Protein AF-A0A9E6BNF0-F1 (afdb_monomer_lite)

Secondary structure (DSSP, 8-state):
-----SSB------HHHHHHH-GGGGHHHHHHHHHHHHHTTT-HHHHHHHHHHHHHHHHHHHHHHHHHHHHSEEEEEEEEETTTTEEEEEEE-B-SSSS---EEEEEEE--HHHHHSSPPPTT-EEEEEEEEES-TTSSB-SEEEEEEGGGT---HHHHHHHHHTS-HHHHHHHHHHHHHS-SS--SEEEEHHHHHHHHHHHHTHHHHTTSPPP-PPPPPPPHHHHHHHHHHHHHHHHHHHHHHHHHHHHHHHHHHTSPP-PPP--PPPPPPPP---PPPP---PPPPPPPPPPP-------------------------------------------------------------------------PPPPPPP-------------------------PPPP-----------------------TT-EEEEEETTEEEEEEEEEEETTTEEEEEETTS-GGG-EEEEGGGEEPPPP-TTGGG---

Structure (mmCIF, N/CA/C/O backbone):
data_AF-A0A9E6BNF0-F1
#
_entry.id   AF-A0A9E6BNF0-F1
#
loop_
_atom_site.group_PDB
_atom_site.id
_atom_site.type_symbol
_atom_site.label_atom_id
_atom_site.label_alt_id
_atom_site.label_comp_id
_atom_site.label_asym_id
_atom_site.label_entity_id
_atom_site.label_seq_id
_atom_site.pdbx_PDB_ins_code
_atom_site.Cartn_x
_atom_site.Cartn_y
_atom_site.Cartn_z
_atom_site.occupancy
_atom_site.B_iso_or_equiv
_atom_site.auth_seq_id
_atom_site.auth_comp_id
_atom_site.auth_asym_id
_atom_site.auth_atom_id
_atom_site.pdbx_PDB_model_num
ATOM 1 N N . MET A 1 1 ? 16.606 9.404 10.943 1.00 58.38 1 MET A N 1
ATOM 2 C CA . MET A 1 1 ? 15.637 8.346 11.293 1.00 58.38 1 MET A CA 1
ATOM 3 C C . MET A 1 1 ? 15.188 7.701 10.001 1.00 58.38 1 MET A C 1
ATOM 5 O O . MET A 1 1 ? 14.552 8.373 9.196 1.00 58.38 1 MET A O 1
ATOM 9 N N . GLU A 1 2 ? 15.602 6.460 9.762 1.00 71.69 2 GLU A N 1
ATOM 10 C CA . GLU A 1 2 ? 15.064 5.664 8.657 1.00 71.69 2 GLU A CA 1
ATOM 11 C C . GLU A 1 2 ? 13.619 5.300 8.994 1.00 71.69 2 GLU A C 1
ATOM 13 O O . GLU A 1 2 ? 13.344 4.805 10.086 1.00 71.69 2 GLU A O 1
ATOM 18 N N . THR A 1 3 ? 12.692 5.576 8.080 1.00 80.44 3 THR A N 1
ATOM 19 C CA . THR A 1 3 ? 11.324 5.064 8.204 1.00 80.44 3 THR A CA 1
ATOM 20 C C . THR A 1 3 ? 11.327 3.636 7.676 1.00 80.44 3 THR A C 1
ATOM 22 O O . THR A 1 3 ? 11.809 3.388 6.573 1.00 80.44 3 THR A O 1
ATOM 25 N N . ARG A 1 4 ? 10.865 2.683 8.488 1.00 87.12 4 ARG A N 1
ATOM 26 C CA . ARG A 1 4 ? 10.780 1.264 8.124 1.00 87.12 4 ARG A CA 1
ATOM 27 C C . ARG A 1 4 ? 9.332 0.808 8.227 1.00 87.12 4 ARG A C 1
ATOM 29 O O . ARG A 1 4 ? 8.603 1.290 9.092 1.00 87.12 4 ARG A O 1
ATOM 36 N N . ALA A 1 5 ? 8.930 -0.100 7.342 1.00 90.56 5 ALA A N 1
ATOM 37 C CA . ALA A 1 5 ? 7.623 -0.737 7.421 1.00 90.56 5 ALA A CA 1
ATOM 38 C C . ALA A 1 5 ? 7.476 -1.475 8.759 1.00 90.56 5 ALA A C 1
ATOM 40 O O . ALA A 1 5 ? 8.407 -2.152 9.200 1.00 90.56 5 ALA A O 1
ATOM 41 N N . SER A 1 6 ? 6.311 -1.348 9.393 1.00 88.88 6 SER A N 1
ATOM 42 C CA . SER A 1 6 ? 6.005 -2.045 10.644 1.00 88.88 6 SER A CA 1
ATOM 43 C C . SER A 1 6 ? 5.744 -3.534 10.402 1.00 88.88 6 SER A C 1
ATOM 45 O O . SER A 1 6 ? 6.078 -4.359 11.251 1.00 88.88 6 SER A O 1
ATOM 47 N N . ASN A 1 7 ? 5.217 -3.894 9.227 1.00 94.81 7 ASN A N 1
ATOM 48 C CA . ASN A 1 7 ? 5.017 -5.271 8.797 1.00 94.81 7 ASN A CA 1
ATOM 49 C C . ASN A 1 7 ? 5.476 -5.456 7.338 1.00 94.81 7 ASN A C 1
ATOM 51 O O . ASN A 1 7 ? 4.646 -5.462 6.426 1.00 94.81 7 ASN A O 1
ATOM 55 N N . PRO A 1 8 ? 6.790 -5.606 7.080 1.00 96.50 8 PRO A N 1
ATOM 56 C CA . PRO A 1 8 ? 7.300 -5.731 5.718 1.00 96.50 8 PRO A CA 1
ATOM 57 C C . PRO A 1 8 ? 6.756 -6.993 5.033 1.00 96.50 8 PRO A C 1
ATOM 59 O O . PRO A 1 8 ? 6.741 -8.073 5.630 1.00 96.50 8 PRO A O 1
ATOM 62 N N . CYS A 1 9 ? 6.339 -6.870 3.770 1.00 96.75 9 CYS A N 1
ATOM 63 C CA . CYS A 1 9 ? 5.693 -7.946 3.014 1.00 96.75 9 CYS A CA 1
ATOM 64 C C . CYS A 1 9 ? 6.596 -9.180 2.823 1.00 96.75 9 CYS A C 1
ATOM 66 O O . CYS A 1 9 ? 6.090 -10.299 2.904 1.00 96.75 9 CYS A O 1
ATOM 68 N N . GLN A 1 10 ? 7.907 -8.991 2.605 1.00 96.81 10 GLN A N 1
ATOM 69 C CA . GLN A 1 10 ? 8.911 -10.065 2.480 1.00 96.81 10 GLN A CA 1
ATOM 70 C C . GLN A 1 10 ? 8.491 -11.193 1.522 1.00 96.81 10 GLN A C 1
ATOM 72 O O . GLN A 1 10 ? 8.569 -12.377 1.851 1.00 96.81 10 GLN A O 1
ATOM 77 N N . MET A 1 11 ? 7.993 -10.824 0.340 1.00 96.62 11 MET A N 1
ATOM 78 C CA . MET A 1 11 ? 7.480 -11.781 -0.637 1.00 96.62 11 MET A CA 1
ATOM 79 C C . MET A 1 11 ? 8.237 -11.684 -1.959 1.00 96.62 11 MET A C 1
ATOM 81 O O . MET A 1 11 ? 8.451 -10.594 -2.489 1.00 96.62 11 MET A O 1
ATOM 85 N N . ASP A 1 12 ? 8.570 -12.839 -2.534 1.00 97.25 12 ASP A N 1
ATOM 86 C CA . ASP A 1 12 ? 9.172 -12.903 -3.861 1.00 97.25 12 ASP A CA 1
ATOM 87 C C . ASP A 1 12 ? 8.185 -12.516 -4.965 1.00 97.25 12 ASP A C 1
ATOM 89 O O . ASP A 1 12 ? 7.042 -12.983 -5.039 1.00 97.25 12 ASP A O 1
ATOM 93 N N . VAL A 1 13 ? 8.665 -11.674 -5.880 1.00 97.62 13 VAL A N 1
ATOM 94 C CA . VAL A 1 13 ? 7.880 -11.159 -7.002 1.00 97.62 13 VAL A CA 1
ATOM 95 C C . VAL A 1 13 ? 8.116 -11.974 -8.257 1.00 97.62 13 VAL A C 1
ATOM 97 O O . VAL A 1 13 ? 9.242 -12.148 -8.726 1.00 97.62 13 VAL A O 1
ATOM 100 N N . GLN A 1 14 ? 7.019 -12.369 -8.891 1.00 98.25 14 GLN A N 1
ATOM 101 C CA . GLN A 1 14 ? 7.015 -12.944 -10.224 1.00 98.25 14 GLN A CA 1
ATOM 102 C C . GLN A 1 14 ? 6.844 -11.818 -11.250 1.00 98.25 14 GLN A C 1
ATOM 104 O O . GLN A 1 14 ? 5.728 -11.408 -11.559 1.00 98.25 14 GLN A O 1
ATOM 109 N N . ILE A 1 15 ? 7.942 -11.333 -11.839 1.00 97.50 15 ILE A N 1
ATOM 110 C CA . ILE A 1 15 ? 7.921 -10.195 -12.786 1.00 97.50 15 ILE A CA 1
ATOM 111 C C . ILE A 1 15 ? 6.943 -10.408 -13.952 1.00 97.50 15 ILE A C 1
ATOM 113 O O . ILE A 1 15 ? 6.263 -9.477 -14.371 1.00 97.50 15 ILE A O 1
ATOM 117 N N . ARG A 1 16 ? 6.779 -11.647 -14.436 1.00 97.19 16 ARG A N 1
ATOM 118 C CA . ARG A 1 16 ? 5.766 -11.971 -15.459 1.00 97.19 16 ARG A CA 1
ATOM 119 C C . ARG A 1 16 ? 4.339 -11.639 -15.002 1.00 97.19 16 ARG A C 1
ATOM 121 O O . ARG A 1 16 ? 3.524 -11.200 -15.809 1.00 97.19 16 ARG A O 1
ATOM 128 N N . GLN A 1 17 ? 4.030 -11.850 -13.723 1.00 97.81 17 GLN A N 1
ATOM 129 C CA . GLN A 1 17 ? 2.734 -11.514 -13.138 1.00 97.81 17 GLN A CA 1
ATOM 130 C C . GLN A 1 17 ? 2.559 -9.998 -12.995 1.00 97.81 17 GLN A C 1
ATOM 132 O O . GLN A 1 17 ? 1.496 -9.481 -13.346 1.00 97.81 17 GLN A O 1
ATOM 137 N N . VAL A 1 18 ? 3.616 -9.290 -12.589 1.00 97.56 18 VAL A N 1
ATOM 138 C CA . VAL A 1 18 ? 3.634 -7.820 -12.548 1.00 97.56 18 VAL A CA 1
ATOM 139 C C . VAL A 1 18 ? 3.351 -7.239 -13.928 1.00 97.56 18 VAL A C 1
ATOM 141 O O . VAL A 1 18 ? 2.426 -6.445 -14.065 1.00 97.56 18 VAL A O 1
ATOM 144 N N . LEU A 1 19 ? 4.064 -7.683 -14.967 1.00 96.50 19 LEU A N 1
ATOM 145 C CA . LEU A 1 19 ? 3.880 -7.194 -16.339 1.00 96.50 19 LEU A CA 1
ATOM 146 C C . LEU A 1 19 ? 2.487 -7.501 -16.906 1.00 96.50 19 LEU A C 1
ATOM 148 O O . LEU A 1 19 ? 1.954 -6.719 -17.690 1.00 96.50 19 LEU A O 1
ATOM 152 N N . ARG A 1 20 ? 1.851 -8.601 -16.481 1.00 96.62 20 ARG A N 1
ATOM 153 C CA . ARG A 1 20 ? 0.454 -8.903 -16.838 1.00 96.62 20 ARG A CA 1
ATOM 154 C C . ARG A 1 20 ? -0.525 -7.884 -16.243 1.00 96.62 20 ARG A C 1
ATOM 156 O O . ARG A 1 20 ? -1.538 -7.560 -16.864 1.00 96.62 20 ARG A O 1
ATOM 163 N N . CYS A 1 21 ? -0.242 -7.395 -15.039 1.00 96.94 21 CYS A N 1
ATOM 164 C CA . CYS A 1 21 ? -1.084 -6.428 -14.338 1.00 96.94 21 CYS A CA 1
ATOM 165 C C . CYS A 1 21 ? -0.791 -4.987 -14.775 1.00 96.94 21 CYS A C 1
ATOM 167 O O . CYS A 1 21 ? -1.721 -4.205 -14.972 1.00 96.94 21 CYS A O 1
ATOM 169 N N . TYR A 1 22 ? 0.487 -4.673 -14.987 1.00 96.62 22 TYR A N 1
ATOM 170 C CA . TYR A 1 22 ? 1.020 -3.347 -15.286 1.00 96.62 22 TYR A CA 1
ATOM 171 C C . TYR A 1 22 ? 1.909 -3.390 -16.542 1.00 96.62 22 TYR A C 1
ATOM 173 O O . TYR A 1 22 ? 3.122 -3.205 -16.456 1.00 96.62 22 TYR A O 1
ATOM 181 N N . PRO A 1 23 ? 1.334 -3.619 -17.739 1.00 96.31 23 PRO A N 1
ATOM 182 C CA . PRO A 1 23 ? 2.115 -3.724 -18.975 1.00 96.31 23 PRO A CA 1
ATOM 183 C C . PRO A 1 23 ? 2.821 -2.414 -19.345 1.00 96.31 23 PRO A C 1
ATOM 185 O O . PRO A 1 23 ? 3.830 -2.436 -20.045 1.00 96.31 23 PRO A O 1
ATOM 188 N N . ALA A 1 24 ? 2.327 -1.278 -18.839 1.00 94.94 24 ALA A N 1
ATOM 189 C CA . ALA A 1 24 ? 2.946 0.029 -19.030 1.00 94.94 24 ALA A CA 1
ATOM 190 C C . ALA A 1 24 ? 4.401 0.077 -18.526 1.00 94.94 24 ALA A C 1
ATOM 192 O O . ALA A 1 24 ? 5.230 0.748 -19.133 1.00 94.94 24 ALA A O 1
ATOM 193 N N . GLU A 1 25 ? 4.735 -0.700 -17.491 1.00 94.00 25 GLU A N 1
ATOM 194 C CA . GLU A 1 25 ? 6.093 -0.782 -16.934 1.00 94.00 25 GLU A CA 1
ATOM 195 C C . GLU A 1 25 ? 7.108 -1.371 -17.932 1.00 94.00 25 GLU A C 1
ATOM 197 O O . GLU A 1 25 ? 8.304 -1.107 -17.835 1.00 94.00 25 GLU A O 1
ATOM 202 N N . ALA A 1 26 ? 6.645 -2.141 -18.925 1.00 94.75 26 ALA A N 1
ATOM 203 C CA . ALA A 1 26 ? 7.493 -2.667 -19.993 1.00 94.75 26 ALA A CA 1
ATOM 204 C C . ALA A 1 26 ? 7.636 -1.716 -21.191 1.00 94.75 26 ALA A C 1
ATOM 206 O O . ALA A 1 26 ? 8.510 -1.951 -22.026 1.00 94.75 26 ALA A O 1
ATOM 207 N N . LEU A 1 27 ? 6.818 -0.662 -21.309 1.00 93.88 27 LEU A N 1
ATOM 208 C CA . LEU A 1 27 ? 6.801 0.186 -22.507 1.00 93.88 27 LEU A CA 1
ATOM 209 C C . LEU A 1 27 ? 8.121 0.928 -22.709 1.00 93.88 27 LEU A C 1
ATOM 211 O O . LEU A 1 27 ? 8.653 0.919 -23.813 1.00 93.88 27 LEU A O 1
ATOM 215 N N . ILE A 1 28 ? 8.671 1.527 -21.651 1.00 91.50 28 ILE A N 1
ATOM 216 C CA . ILE A 1 28 ? 9.941 2.264 -21.723 1.00 91.50 28 ILE A CA 1
ATOM 217 C C . ILE A 1 28 ? 11.109 1.336 -22.100 1.00 91.50 28 ILE A C 1
ATOM 219 O O . ILE A 1 28 ? 11.752 1.606 -23.115 1.00 91.50 28 ILE A O 1
ATOM 223 N N . PRO A 1 29 ? 11.397 0.240 -21.362 1.00 94.94 29 PRO A N 1
ATOM 224 C CA . PRO A 1 29 ? 12.522 -0.624 -21.714 1.00 94.94 29 PRO A CA 1
ATOM 225 C C . PRO A 1 29 ? 12.345 -1.272 -23.093 1.00 94.94 29 PRO A C 1
ATOM 227 O O . PRO A 1 29 ? 13.305 -1.319 -23.860 1.00 94.94 29 PRO A O 1
ATOM 230 N N . SER A 1 30 ? 11.126 -1.697 -23.451 1.00 95.62 30 SER A N 1
ATOM 231 C CA . SER A 1 30 ? 10.854 -2.285 -24.771 1.00 95.62 30 SER A CA 1
ATOM 232 C C . SER A 1 30 ? 10.985 -1.252 -25.891 1.00 95.62 30 SER A C 1
ATOM 234 O O . SER A 1 30 ? 11.543 -1.560 -26.937 1.00 95.62 30 SER A O 1
ATOM 236 N N . GLY A 1 31 ? 10.528 -0.016 -25.674 1.00 94.56 31 GLY A N 1
ATOM 237 C CA . GLY A 1 31 ? 10.657 1.082 -26.630 1.00 94.56 31 GLY A CA 1
ATOM 238 C C . GLY A 1 31 ? 12.116 1.443 -26.899 1.00 94.56 31 GLY A C 1
ATOM 239 O O . GLY A 1 31 ? 12.524 1.488 -28.057 1.00 94.56 31 GLY A O 1
ATOM 240 N N . CYS A 1 32 ? 12.929 1.612 -25.850 1.00 94.12 32 CYS A N 1
ATOM 241 C CA . CYS A 1 32 ? 14.373 1.826 -25.998 1.00 94.12 32 CYS A CA 1
ATOM 242 C C . CYS A 1 32 ? 15.039 0.676 -26.761 1.00 94.12 32 CYS A C 1
ATOM 244 O O . CYS A 1 32 ? 15.854 0.919 -27.646 1.00 94.12 32 CYS A O 1
ATOM 246 N N . PHE A 1 33 ? 14.658 -0.568 -26.460 1.00 95.75 33 PHE A N 1
ATOM 247 C CA . PHE A 1 33 ? 15.225 -1.739 -27.117 1.00 95.75 33 PHE A CA 1
ATOM 248 C C . PHE A 1 33 ? 14.867 -1.796 -28.610 1.00 95.75 33 PHE A C 1
ATOM 250 O O . PHE A 1 33 ? 15.748 -1.943 -29.452 1.00 95.75 33 PHE A O 1
ATOM 257 N N . LEU A 1 34 ? 13.590 -1.609 -28.955 1.00 97.38 34 LEU A N 1
ATOM 258 C CA . LEU A 1 34 ? 13.113 -1.631 -30.341 1.00 97.38 34 LEU A CA 1
ATOM 259 C C . LEU A 1 34 ? 13.720 -0.501 -31.180 1.00 97.38 34 LEU A C 1
ATOM 261 O O . LEU A 1 34 ? 14.217 -0.757 -32.275 1.00 97.38 34 LEU A O 1
ATOM 265 N N . VAL A 1 35 ? 13.731 0.732 -30.663 1.00 97.06 35 VAL A N 1
ATOM 266 C CA . VAL A 1 35 ? 14.359 1.871 -31.356 1.00 97.06 35 VAL A CA 1
ATOM 267 C C . VAL A 1 35 ? 15.868 1.655 -31.482 1.00 97.06 35 VAL A C 1
ATOM 269 O O . VAL A 1 35 ? 16.437 1.940 -32.532 1.00 97.06 35 VAL A O 1
ATOM 272 N N . GLY A 1 36 ? 16.507 1.087 -30.455 1.00 97.00 36 GLY A N 1
ATOM 273 C CA . GLY A 1 36 ? 17.915 0.705 -30.496 1.00 97.00 36 GLY A CA 1
ATOM 274 C C . GLY A 1 36 ? 18.227 -0.253 -31.644 1.00 97.00 36 GLY A C 1
ATOM 275 O O . GLY A 1 36 ? 19.120 0.040 -32.435 1.00 97.00 36 GLY A O 1
ATOM 276 N N . ILE A 1 37 ? 17.450 -1.337 -31.795 1.00 98.25 37 ILE A N 1
ATOM 277 C CA . ILE A 1 37 ? 17.591 -2.300 -32.905 1.00 98.25 37 ILE A CA 1
ATOM 278 C C . ILE A 1 37 ? 17.439 -1.603 -34.260 1.00 98.25 37 ILE A C 1
ATOM 280 O O . ILE A 1 37 ? 18.271 -1.799 -35.143 1.00 98.25 37 ILE A O 1
ATOM 284 N N . LEU A 1 38 ? 16.397 -0.784 -34.421 1.00 97.88 38 LEU A N 1
ATOM 285 C CA . LEU A 1 38 ? 16.115 -0.092 -35.682 1.00 97.88 38 LEU A CA 1
ATOM 286 C C . LEU A 1 38 ? 17.218 0.904 -36.072 1.00 97.88 38 LEU A C 1
ATOM 288 O O . LEU A 1 38 ? 17.442 1.126 -37.259 1.00 97.88 38 LEU A O 1
ATOM 292 N N . LEU A 1 39 ? 17.919 1.486 -35.093 1.00 96.75 39 LEU A N 1
ATOM 293 C CA . LEU A 1 39 ? 19.009 2.433 -35.330 1.00 96.75 39 LEU A CA 1
ATOM 294 C C . LEU A 1 39 ? 20.382 1.781 -35.517 1.00 96.75 39 LEU A C 1
ATOM 296 O O . LEU A 1 39 ? 21.272 2.457 -36.026 1.00 96.75 39 LEU A O 1
ATOM 300 N N . LEU A 1 40 ? 20.575 0.499 -35.182 1.00 97.50 40 LEU A N 1
ATOM 301 C CA . LEU A 1 40 ? 21.852 -0.198 -35.403 1.00 97.50 40 LEU A CA 1
ATOM 302 C C . LEU A 1 40 ? 22.416 -0.053 -36.834 1.00 97.50 40 LEU A C 1
ATOM 304 O O . LEU A 1 40 ? 23.607 0.246 -36.939 1.00 97.50 40 LEU A O 1
ATOM 308 N N . PRO A 1 41 ? 21.631 -0.213 -37.925 1.00 97.81 41 PRO A N 1
ATOM 309 C CA . PRO A 1 41 ? 22.170 -0.100 -39.283 1.00 97.81 41 PRO A CA 1
ATOM 310 C C . PRO A 1 41 ? 22.463 1.342 -39.724 1.00 97.81 41 PRO A C 1
ATOM 312 O O . PRO A 1 41 ? 23.246 1.537 -40.648 1.00 97.81 41 PRO A O 1
ATOM 315 N N . VAL A 1 42 ? 21.850 2.352 -39.095 1.00 97.50 42 VAL A N 1
ATOM 316 C CA . VAL A 1 42 ? 21.981 3.767 -39.507 1.00 97.50 42 VAL A CA 1
ATOM 317 C C . VAL A 1 42 ? 22.986 4.516 -38.632 1.00 97.50 42 VAL A C 1
ATOM 319 O O . VAL A 1 42 ? 23.773 5.324 -39.116 1.00 97.50 42 VAL A O 1
ATOM 322 N N . GLN A 1 43 ? 22.952 4.265 -37.324 1.00 96.19 43 GLN A N 1
ATOM 323 C CA . GLN A 1 43 ? 23.752 4.941 -36.307 1.00 96.19 43 GLN A CA 1
ATOM 324 C C . GLN A 1 43 ? 24.146 3.949 -35.206 1.00 96.19 43 GLN A C 1
ATOM 326 O O . GLN A 1 43 ? 23.585 3.960 -34.109 1.00 96.19 43 GLN A O 1
ATOM 331 N N . LEU A 1 44 ? 25.149 3.113 -35.491 1.00 95.50 44 LEU A N 1
ATOM 332 C CA . LEU A 1 44 ? 25.590 2.008 -34.630 1.00 95.50 44 LEU A CA 1
ATOM 333 C C . LEU A 1 44 ? 25.713 2.388 -33.143 1.00 95.50 44 LEU A C 1
ATOM 335 O O . LEU A 1 44 ? 25.132 1.726 -32.287 1.00 95.50 44 LEU A O 1
ATOM 339 N N . TYR A 1 45 ? 26.425 3.473 -32.824 1.00 93.69 45 TYR A N 1
ATOM 340 C CA . TYR A 1 45 ? 26.651 3.890 -31.433 1.00 93.69 45 TYR A CA 1
ATOM 341 C C . TYR A 1 45 ? 25.373 4.349 -30.719 1.00 93.69 45 TYR A C 1
ATOM 343 O O . TYR A 1 45 ? 25.201 4.065 -29.534 1.00 93.69 45 TYR A O 1
ATOM 351 N N . VAL A 1 46 ? 24.461 5.021 -31.430 1.00 93.12 46 VAL A N 1
ATOM 352 C CA . VAL A 1 46 ? 23.163 5.437 -30.873 1.00 93.12 46 VAL A CA 1
ATOM 353 C C . VAL A 1 46 ? 22.283 4.212 -30.641 1.00 93.12 46 VAL A C 1
ATOM 355 O O . VAL A 1 46 ? 21.694 4.078 -29.568 1.00 93.12 46 VAL A O 1
ATOM 358 N N . GLY A 1 47 ? 22.262 3.282 -31.602 1.00 94.19 47 GLY A N 1
ATOM 359 C CA . GLY A 1 47 ? 21.571 2.003 -31.472 1.00 94.19 47 GLY A CA 1
ATOM 360 C C . GLY A 1 47 ? 22.046 1.218 -30.247 1.00 94.19 47 GLY A C 1
ATOM 361 O O . GLY A 1 47 ? 21.239 0.887 -29.381 1.00 94.19 47 GLY A O 1
ATOM 362 N N . ILE A 1 48 ? 23.361 1.005 -30.108 1.00 96.50 48 ILE A N 1
ATOM 363 C CA . ILE A 1 48 ? 23.961 0.324 -28.946 1.00 96.50 48 ILE A CA 1
ATOM 364 C C . ILE A 1 48 ? 23.617 1.049 -27.636 1.00 96.50 48 ILE A C 1
ATOM 366 O O . ILE A 1 48 ? 23.207 0.404 -26.670 1.00 96.50 48 ILE A O 1
ATOM 370 N N . GLY A 1 49 ? 23.738 2.380 -27.597 1.00 92.12 49 GLY A N 1
ATOM 371 C CA . GLY A 1 49 ? 23.414 3.174 -26.409 1.00 92.12 49 GLY A CA 1
ATOM 372 C C . GLY A 1 49 ? 21.967 2.983 -25.944 1.00 92.12 49 GLY A C 1
ATOM 373 O O . GLY A 1 49 ? 21.720 2.795 -24.752 1.00 92.12 49 GLY A O 1
ATOM 374 N N . LEU A 1 50 ? 21.010 2.950 -26.876 1.00 95.12 50 LEU A N 1
ATOM 375 C CA . LEU A 1 50 ? 19.598 2.711 -26.569 1.00 95.12 50 LEU A CA 1
ATOM 376 C C . LEU A 1 50 ? 19.314 1.278 -26.108 1.00 95.12 50 LEU A C 1
ATOM 378 O O . LEU A 1 50 ? 18.487 1.088 -25.215 1.00 95.12 50 LEU A O 1
ATOM 382 N N . LEU A 1 51 ? 20.015 0.278 -26.650 1.00 97.44 51 LEU A N 1
ATOM 383 C CA . LEU A 1 51 ? 19.912 -1.102 -26.165 1.00 97.44 51 LEU A CA 1
ATOM 384 C C . LEU A 1 51 ? 20.381 -1.214 -24.711 1.00 97.44 51 LEU A C 1
ATOM 386 O O . LEU A 1 51 ? 19.668 -1.778 -23.879 1.00 97.44 51 LEU A O 1
ATOM 390 N N . ILE A 1 52 ? 21.538 -0.626 -24.386 1.00 96.25 52 ILE A N 1
ATOM 391 C CA . ILE A 1 52 ? 22.068 -0.591 -23.015 1.00 96.25 52 ILE A CA 1
ATOM 392 C C . ILE A 1 52 ? 21.088 0.136 -22.089 1.00 96.25 52 ILE A C 1
ATOM 394 O O . ILE A 1 52 ? 20.768 -0.375 -21.015 1.00 96.25 52 ILE A O 1
ATOM 398 N N . ALA A 1 53 ? 20.556 1.287 -22.513 1.00 91.94 53 ALA A N 1
ATOM 399 C CA . ALA A 1 53 ? 19.561 2.033 -21.746 1.00 91.94 53 ALA A CA 1
ATOM 400 C C . ALA A 1 53 ? 18.273 1.221 -21.513 1.00 91.94 53 ALA A C 1
ATOM 402 O O . ALA A 1 53 ? 17.739 1.221 -20.402 1.00 91.94 53 ALA A O 1
ATOM 403 N N . GLY A 1 54 ? 17.798 0.484 -22.523 1.00 94.56 54 GLY A N 1
ATOM 404 C CA . GLY A 1 54 ? 16.645 -0.410 -22.412 1.00 94.56 54 GLY A CA 1
ATOM 405 C C . GLY A 1 54 ? 16.869 -1.529 -21.393 1.00 94.56 54 GLY A C 1
ATOM 406 O O . GLY A 1 54 ? 16.025 -1.742 -20.520 1.00 94.56 54 GLY A O 1
ATOM 407 N N . VAL A 1 55 ? 18.031 -2.190 -21.439 1.00 97.19 55 VAL A N 1
ATOM 408 C CA . VAL A 1 55 ? 18.411 -3.235 -20.472 1.00 97.19 55 VAL A CA 1
ATOM 409 C C . VAL A 1 55 ? 18.535 -2.661 -19.060 1.00 97.19 55 VAL A C 1
ATOM 411 O O . VAL A 1 55 ? 17.939 -3.202 -18.130 1.00 97.19 55 VAL A O 1
ATOM 414 N N . ALA A 1 56 ? 19.248 -1.544 -18.888 1.00 93.62 56 ALA A N 1
ATOM 415 C CA . ALA A 1 56 ? 19.424 -0.894 -17.590 1.00 93.62 56 ALA A CA 1
ATOM 416 C C . ALA A 1 56 ? 18.081 -0.454 -16.981 1.00 93.62 56 ALA A C 1
ATOM 418 O O . ALA A 1 56 ? 17.825 -0.687 -15.797 1.00 93.62 56 ALA A O 1
ATOM 419 N N . SER A 1 57 ? 17.191 0.116 -17.799 1.00 93.81 57 SER A N 1
ATOM 420 C CA . SER A 1 57 ? 15.825 0.468 -17.403 1.00 93.81 57 SER A CA 1
ATOM 421 C C . SER A 1 57 ? 15.029 -0.769 -16.972 1.00 93.81 57 SER A C 1
ATOM 423 O O . SER A 1 57 ? 14.417 -0.769 -15.905 1.00 93.81 57 SER A O 1
ATOM 425 N N . GLY A 1 58 ? 15.115 -1.867 -17.730 1.00 96.12 58 GLY A N 1
ATOM 426 C CA . GLY A 1 58 ? 14.484 -3.141 -17.381 1.00 96.12 58 GLY A CA 1
ATOM 427 C C . GLY A 1 58 ? 14.975 -3.708 -16.044 1.00 96.12 58 GLY A C 1
ATOM 428 O O . GLY A 1 58 ? 14.163 -4.064 -15.190 1.00 96.12 58 GLY A O 1
ATOM 429 N N . VAL A 1 59 ? 16.294 -3.732 -15.818 1.00 97.12 59 VAL A N 1
ATOM 430 C CA . VAL A 1 59 ? 16.896 -4.177 -14.547 1.00 97.12 59 VAL A CA 1
ATOM 431 C C . VAL A 1 59 ? 16.432 -3.298 -13.386 1.00 97.12 59 VAL A C 1
ATOM 433 O O . VAL A 1 59 ? 16.048 -3.822 -12.340 1.00 97.12 59 VAL A O 1
ATOM 436 N N . ARG A 1 60 ? 16.396 -1.972 -13.574 1.00 95.88 60 ARG A N 1
ATOM 437 C CA . ARG A 1 60 ? 15.896 -1.027 -12.568 1.00 95.88 60 ARG A CA 1
ATOM 438 C C . ARG A 1 60 ? 14.429 -1.286 -12.225 1.00 95.88 60 ARG A C 1
ATOM 440 O O . ARG A 1 60 ? 14.100 -1.325 -11.043 1.00 95.88 60 ARG A O 1
ATOM 447 N N . VAL A 1 61 ? 13.558 -1.475 -13.219 1.00 94.81 61 VAL A N 1
ATOM 448 C CA . VAL A 1 61 ? 12.132 -1.783 -12.998 1.00 94.81 61 VAL A CA 1
ATOM 449 C C . VAL A 1 61 ? 11.988 -3.087 -12.210 1.00 94.81 61 VAL A C 1
ATOM 451 O O . VAL A 1 61 ? 11.255 -3.133 -11.226 1.00 94.81 61 VAL A O 1
ATOM 454 N N . ILE A 1 62 ? 12.738 -4.132 -12.571 1.00 96.88 62 ILE A N 1
ATOM 455 C CA . ILE A 1 62 ? 12.735 -5.412 -11.845 1.00 96.88 62 ILE A CA 1
ATOM 456 C C . ILE A 1 62 ? 13.189 -5.231 -10.390 1.00 96.88 62 ILE A C 1
ATOM 458 O O . ILE A 1 62 ? 12.536 -5.740 -9.477 1.00 96.88 62 ILE A O 1
ATOM 462 N N . GLY A 1 63 ? 14.290 -4.510 -10.165 1.00 97.06 63 GLY A N 1
ATOM 463 C CA . GLY A 1 63 ? 14.809 -4.222 -8.827 1.00 97.06 63 GLY A CA 1
ATOM 464 C C . GLY A 1 63 ? 13.823 -3.419 -7.979 1.00 97.06 63 GLY A C 1
ATOM 465 O O . GLY A 1 63 ? 13.583 -3.769 -6.827 1.00 97.06 63 GLY A O 1
ATOM 466 N N . MET A 1 64 ? 13.181 -2.409 -8.573 1.00 96.06 64 MET A N 1
ATOM 467 C CA . MET A 1 64 ? 12.142 -1.606 -7.926 1.00 96.06 64 MET A CA 1
ATOM 468 C C . MET A 1 64 ? 10.972 -2.475 -7.459 1.00 96.06 64 MET A C 1
ATOM 470 O O . MET A 1 64 ? 10.571 -2.373 -6.306 1.00 96.06 64 MET A O 1
ATOM 474 N N . TRP A 1 65 ? 10.440 -3.350 -8.318 1.00 97.50 65 TRP A N 1
ATOM 475 C CA . TRP A 1 65 ? 9.334 -4.233 -7.942 1.00 97.50 65 TRP A CA 1
ATOM 476 C C . TRP A 1 65 ? 9.731 -5.233 -6.853 1.00 97.50 65 TRP A C 1
ATOM 478 O O . TRP A 1 65 ? 8.942 -5.484 -5.947 1.00 97.50 65 TRP A O 1
ATOM 488 N N . ARG A 1 66 ? 10.953 -5.773 -6.896 1.00 97.50 66 ARG A N 1
ATOM 489 C CA . ARG A 1 66 ? 11.462 -6.652 -5.832 1.00 97.50 66 ARG A CA 1
ATOM 490 C C . ARG A 1 66 ? 11.572 -5.926 -4.494 1.00 97.50 66 ARG A C 1
ATOM 492 O O . ARG A 1 66 ? 11.031 -6.417 -3.513 1.00 97.50 66 ARG A O 1
ATOM 499 N N . SER A 1 67 ? 12.202 -4.753 -4.474 1.00 95.75 67 SER A N 1
ATOM 500 C CA . SER A 1 67 ? 12.304 -3.920 -3.268 1.00 95.75 67 SER A CA 1
ATOM 501 C C . SER A 1 67 ? 10.916 -3.538 -2.745 1.00 95.75 67 SER A C 1
ATOM 503 O O . SER A 1 67 ? 10.655 -3.690 -1.554 1.00 95.75 67 SER A O 1
ATOM 505 N N . LEU A 1 68 ? 9.977 -3.188 -3.639 1.00 95.75 68 LEU A N 1
ATOM 506 C CA . LEU A 1 68 ? 8.595 -2.881 -3.270 1.00 95.75 68 LEU A CA 1
ATOM 507 C C . LEU A 1 68 ? 7.961 -4.009 -2.440 1.00 95.75 68 LEU A C 1
ATOM 509 O O . LEU A 1 68 ? 7.460 -3.781 -1.351 1.00 95.75 68 LEU A O 1
ATOM 513 N N . PHE A 1 69 ? 7.990 -5.241 -2.932 1.00 97.44 69 PHE A N 1
ATOM 514 C CA . PHE A 1 69 ? 7.359 -6.375 -2.248 1.00 97.44 69 PHE A CA 1
ATOM 515 C C . PHE A 1 69 ? 8.189 -6.967 -1.103 1.00 97.44 69 PHE A C 1
ATOM 517 O O . PHE A 1 69 ? 7.683 -7.797 -0.343 1.00 97.44 69 PHE A O 1
ATOM 524 N N . TRP A 1 70 ? 9.446 -6.555 -0.966 1.00 96.81 70 TRP A N 1
ATOM 525 C CA . TRP A 1 70 ? 10.310 -7.001 0.116 1.00 96.81 70 TRP A CA 1
ATOM 526 C C . TRP A 1 70 ? 10.238 -6.073 1.330 1.00 96.81 70 TRP A C 1
ATOM 528 O O . TRP A 1 70 ? 10.036 -6.536 2.451 1.00 96.81 70 TRP A O 1
ATOM 538 N N . GLU A 1 71 ? 10.372 -4.768 1.101 1.00 95.75 71 GLU A N 1
ATOM 539 C CA . GLU A 1 71 ? 10.618 -3.770 2.147 1.00 95.75 71 GLU A CA 1
ATOM 540 C C . GLU A 1 71 ? 9.354 -3.053 2.621 1.00 95.75 71 GLU A C 1
ATOM 542 O O . GLU A 1 71 ? 9.323 -2.551 3.744 1.00 95.75 71 GLU A O 1
ATOM 547 N N . PHE A 1 72 ? 8.318 -2.978 1.784 1.00 96.31 72 PHE A N 1
ATOM 548 C CA . PHE A 1 72 ? 7.152 -2.155 2.083 1.00 96.31 72 PHE A CA 1
ATOM 549 C C . PHE A 1 72 ? 6.090 -2.880 2.898 1.00 96.31 72 PHE A C 1
ATOM 551 O O . PHE A 1 72 ? 6.061 -4.107 3.012 1.00 96.31 72 PHE A O 1
ATOM 558 N N . ASP A 1 73 ? 5.212 -2.063 3.466 1.00 97.12 73 ASP A N 1
ATOM 559 C CA . ASP A 1 73 ? 4.274 -2.461 4.494 1.00 97.12 73 ASP A CA 1
ATOM 560 C C . ASP A 1 73 ? 3.099 -3.259 3.939 1.00 97.12 73 ASP A C 1
ATOM 562 O O . ASP A 1 73 ? 2.586 -2.991 2.846 1.00 97.12 73 ASP A O 1
ATOM 566 N N . LEU A 1 74 ? 2.685 -4.252 4.713 1.00 98.06 74 LEU A N 1
ATOM 567 C CA . LEU A 1 74 ? 1.604 -5.148 4.372 1.00 98.06 74 LEU A CA 1
ATOM 568 C C . LEU A 1 74 ? 0.285 -4.649 4.972 1.00 98.06 74 LEU A C 1
ATOM 570 O O . LEU A 1 74 ? 0.103 -4.637 6.187 1.00 98.06 74 LEU A O 1
ATOM 574 N N . CYS A 1 75 ? -0.668 -4.303 4.108 1.00 98.31 75 CYS A N 1
ATOM 575 C CA . CYS A 1 75 ? -1.929 -3.675 4.498 1.00 98.31 75 CYS A CA 1
ATOM 576 C C . CYS A 1 75 ? -3.156 -4.545 4.152 1.00 98.31 75 CYS A C 1
ATOM 578 O O . CYS A 1 75 ? -3.178 -5.188 3.087 1.00 98.31 75 CYS A O 1
ATOM 580 N N . PRO A 1 76 ? -4.212 -4.538 4.993 1.00 98.62 76 PRO A N 1
ATOM 581 C CA . PRO A 1 76 ? -5.477 -5.207 4.700 1.00 98.62 76 PRO A CA 1
ATOM 582 C C . PRO A 1 76 ? -6.251 -4.468 3.606 1.00 98.62 76 PRO A C 1
ATOM 584 O O . PRO A 1 76 ? -6.398 -3.245 3.628 1.00 98.62 76 PRO A O 1
ATOM 587 N N . GLY A 1 77 ? -6.822 -5.227 2.675 1.00 98.56 77 GLY A N 1
ATOM 588 C CA . GLY A 1 77 ? -7.716 -4.724 1.639 1.00 98.56 77 GLY A CA 1
ATOM 589 C C . GLY A 1 77 ? -8.968 -5.580 1.455 1.00 98.56 77 GLY A C 1
ATOM 590 O O . GLY A 1 77 ? -9.011 -6.756 1.811 1.00 98.56 77 GLY A O 1
ATOM 591 N N . VAL A 1 78 ? -10.012 -4.999 0.873 1.00 98.56 78 VAL A N 1
ATOM 592 C CA . VAL A 1 78 ? -11.274 -5.684 0.574 1.00 98.56 78 VAL A CA 1
ATOM 593 C C . VAL A 1 78 ? -11.807 -5.270 -0.790 1.00 98.56 78 VAL A C 1
ATOM 595 O O . VAL A 1 78 ? -11.720 -4.108 -1.187 1.00 98.56 78 VAL A O 1
ATOM 598 N N . VAL A 1 79 ? -12.379 -6.227 -1.519 1.00 98.56 79 VAL A N 1
ATOM 599 C CA . VAL A 1 79 ? -13.055 -5.961 -2.793 1.00 98.56 79 VAL A CA 1
ATOM 600 C C . VAL A 1 79 ? -14.375 -5.238 -2.533 1.00 98.56 79 VAL A C 1
ATOM 602 O O . VAL A 1 79 ? -15.277 -5.793 -1.902 1.00 98.56 79 VAL A O 1
ATOM 605 N N . LEU A 1 80 ? -14.506 -4.016 -3.048 1.00 98.06 80 LEU A N 1
ATOM 606 C CA . LEU A 1 80 ? -15.763 -3.266 -3.039 1.00 98.06 80 LEU A CA 1
ATOM 607 C C . LEU A 1 80 ? -16.630 -3.628 -4.247 1.00 98.06 80 LEU A C 1
ATOM 609 O O . LEU A 1 80 ? -17.836 -3.812 -4.094 1.00 98.06 80 LEU A O 1
ATOM 613 N N . ASP A 1 81 ? -16.004 -3.766 -5.416 1.00 98.06 81 ASP A N 1
ATOM 614 C CA . ASP A 1 81 ? -16.635 -4.167 -6.672 1.00 98.06 81 ASP A CA 1
ATOM 615 C C . ASP A 1 81 ? -15.628 -4.965 -7.513 1.00 98.06 81 ASP A C 1
ATOM 617 O O . ASP A 1 81 ? -14.578 -4.455 -7.913 1.00 98.06 81 ASP A O 1
ATOM 621 N N . GLY A 1 82 ? -15.932 -6.242 -7.740 1.00 97.12 82 GLY A N 1
ATOM 622 C CA . GLY A 1 82 ? -15.058 -7.155 -8.466 1.00 97.12 82 GLY A CA 1
ATOM 623 C C . GLY A 1 82 ? -14.978 -6.885 -9.962 1.00 97.12 82 GLY A C 1
ATOM 624 O O . GLY A 1 82 ? -13.915 -7.101 -10.544 1.00 97.12 82 GLY A O 1
ATOM 625 N N . GLU A 1 83 ? -16.070 -6.419 -10.570 1.00 96.19 83 GLU A N 1
ATOM 626 C CA . GLU A 1 83 ? -16.197 -6.262 -12.024 1.00 96.19 83 GLU A CA 1
ATOM 627 C C . GLU A 1 83 ? -15.287 -5.138 -12.513 1.00 96.19 83 GLU A C 1
ATOM 629 O O . GLU A 1 83 ? -14.493 -5.295 -13.441 1.00 96.19 83 GLU A O 1
ATOM 634 N N . VAL A 1 84 ? -15.319 -4.005 -11.809 1.00 97.12 84 VAL A N 1
ATOM 635 C CA . VAL A 1 84 ? -14.467 -2.850 -12.129 1.00 97.12 84 VAL A CA 1
ATOM 636 C C . VAL A 1 84 ? -13.110 -2.889 -11.413 1.00 97.12 84 VAL A C 1
ATOM 638 O O . VAL A 1 84 ? -12.286 -1.990 -11.602 1.00 97.12 84 VAL A O 1
ATOM 641 N N . GLY A 1 85 ? -12.871 -3.903 -10.572 1.00 97.31 85 GLY A N 1
ATOM 642 C CA . GLY A 1 85 ? -11.650 -4.047 -9.775 1.00 97.31 85 GLY A CA 1
ATOM 643 C C . GLY A 1 85 ? -11.482 -2.968 -8.700 1.00 97.31 85 GLY A C 1
ATOM 644 O O . GLY A 1 85 ? -10.352 -2.559 -8.418 1.00 97.31 85 GLY A O 1
ATOM 645 N N . LEU A 1 86 ? -12.584 -2.472 -8.129 1.00 98.31 86 LEU A N 1
ATOM 646 C CA . LEU A 1 86 ? -12.568 -1.483 -7.053 1.00 98.31 86 LEU A CA 1
ATOM 647 C C . LEU A 1 86 ? -12.289 -2.166 -5.715 1.00 98.31 86 LEU A C 1
ATOM 649 O O . LEU A 1 86 ? -13.026 -3.060 -5.290 1.00 98.31 86 LEU A O 1
ATOM 653 N N . ILE A 1 87 ? -11.255 -1.704 -5.023 1.00 98.56 87 ILE A N 1
ATOM 654 C CA . ILE A 1 87 ? -10.889 -2.188 -3.692 1.00 98.56 87 ILE A CA 1
ATOM 655 C C . ILE A 1 87 ? -10.788 -1.018 -2.711 1.00 98.56 87 ILE A C 1
ATOM 657 O O . ILE A 1 87 ? -10.532 0.115 -3.120 1.00 98.56 87 ILE A O 1
ATOM 661 N N . ALA A 1 88 ? -10.966 -1.310 -1.426 1.00 98.62 88 ALA A N 1
ATOM 662 C CA . ALA A 1 88 ? -10.600 -0.437 -0.316 1.00 98.62 88 ALA A CA 1
ATOM 663 C C . ALA A 1 88 ? -9.426 -1.058 0.437 1.00 98.62 88 ALA A C 1
ATOM 665 O O . ALA A 1 88 ? -9.426 -2.265 0.668 1.00 98.62 88 ALA A O 1
ATOM 666 N N . VAL A 1 89 ? -8.449 -0.247 0.821 1.00 98.62 89 VAL A N 1
ATOM 667 C CA . VAL A 1 89 ? -7.274 -0.672 1.590 1.00 98.62 89 VAL A CA 1
ATOM 668 C C . VAL A 1 89 ? -7.114 0.264 2.768 1.00 98.62 89 VAL A C 1
ATOM 670 O O . VAL A 1 89 ? -7.255 1.470 2.587 1.00 98.62 89 VAL A O 1
ATOM 673 N N . TRP A 1 90 ? -6.848 -0.273 3.952 1.00 98.50 90 TRP A N 1
ATOM 674 C CA . TRP A 1 90 ? -6.665 0.516 5.167 1.00 98.50 90 TRP A CA 1
ATOM 675 C C . TRP A 1 90 ? -5.188 0.577 5.551 1.00 98.50 90 TRP A C 1
ATOM 677 O O . TRP A 1 90 ? -4.462 -0.396 5.355 1.00 98.50 90 TRP A O 1
ATOM 687 N N . THR A 1 91 ? -4.757 1.712 6.090 1.00 97.81 91 THR A N 1
ATOM 688 C CA . THR A 1 91 ? -3.460 1.871 6.752 1.00 97.81 91 THR A CA 1
ATOM 689 C C . THR A 1 91 ? -3.540 2.968 7.815 1.00 97.81 91 THR A C 1
ATOM 691 O O . THR A 1 91 ? -4.498 3.745 7.841 1.00 97.81 91 THR A O 1
ATOM 694 N N . ASP A 1 92 ? -2.509 3.068 8.645 1.00 96.19 92 ASP A N 1
ATOM 695 C CA . ASP A 1 92 ? -2.249 4.239 9.467 1.00 96.19 92 ASP A CA 1
ATOM 696 C C . ASP A 1 92 ? -1.160 5.112 8.815 1.00 96.19 92 ASP A C 1
ATOM 698 O O . ASP A 1 92 ? -0.061 4.650 8.511 1.00 96.19 92 ASP A O 1
ATOM 702 N N . LEU A 1 93 ? -1.466 6.387 8.566 1.00 96.38 93 LEU A N 1
ATOM 703 C CA . LEU A 1 93 ? -0.544 7.332 7.931 1.00 96.38 93 LEU A CA 1
ATOM 704 C C . LEU A 1 93 ? 0.438 7.982 8.916 1.00 96.38 93 LEU A C 1
ATOM 706 O O . LEU A 1 93 ? 1.189 8.870 8.511 1.00 96.38 93 LEU A O 1
ATOM 710 N N . THR A 1 94 ? 0.463 7.569 10.178 1.00 93.62 94 THR A N 1
ATOM 711 C CA . THR A 1 94 ? 1.380 8.089 11.200 1.00 93.62 94 THR A CA 1
ATOM 712 C C . THR A 1 94 ? 2.851 7.920 10.806 1.00 93.62 94 THR A C 1
ATOM 714 O O . THR A 1 94 ? 3.294 6.859 10.369 1.00 93.62 94 THR A O 1
ATOM 717 N N . THR A 1 95 ? 3.649 8.981 10.969 1.00 91.81 95 THR A N 1
ATOM 718 C CA . THR A 1 95 ? 5.115 8.946 10.758 1.00 91.81 95 THR A CA 1
ATOM 719 C C . THR A 1 95 ? 5.895 8.678 12.049 1.00 91.81 95 THR A C 1
ATOM 721 O O . THR A 1 95 ? 7.122 8.602 12.020 1.00 91.81 95 THR A O 1
ATOM 724 N N . GLY A 1 96 ? 5.199 8.573 13.187 1.00 86.94 96 GLY A N 1
ATOM 725 C CA . GLY A 1 96 ? 5.778 8.436 14.529 1.00 86.94 96 GLY A CA 1
ATOM 726 C C . GLY A 1 96 ? 6.295 9.752 15.122 1.00 86.94 96 GLY A C 1
ATOM 727 O O . GLY A 1 96 ? 7.004 9.743 16.125 1.00 86.94 96 GLY A O 1
ATOM 728 N N . ARG A 1 97 ? 5.991 10.892 14.485 1.00 85.94 97 ARG A N 1
ATOM 729 C CA . ARG A 1 97 ? 6.444 12.232 14.901 1.00 85.94 97 ARG A CA 1
ATOM 730 C C . ARG A 1 97 ? 5.567 12.880 15.964 1.00 85.94 97 ARG A C 1
ATOM 732 O O . ARG A 1 97 ? 6.052 13.738 16.699 1.00 85.94 97 ARG A O 1
ATOM 739 N N . ASP A 1 98 ? 4.289 12.541 16.000 1.00 86.19 98 ASP A N 1
ATOM 740 C CA . ASP A 1 98 ? 3.346 13.035 16.992 1.00 86.19 98 ASP A CA 1
ATOM 741 C C . ASP A 1 98 ? 2.647 11.865 17.699 1.00 86.19 98 ASP A C 1
ATOM 743 O O . ASP A 1 98 ? 2.974 10.701 17.477 1.00 86.19 98 ASP A O 1
ATOM 747 N N . ARG A 1 99 ? 1.760 12.194 18.641 1.00 84.12 99 ARG A N 1
ATOM 748 C CA . ARG A 1 99 ? 1.029 11.215 19.459 1.00 84.12 99 ARG A CA 1
ATOM 749 C C . ARG A 1 99 ? -0.311 10.812 18.832 1.00 84.12 99 ARG A C 1
ATOM 751 O O . ARG A 1 99 ? -1.131 10.220 19.526 1.00 84.12 99 ARG A O 1
ATOM 758 N N . TYR A 1 100 ? -0.573 11.231 17.595 1.00 88.00 100 TYR A N 1
ATOM 759 C CA . TYR A 1 100 ? -1.866 11.050 16.949 1.00 88.00 100 TYR A CA 1
ATOM 760 C C . TYR A 1 100 ? -1.769 9.958 15.895 1.00 88.00 100 TYR A C 1
ATOM 762 O O . TYR A 1 100 ? -0.840 9.947 15.091 1.00 88.00 100 TYR A O 1
ATOM 770 N N . ASP A 1 101 ? -2.772 9.089 15.880 1.00 91.06 101 ASP A N 1
ATOM 771 C CA . ASP A 1 101 ? -2.952 8.137 14.795 1.00 91.06 101 ASP A CA 1
ATOM 772 C C . ASP A 1 101 ? -3.631 8.846 13.615 1.00 91.06 101 ASP A C 1
ATOM 774 O O . ASP A 1 101 ? -4.481 9.725 13.797 1.00 91.06 101 ASP A O 1
ATOM 778 N N . TYR A 1 102 ? -3.294 8.452 12.391 1.00 94.88 102 TYR A N 1
ATOM 779 C CA . TYR A 1 102 ? -3.907 8.970 11.171 1.00 94.88 102 TYR A CA 1
ATOM 780 C C . TYR A 1 102 ? -4.497 7.831 10.332 1.00 94.88 102 TYR A C 1
ATOM 782 O O . TYR A 1 102 ? -4.063 7.614 9.190 1.00 94.88 102 TYR A O 1
ATOM 790 N N . PRO A 1 103 ? -5.511 7.118 10.862 1.00 96.44 103 PRO A N 1
ATOM 791 C CA . PRO A 1 103 ? -6.145 6.016 10.160 1.00 96.44 103 PRO A CA 1
ATOM 792 C C . PRO A 1 103 ? -6.770 6.505 8.854 1.00 96.44 103 PRO A C 1
ATOM 794 O O . PRO A 1 103 ? -7.515 7.490 8.808 1.00 96.44 103 PRO A O 1
ATOM 797 N N . ALA A 1 104 ? -6.481 5.792 7.771 1.00 97.62 104 ALA A N 1
ATOM 798 C CA . ALA A 1 104 ? -6.946 6.139 6.443 1.00 97.62 104 ALA A CA 1
ATOM 799 C C . ALA A 1 104 ? -7.370 4.902 5.658 1.00 97.62 104 ALA A C 1
ATOM 801 O O . ALA A 1 104 ? -6.760 3.837 5.733 1.00 97.62 104 ALA A O 1
ATOM 802 N N . VAL A 1 105 ? -8.395 5.070 4.828 1.00 98.38 105 VAL A N 1
ATOM 803 C CA . VAL A 1 105 ? -8.795 4.089 3.824 1.00 98.38 105 VAL A CA 1
ATOM 804 C C . VAL A 1 105 ? -8.623 4.691 2.435 1.00 98.38 105 VAL A C 1
ATOM 806 O O . VAL A 1 105 ? -9.077 5.797 2.144 1.00 98.38 105 VAL A O 1
ATOM 809 N N . ARG A 1 106 ? -7.954 3.962 1.543 1.00 98.38 106 ARG A N 1
ATOM 810 C CA . ARG A 1 106 ? -7.835 4.330 0.133 1.00 98.38 106 ARG A CA 1
ATOM 811 C C . ARG A 1 106 ? -8.712 3.429 -0.711 1.00 98.38 106 ARG A C 1
ATOM 813 O O . ARG A 1 106 ? -8.558 2.211 -0.704 1.00 98.38 106 ARG A O 1
ATOM 820 N N . VAL A 1 107 ? -9.598 4.051 -1.476 1.00 98.62 107 VAL A N 1
ATOM 821 C CA . VAL A 1 107 ? -10.402 3.393 -2.502 1.00 98.62 107 VAL A CA 1
ATOM 822 C C . VAL A 1 107 ? -9.719 3.595 -3.847 1.00 98.62 107 VAL A C 1
ATOM 824 O O . VAL A 1 107 ? -9.383 4.720 -4.223 1.00 98.62 107 VAL A O 1
ATOM 827 N N . LEU A 1 108 ? -9.488 2.515 -4.587 1.00 98.25 108 LEU A N 1
ATOM 828 C CA . LEU A 1 108 ? -8.792 2.571 -5.870 1.00 98.25 108 LEU A CA 1
ATOM 829 C C . LEU A 1 108 ? -9.219 1.443 -6.809 1.00 98.25 108 LEU A C 1
ATOM 831 O O . LEU A 1 108 ? -9.659 0.379 -6.375 1.00 98.25 108 LEU A O 1
ATOM 835 N N . LYS A 1 109 ? -9.067 1.687 -8.113 1.00 98.00 109 LYS A N 1
ATOM 836 C CA . LYS A 1 109 ? -9.218 0.662 -9.150 1.00 98.00 109 LYS A CA 1
ATOM 837 C C . LYS A 1 109 ? -7.903 -0.087 -9.318 1.00 98.00 109 LYS A C 1
ATOM 839 O O . LYS A 1 109 ? -6.841 0.529 -9.375 1.00 98.00 109 LYS A O 1
ATOM 844 N N . THR A 1 110 ? -7.982 -1.405 -9.434 1.00 97.50 110 THR A N 1
ATOM 845 C CA . THR A 1 110 ? -6.824 -2.285 -9.609 1.00 97.50 110 THR A CA 1
ATOM 846 C C . THR A 1 110 ? -7.079 -3.307 -10.716 1.00 97.50 110 THR A C 1
ATOM 848 O O . THR A 1 110 ? -8.228 -3.693 -10.944 1.00 97.50 110 THR A O 1
ATOM 851 N N . PRO A 1 111 ? -6.033 -3.791 -11.413 1.00 97.12 111 PRO A N 1
ATOM 852 C CA . PRO A 1 111 ? -6.165 -4.777 -12.489 1.00 97.12 111 PRO A CA 1
ATOM 853 C C . PRO A 1 111 ? -6.403 -6.205 -11.954 1.00 97.12 111 PRO A C 1
ATOM 855 O O . PRO A 1 111 ? -5.845 -7.178 -12.460 1.00 97.12 111 PRO A O 1
ATOM 858 N N . LEU A 1 112 ? -7.231 -6.354 -10.917 1.00 94.44 112 LEU A N 1
ATOM 859 C CA . LEU A 1 112 ? -7.383 -7.596 -10.161 1.00 94.44 112 LEU A CA 1
ATOM 860 C C . LEU A 1 112 ? -7.940 -8.748 -11.010 1.00 94.44 112 LEU A C 1
ATOM 862 O O . LEU A 1 112 ? -7.494 -9.885 -10.870 1.00 94.44 112 LEU A O 1
ATOM 866 N N . HIS A 1 113 ? -8.836 -8.451 -11.955 1.00 94.62 113 HIS A N 1
ATOM 867 C CA . HIS A 1 113 ? -9.339 -9.437 -12.915 1.00 94.62 113 HIS A CA 1
ATOM 868 C C . HIS A 1 113 ? -8.214 -10.013 -13.794 1.00 94.62 113 HIS A C 1
ATOM 870 O O . HIS A 1 113 ? -8.216 -11.207 -14.085 1.00 94.62 113 HIS A O 1
ATOM 876 N N . ARG A 1 114 ? -7.204 -9.207 -14.167 1.00 94.75 114 ARG A N 1
ATOM 877 C CA . ARG A 1 114 ? -6.030 -9.682 -14.930 1.00 94.75 114 ARG A CA 1
ATOM 878 C C . ARG A 1 114 ? -5.098 -10.515 -14.067 1.00 94.75 114 ARG A C 1
ATOM 880 O O . ARG A 1 114 ? -4.510 -11.472 -14.567 1.00 94.75 114 ARG A O 1
ATOM 887 N N . ALA A 1 115 ? -4.972 -10.132 -12.799 1.00 94.19 115 ALA A N 1
ATOM 888 C CA . ALA A 1 115 ? -4.117 -10.790 -11.828 1.00 94.19 115 ALA A CA 1
ATOM 889 C C . ALA A 1 115 ? -4.618 -12.205 -11.504 1.00 94.19 115 ALA A C 1
ATOM 891 O O . ALA A 1 115 ? -3.866 -13.172 -11.618 1.00 94.19 115 ALA A O 1
ATOM 892 N N . VAL A 1 116 ? -5.898 -12.325 -11.141 1.00 95.88 116 VAL A N 1
ATOM 893 C CA . VAL A 1 116 ? -6.501 -13.589 -10.691 1.00 95.88 116 VAL A CA 1
ATOM 894 C C . VAL A 1 116 ? -7.063 -14.408 -11.861 1.00 95.88 116 VAL A C 1
ATOM 896 O O . VAL A 1 116 ? -7.194 -15.622 -11.754 1.00 95.88 116 VAL A O 1
ATOM 899 N N . GLY A 1 117 ? -7.393 -13.770 -12.988 1.00 96.06 117 GLY A N 1
ATOM 900 C CA . GLY A 1 117 ? -8.037 -14.428 -14.131 1.00 96.06 117 GLY A CA 1
ATOM 901 C C . GLY A 1 117 ? -9.532 -14.702 -13.934 1.00 96.06 117 GLY A C 1
ATOM 902 O O . GLY A 1 117 ? -10.132 -15.408 -14.735 1.00 96.06 117 GLY A O 1
ATOM 903 N N . ARG A 1 118 ? -10.136 -14.160 -12.870 1.00 96.56 118 ARG A N 1
ATOM 904 C CA . ARG A 1 118 ? -11.573 -14.231 -12.570 1.00 96.56 118 ARG A CA 1
ATOM 905 C C . ARG A 1 118 ? -12.013 -13.003 -11.780 1.00 96.56 118 ARG A C 1
ATOM 907 O O . ARG A 1 118 ? -11.189 -12.361 -11.124 1.00 96.56 118 ARG A O 1
ATOM 914 N N . VAL A 1 119 ? -13.310 -12.717 -11.802 1.00 97.00 119 VAL A N 1
ATOM 915 C CA . VAL A 1 119 ? -13.915 -11.674 -10.969 1.00 97.00 119 VAL A CA 1
ATOM 916 C C . VAL A 1 119 ? -13.962 -12.145 -9.515 1.00 97.00 119 VAL A C 1
ATOM 918 O O . VAL A 1 119 ? -14.406 -13.257 -9.219 1.00 97.00 119 VAL A O 1
ATOM 921 N N . LEU A 1 120 ? -13.477 -11.313 -8.593 1.00 96.75 120 LEU A N 1
ATOM 922 C CA . LEU A 1 120 ? -13.569 -11.592 -7.160 1.00 96.75 120 LEU A CA 1
ATOM 923 C C . LEU A 1 120 ? -14.882 -11.062 -6.589 1.00 96.75 120 LEU A C 1
ATOM 925 O O . LEU A 1 120 ? -15.312 -9.961 -6.914 1.00 96.75 120 LEU A O 1
ATOM 929 N N . LYS A 1 121 ? -15.499 -11.819 -5.680 1.00 97.81 121 LYS A N 1
ATOM 930 C CA . LYS A 1 121 ? -16.748 -11.404 -5.033 1.00 97.81 121 LYS A CA 1
ATOM 931 C C . LYS A 1 121 ? -16.516 -10.185 -4.134 1.00 97.81 121 LYS A C 1
ATOM 933 O O . LYS A 1 121 ? -15.484 -10.094 -3.461 1.00 97.81 121 LYS A O 1
ATOM 938 N N . ARG A 1 122 ? -17.497 -9.282 -4.062 1.00 97.88 122 ARG A N 1
ATOM 939 C CA . ARG A 1 122 ? -17.520 -8.197 -3.067 1.00 97.88 122 ARG A CA 1
ATOM 940 C C . ARG A 1 122 ? -17.335 -8.769 -1.657 1.00 97.88 122 ARG A C 1
ATOM 942 O O . ARG A 1 122 ? -17.887 -9.816 -1.335 1.00 97.88 122 ARG A O 1
ATOM 949 N N . GLY A 1 123 ? -16.545 -8.089 -0.831 1.00 97.88 123 GLY A N 1
ATOM 950 C CA . GLY A 1 123 ? -16.198 -8.537 0.519 1.00 97.88 123 GLY A CA 1
ATOM 951 C C . GLY A 1 123 ? -15.010 -9.503 0.584 1.00 97.88 123 GLY A C 1
ATOM 952 O O . GLY A 1 123 ? -14.547 -9.808 1.681 1.00 97.88 123 GLY A O 1
ATOM 953 N N . THR A 1 124 ? -14.468 -9.960 -0.553 1.00 98.25 124 THR A N 1
ATOM 954 C CA . THR A 1 124 ? -13.257 -10.798 -0.558 1.00 98.25 124 THR A CA 1
ATOM 955 C C . THR A 1 124 ? -12.086 -10.039 0.070 1.00 98.25 124 THR A C 1
ATOM 957 O O . THR A 1 124 ? -11.737 -8.951 -0.393 1.00 98.25 124 THR A O 1
ATOM 960 N N . ARG A 1 125 ? -11.469 -10.628 1.103 1.00 98.25 125 ARG A N 1
ATOM 961 C CA . ARG A 1 125 ? -10.268 -10.102 1.772 1.00 98.25 125 ARG A CA 1
ATOM 962 C C . ARG A 1 125 ? -9.027 -10.266 0.892 1.00 98.25 125 ARG A C 1
ATOM 964 O O . ARG A 1 125 ? -8.780 -11.347 0.354 1.00 98.25 125 ARG A O 1
ATOM 971 N N . LEU A 1 126 ? -8.222 -9.214 0.806 1.00 97.94 126 LEU A N 1
ATOM 972 C CA . LEU A 1 126 ? -6.997 -9.118 0.019 1.00 97.94 126 LEU A CA 1
ATOM 973 C C . LEU A 1 126 ? -5.847 -8.636 0.896 1.00 97.94 126 LEU A C 1
ATOM 975 O O . LEU A 1 126 ? -6.002 -7.677 1.640 1.00 97.94 126 LEU A O 1
ATOM 979 N N . ALA A 1 127 ? -4.681 -9.254 0.760 1.00 98.38 127 ALA A N 1
ATOM 980 C CA . ALA A 1 127 ? -3.443 -8.646 1.224 1.00 98.38 127 ALA A CA 1
ATOM 981 C C . ALA A 1 127 ? -2.911 -7.696 0.140 1.00 98.38 127 ALA A C 1
ATOM 983 O O . ALA A 1 127 ? -3.008 -7.988 -1.063 1.00 98.38 127 ALA A O 1
ATOM 984 N N . THR A 1 128 ? -2.354 -6.566 0.562 1.00 98.62 128 THR A N 1
ATOM 985 C CA . THR A 1 128 ? -1.746 -5.568 -0.322 1.00 98.62 128 THR A CA 1
ATOM 986 C C . THR A 1 128 ? -0.402 -5.128 0.237 1.00 98.62 128 THR A C 1
ATOM 988 O O . THR A 1 128 ? -0.222 -5.140 1.449 1.00 98.62 128 THR A O 1
ATOM 991 N N . VAL A 1 129 ? 0.526 -4.742 -0.633 1.00 98.12 129 VAL A N 1
ATOM 992 C CA . VAL A 1 129 ? 1.761 -4.054 -0.241 1.00 98.12 129 VAL A CA 1
ATOM 993 C C . VAL A 1 129 ? 1.623 -2.569 -0.557 1.00 98.12 129 VAL A C 1
ATOM 995 O O . VAL A 1 129 ? 1.101 -2.229 -1.620 1.00 98.12 129 VAL A O 1
ATOM 998 N N . ALA A 1 130 ? 2.043 -1.683 0.341 1.00 98.00 130 ALA A N 1
ATOM 999 C CA . ALA A 1 130 ? 1.826 -0.247 0.199 1.00 98.00 130 ALA A CA 1
ATOM 1000 C C . ALA A 1 130 ? 3.110 0.573 0.312 1.00 98.00 130 ALA A C 1
ATOM 1002 O O . ALA A 1 130 ? 3.837 0.488 1.298 1.00 98.00 130 ALA A O 1
ATOM 1003 N N . SER A 1 131 ? 3.332 1.450 -0.670 1.00 96.69 131 SER A N 1
ATOM 1004 C CA . SER A 1 131 ? 4.316 2.528 -0.558 1.00 96.69 131 SER A CA 1
ATOM 1005 C C . SER A 1 131 ? 3.691 3.817 -0.048 1.00 96.69 131 SER A C 1
ATOM 1007 O O . SER A 1 131 ? 2.520 4.083 -0.299 1.00 96.69 131 SER A O 1
ATOM 1009 N N . TYR A 1 132 ? 4.468 4.635 0.655 1.00 96.44 132 TYR A N 1
ATOM 1010 C CA . TYR A 1 132 ? 3.999 5.881 1.259 1.00 96.44 132 TYR A CA 1
ATOM 1011 C C . TYR A 1 132 ? 4.657 7.078 0.579 1.00 96.44 132 TYR A C 1
ATOM 1013 O O . TYR A 1 132 ? 5.788 7.009 0.102 1.00 96.44 132 TYR A O 1
ATOM 1021 N N . THR A 1 133 ? 3.930 8.189 0.508 1.00 95.50 133 THR A N 1
ATOM 1022 C CA . THR A 1 133 ? 4.413 9.439 -0.085 1.00 95.50 133 THR A CA 1
ATOM 1023 C C . THR A 1 133 ? 4.231 10.585 0.893 1.00 95.50 133 THR A C 1
ATOM 1025 O O . THR A 1 133 ? 3.204 10.709 1.562 1.00 95.50 133 THR A O 1
ATOM 1028 N N . GLY A 1 134 ? 5.236 11.446 0.965 1.00 93.75 134 GLY A N 1
ATOM 1029 C CA . GLY A 1 134 ? 5.309 12.531 1.934 1.00 93.75 134 GLY A CA 1
ATOM 1030 C C . GLY A 1 134 ? 6.727 12.665 2.463 1.00 93.75 134 GLY A C 1
ATOM 1031 O O . GLY A 1 134 ? 7.623 11.926 2.057 1.00 93.75 134 GLY A O 1
ATOM 1032 N N . SER A 1 135 ? 6.926 13.631 3.349 1.00 92.12 135 SER A N 1
ATOM 1033 C CA . SER A 1 135 ? 8.174 13.746 4.090 1.00 92.12 135 SER A CA 1
ATOM 1034 C C . SER A 1 135 ? 8.054 12.981 5.410 1.00 92.12 135 SER A C 1
ATOM 1036 O O . SER A 1 135 ? 7.057 13.168 6.105 1.00 92.12 135 SER A O 1
ATOM 1038 N N . PRO A 1 136 ? 9.071 12.212 5.833 1.00 88.94 136 PRO A N 1
ATOM 1039 C CA . PRO A 1 136 ? 9.104 11.627 7.178 1.00 88.94 136 PRO A CA 1
ATOM 1040 C C . PRO A 1 136 ? 9.211 12.693 8.289 1.00 88.94 136 PRO A C 1
ATOM 1042 O O . PRO A 1 136 ? 9.150 12.376 9.476 1.00 88.94 136 PRO A O 1
ATOM 1045 N N . LEU A 1 137 ? 9.421 13.964 7.921 1.00 89.75 137 LEU A N 1
ATOM 1046 C CA . LEU A 1 137 ? 9.389 15.106 8.838 1.00 89.75 137 LEU A CA 1
ATOM 1047 C C . LEU A 1 137 ? 7.973 15.663 9.042 1.00 89.75 137 LEU A C 1
ATOM 1049 O O . LEU A 1 137 ? 7.766 16.466 9.948 1.00 89.75 137 LEU A O 1
ATOM 1053 N N . GLU A 1 138 ? 7.016 15.286 8.194 1.00 90.31 138 GLU A N 1
ATOM 1054 C CA . GLU A 1 138 ? 5.619 15.671 8.368 1.00 90.31 138 GLU A CA 1
ATOM 1055 C C . GLU A 1 138 ? 4.965 14.835 9.468 1.00 90.31 138 GLU A C 1
ATOM 1057 O O . GLU A 1 138 ? 5.416 13.740 9.797 1.00 90.31 138 GLU A O 1
ATOM 1062 N N . ARG A 1 139 ? 3.870 15.358 10.026 1.00 90.94 139 ARG A N 1
ATOM 1063 C CA . ARG A 1 139 ? 3.061 14.678 11.048 1.00 90.94 139 ARG A CA 1
ATOM 1064 C C . ARG A 1 139 ? 2.514 13.327 10.593 1.00 90.94 139 ARG A C 1
ATOM 1066 O O . ARG A 1 139 ? 2.378 12.408 11.386 1.00 90.94 139 ARG A O 1
ATOM 1073 N N . ARG A 1 140 ? 2.219 13.224 9.299 1.00 94.19 140 ARG A N 1
ATOM 1074 C CA . ARG A 1 140 ? 1.709 12.020 8.658 1.00 94.19 140 ARG A CA 1
ATOM 1075 C C . ARG A 1 140 ? 2.170 11.939 7.216 1.00 94.19 140 ARG A C 1
ATOM 1077 O O . ARG A 1 140 ? 2.459 12.962 6.590 1.00 94.19 140 ARG A O 1
ATOM 1084 N N . TRP A 1 141 ? 2.140 10.739 6.663 1.00 95.81 141 TRP A N 1
ATOM 1085 C CA . TRP A 1 141 ? 2.231 10.523 5.230 1.00 95.81 141 TRP A CA 1
ATOM 1086 C C . TRP A 1 141 ? 1.061 11.206 4.521 1.00 95.81 141 TRP A C 1
ATOM 1088 O O . TRP A 1 141 ? -0.083 11.180 4.976 1.00 95.81 141 TRP A O 1
ATOM 1098 N N . ARG A 1 142 ? 1.334 11.829 3.374 1.00 95.62 142 ARG A N 1
ATOM 1099 C CA . ARG A 1 142 ? 0.301 12.525 2.594 1.00 95.62 142 ARG A CA 1
ATOM 1100 C C . ARG A 1 142 ? -0.604 11.548 1.860 1.00 95.62 142 ARG A C 1
ATOM 1102 O O . ARG A 1 142 ? -1.756 11.873 1.584 1.00 95.62 142 ARG A O 1
ATOM 1109 N N . ASN A 1 143 ? -0.056 10.404 1.458 1.00 97.25 143 ASN A N 1
ATOM 1110 C CA . ASN A 1 143 ? -0.772 9.370 0.726 1.00 97.25 143 ASN A CA 1
ATOM 1111 C C . ASN A 1 143 ? -0.021 8.035 0.788 1.00 97.25 143 ASN A C 1
ATOM 1113 O O . ASN A 1 143 ? 1.180 8.017 1.060 1.00 97.25 143 ASN A O 1
ATOM 1117 N N . PHE A 1 144 ? -0.698 6.944 0.438 1.00 98.00 144 PHE A N 1
ATOM 1118 C CA . PHE A 1 144 ? -0.104 5.617 0.286 1.00 98.00 144 PHE A CA 1
ATOM 1119 C C . PHE A 1 144 ? -0.661 4.893 -0.943 1.00 98.00 144 PHE A C 1
ATOM 1121 O O . PHE A 1 144 ? -1.822 5.086 -1.291 1.00 98.00 144 PHE A O 1
ATOM 1128 N N . HIS A 1 145 ? 0.140 4.079 -1.621 1.00 97.81 145 HIS A N 1
ATOM 1129 C CA . HIS A 1 145 ? -0.164 3.446 -2.903 1.00 97.81 145 HIS A CA 1
ATOM 1130 C C . HIS A 1 145 ? -0.167 1.921 -2.753 1.00 97.81 145 HIS A C 1
ATOM 1132 O O . HIS A 1 145 ? 0.875 1.287 -2.925 1.00 97.81 145 HIS A O 1
ATOM 1138 N N . PRO A 1 146 ? -1.322 1.324 -2.419 1.00 98.25 146 PRO A N 1
ATOM 1139 C CA . PRO A 1 146 ? -1.414 -0.109 -2.209 1.00 98.25 146 PRO A CA 1
ATOM 1140 C C . PRO A 1 146 ? -1.510 -0.876 -3.531 1.00 98.25 146 PRO A C 1
ATOM 1142 O O . PRO A 1 146 ? -2.215 -0.476 -4.462 1.00 98.25 146 PRO A O 1
ATOM 1145 N N . ILE A 1 147 ? -0.834 -2.019 -3.591 1.00 98.25 147 ILE A N 1
ATOM 1146 C CA . ILE A 1 147 ? -0.821 -2.950 -4.718 1.00 98.25 147 ILE A CA 1
ATOM 1147 C C . ILE A 1 147 ? -1.236 -4.336 -4.205 1.00 98.25 147 ILE A C 1
ATOM 1149 O O . ILE A 1 147 ? -0.591 -4.874 -3.302 1.00 98.25 147 ILE A O 1
ATOM 1153 N N . PRO A 1 148 ? -2.305 -4.951 -4.749 1.00 98.44 148 PRO A N 1
ATOM 1154 C CA . PRO A 1 148 ? -2.706 -6.301 -4.361 1.00 98.44 148 PRO A CA 1
ATOM 1155 C C . PRO A 1 148 ? -1.593 -7.323 -4.582 1.00 98.44 148 PRO A C 1
ATOM 1157 O O . PRO A 1 148 ? -0.984 -7.344 -5.652 1.00 98.44 148 PRO A O 1
ATOM 1160 N N . LEU A 1 149 ? -1.388 -8.238 -3.628 1.00 98.31 149 LEU A N 1
ATOM 1161 C CA . LEU A 1 149 ? -0.332 -9.255 -3.756 1.00 98.31 149 LEU A CA 1
ATOM 1162 C C . LEU A 1 149 ? -0.512 -10.168 -4.975 1.00 98.31 149 LEU A C 1
ATOM 1164 O O . LEU A 1 149 ? 0.467 -10.594 -5.582 1.00 98.31 149 LEU A O 1
ATOM 1168 N N . HIS A 1 150 ? -1.760 -10.382 -5.399 1.00 98.25 150 HIS A N 1
ATOM 1169 C CA . HIS A 1 150 ? -2.095 -11.110 -6.625 1.00 98.25 150 HIS A CA 1
ATOM 1170 C C . HIS A 1 150 ? -1.469 -10.483 -7.883 1.00 98.25 150 HIS A C 1
ATOM 1172 O O . HIS A 1 150 ? -1.266 -11.176 -8.880 1.00 98.25 150 HIS A O 1
ATOM 1178 N N . CYS A 1 151 ? -1.164 -9.180 -7.864 1.00 98.12 151 CYS A N 1
ATOM 1179 C CA . CYS A 1 151 ? -0.465 -8.519 -8.960 1.00 98.12 151 CYS A CA 1
ATOM 1180 C C . CYS A 1 151 ? 1.048 -8.792 -8.954 1.00 98.12 151 CYS A C 1
ATOM 1182 O O . CYS A 1 151 ? 1.686 -8.632 -9.990 1.00 98.12 151 CYS A O 1
ATOM 1184 N N . GLY A 1 152 ? 1.621 -9.199 -7.817 1.00 97.88 152 GLY A N 1
ATOM 1185 C CA . GLY A 1 152 ? 3.050 -9.489 -7.660 1.00 97.88 152 GLY A CA 1
ATOM 1186 C C . GLY A 1 152 ? 3.410 -10.966 -7.798 1.00 97.88 152 GLY A C 1
ATOM 1187 O O . GLY A 1 152 ? 4.482 -11.286 -8.302 1.00 97.88 152 GLY A O 1
ATOM 1188 N N . THR A 1 153 ? 2.526 -11.880 -7.392 1.00 98.12 153 THR A N 1
ATOM 1189 C CA . THR A 1 153 ? 2.778 -13.328 -7.443 1.00 98.12 153 THR A CA 1
ATOM 1190 C C . THR A 1 153 ? 1.502 -14.128 -7.705 1.00 98.12 153 THR A C 1
ATOM 1192 O O . THR A 1 153 ? 0.395 -13.665 -7.430 1.00 98.12 153 THR A O 1
ATOM 1195 N N . ARG A 1 154 ? 1.654 -15.345 -8.241 1.00 97.56 154 ARG A N 1
ATOM 1196 C CA . ARG A 1 154 ? 0.593 -16.366 -8.306 1.00 97.56 154 ARG A CA 1
ATOM 1197 C C . ARG A 1 154 ? 0.687 -17.406 -7.197 1.00 97.56 154 ARG A C 1
ATOM 1199 O O . ARG A 1 154 ? -0.179 -18.273 -7.124 1.00 97.56 154 ARG A O 1
ATOM 1206 N N . ASP A 1 155 ? 1.727 -17.350 -6.370 1.00 98.00 155 ASP A N 1
ATOM 1207 C CA . ASP A 1 155 ? 1.881 -18.279 -5.260 1.00 98.00 155 ASP A CA 1
ATOM 1208 C C . ASP A 1 155 ? 0.800 -18.018 -4.199 1.00 98.00 155 ASP A C 1
ATOM 1210 O O . ASP A 1 155 ? 0.873 -17.085 -3.397 1.00 98.00 155 ASP A O 1
ATOM 1214 N N . THR A 1 156 ? -0.233 -18.860 -4.205 1.00 97.19 156 THR A N 1
ATOM 1215 C CA . THR A 1 156 ? -1.355 -18.760 -3.272 1.00 97.19 156 THR A CA 1
ATOM 1216 C C . THR A 1 156 ? -0.943 -19.034 -1.830 1.00 97.19 156 THR A C 1
ATOM 1218 O O . THR A 1 156 ? -1.591 -18.511 -0.926 1.00 97.19 156 THR A O 1
ATOM 1221 N N . ARG A 1 157 ? 0.118 -19.824 -1.595 1.00 97.94 157 ARG A N 1
ATOM 1222 C CA . ARG A 1 157 ? 0.638 -20.087 -0.245 1.00 97.94 157 ARG A CA 1
ATOM 1223 C C . ARG A 1 157 ? 1.343 -18.848 0.292 1.00 97.94 157 ARG A C 1
ATOM 1225 O O . ARG A 1 157 ? 1.039 -18.435 1.407 1.00 97.94 157 ARG A O 1
ATOM 1232 N N . ALA A 1 158 ? 2.188 -18.206 -0.517 1.00 97.81 158 ALA A N 1
ATOM 1233 C CA . ALA A 1 158 ? 2.830 -16.943 -0.148 1.00 97.81 158 ALA A CA 1
ATOM 1234 C C . ALA A 1 158 ? 1.795 -15.844 0.151 1.00 97.81 158 ALA A C 1
ATOM 1236 O O . ALA A 1 158 ? 1.876 -15.179 1.183 1.00 97.81 158 ALA A O 1
ATOM 1237 N N . ILE A 1 159 ? 0.761 -15.713 -0.692 1.00 98.31 159 ILE A N 1
ATOM 1238 C CA . ILE A 1 159 ? -0.337 -14.758 -0.469 1.00 98.31 159 ILE A CA 1
ATOM 1239 C C . ILE A 1 159 ? -1.102 -15.080 0.822 1.00 98.31 159 ILE A C 1
ATOM 1241 O O . ILE A 1 159 ? -1.433 -14.165 1.577 1.00 98.31 159 ILE A O 1
ATOM 1245 N N . ALA A 1 160 ? -1.403 -16.356 1.087 1.00 97.81 160 ALA A N 1
ATOM 1246 C CA . ALA A 1 160 ? -2.107 -16.765 2.300 1.00 97.81 160 ALA A CA 1
ATOM 1247 C C . ALA A 1 160 ? -1.280 -16.493 3.565 1.00 97.81 160 ALA A C 1
ATOM 1249 O O . ALA A 1 160 ? -1.833 -15.955 4.522 1.00 97.81 160 ALA A O 1
ATOM 1250 N N . ASN A 1 161 ? 0.024 -16.790 3.535 1.00 97.44 161 ASN A N 1
ATOM 1251 C CA . ASN A 1 161 ? 0.958 -16.523 4.630 1.00 97.44 161 ASN A CA 1
ATOM 1252 C C . ASN A 1 161 ? 1.073 -15.017 4.914 1.00 97.44 161 ASN A C 1
ATOM 1254 O O . ASN A 1 161 ? 0.878 -14.573 6.045 1.00 97.44 161 ASN A O 1
ATOM 1258 N N . ALA A 1 162 ? 1.289 -14.204 3.876 1.00 97.81 162 ALA A N 1
ATOM 1259 C CA . ALA A 1 162 ? 1.284 -12.753 4.026 1.00 97.81 162 ALA A CA 1
ATOM 1260 C C . ALA A 1 162 ? -0.046 -12.288 4.641 1.00 97.81 162 ALA A C 1
ATOM 1262 O O . ALA A 1 162 ? -0.066 -11.595 5.653 1.00 97.81 162 ALA A O 1
ATOM 1263 N N . ARG A 1 163 ? -1.183 -12.758 4.117 1.00 98.25 163 ARG A N 1
ATOM 1264 C CA . ARG A 1 163 ? -2.503 -12.403 4.654 1.00 98.25 163 ARG A CA 1
ATOM 1265 C C . ARG A 1 163 ? -2.671 -12.755 6.139 1.00 98.25 163 ARG A C 1
ATOM 1267 O O . ARG A 1 163 ? -3.285 -11.962 6.843 1.00 98.25 163 ARG A O 1
ATOM 1274 N N . SER A 1 164 ? -2.144 -13.886 6.617 1.00 96.94 164 SER A N 1
ATOM 1275 C CA . SER A 1 164 ? -2.196 -14.260 8.044 1.00 96.94 164 SER A CA 1
ATOM 1276 C C . SER A 1 164 ? -1.268 -13.439 8.939 1.00 96.94 164 SER A C 1
ATOM 1278 O O . SER A 1 164 ? -1.479 -13.388 10.144 1.00 96.94 164 SER A O 1
ATOM 1280 N N . ARG A 1 165 ? -0.256 -12.776 8.369 1.00 97.06 165 ARG A N 1
ATOM 1281 C CA . ARG A 1 165 ? 0.612 -11.845 9.104 1.00 97.06 165 ARG A CA 1
ATOM 1282 C C . ARG A 1 165 ? -0.025 -10.473 9.317 1.00 97.06 165 ARG A C 1
ATOM 1284 O O . ARG A 1 165 ? 0.543 -9.659 10.040 1.00 97.06 165 ARG A O 1
ATOM 1291 N N . ILE A 1 166 ? -1.154 -10.181 8.670 1.00 97.69 166 ILE A N 1
ATOM 1292 C CA . ILE A 1 166 ? -1.896 -8.940 8.901 1.00 97.69 166 ILE A CA 1
ATOM 1293 C C . ILE A 1 166 ? -2.710 -9.112 10.192 1.00 97.69 166 ILE A C 1
ATOM 1295 O O . ILE A 1 166 ? -3.543 -10.021 10.228 1.00 97.69 166 ILE A O 1
ATOM 1299 N N . PRO A 1 167 ? -2.506 -8.267 11.222 1.00 95.44 167 PRO A N 1
ATOM 1300 C CA . PRO A 1 167 ? -3.223 -8.383 12.490 1.00 95.44 167 PRO A CA 1
ATOM 1301 C C . PRO A 1 167 ? -4.745 -8.296 12.311 1.00 95.44 167 PRO A C 1
ATOM 1303 O O . PRO A 1 167 ? -5.229 -7.515 11.486 1.00 95.44 167 PRO A O 1
ATOM 1306 N N . ASP A 1 168 ? -5.500 -9.066 13.098 1.00 94.75 168 ASP A N 1
ATOM 1307 C CA . ASP A 1 168 ? -6.972 -9.055 13.088 1.00 94.75 168 ASP A CA 1
ATOM 1308 C C . ASP A 1 168 ? -7.538 -7.658 13.355 1.00 94.75 168 ASP A C 1
ATOM 1310 O O . ASP A 1 168 ? -8.506 -7.245 12.718 1.00 94.75 168 ASP A O 1
ATOM 1314 N N . GLU A 1 169 ? -6.855 -6.883 14.195 1.00 91.81 169 GLU A N 1
ATOM 1315 C CA . GLU A 1 169 ? -7.193 -5.498 14.501 1.00 91.81 169 GLU A CA 1
ATOM 1316 C C . GLU A 1 169 ? -7.246 -4.643 13.222 1.00 91.81 169 GLU A C 1
ATOM 1318 O O . GLU A 1 169 ? -8.211 -3.919 12.989 1.00 91.81 169 GLU A O 1
ATOM 1323 N N . ALA A 1 170 ? -6.270 -4.791 12.322 1.00 95.88 170 ALA A N 1
ATOM 1324 C CA . ALA A 1 170 ? -6.230 -4.041 11.067 1.00 95.88 170 ALA A CA 1
ATOM 1325 C C . ALA A 1 170 ? -7.377 -4.442 10.114 1.00 95.88 170 ALA A C 1
ATOM 1327 O O . ALA A 1 170 ? -7.894 -3.614 9.357 1.00 95.88 170 ALA A O 1
ATOM 1328 N N . TRP A 1 171 ? -7.819 -5.704 10.155 1.00 97.62 171 TRP A N 1
ATOM 1329 C CA . TRP A 1 171 ? -8.999 -6.155 9.409 1.00 97.62 171 TRP A CA 1
ATOM 1330 C C . TRP A 1 171 ? -10.295 -5.548 9.947 1.00 97.62 171 TRP A C 1
ATOM 1332 O O . TRP A 1 171 ? -11.185 -5.212 9.159 1.00 97.62 171 TRP A O 1
ATOM 1342 N N . GLU A 1 172 ? -10.410 -5.407 11.265 1.00 95.81 172 GLU A N 1
ATOM 1343 C CA . GLU A 1 172 ? -11.548 -4.758 11.918 1.00 95.81 172 GLU A CA 1
ATOM 1344 C C . GLU A 1 172 ? -11.593 -3.259 11.605 1.00 95.81 172 GLU A C 1
ATOM 1346 O O . GLU A 1 172 ? -12.661 -2.747 11.261 1.00 95.81 172 GLU A O 1
ATOM 1351 N N . GLU A 1 173 ? -10.442 -2.577 11.626 1.00 95.25 173 GLU A N 1
ATOM 1352 C CA . GLU A 1 173 ? -10.325 -1.172 11.217 1.00 95.25 173 GLU A CA 1
ATOM 1353 C C . GLU A 1 173 ? -10.755 -0.957 9.763 1.00 95.25 173 GLU A C 1
ATOM 1355 O O . GLU A 1 173 ? -11.551 -0.061 9.467 1.00 95.25 173 GLU A O 1
ATOM 1360 N N . LEU A 1 174 ? -10.305 -1.820 8.846 1.00 97.69 174 LEU A N 1
ATOM 1361 C CA . LEU A 1 174 ? -10.753 -1.775 7.456 1.00 97.69 174 LEU A CA 1
ATOM 1362 C C . LEU A 1 174 ? -12.272 -1.959 7.352 1.00 97.69 174 LEU A C 1
ATOM 1364 O O . LEU A 1 174 ? -12.938 -1.223 6.621 1.00 97.69 174 LEU A O 1
ATOM 1368 N N . ALA A 1 175 ? -12.831 -2.948 8.054 1.00 97.06 175 ALA A N 1
ATOM 1369 C CA . ALA A 1 175 ? -14.264 -3.221 8.020 1.00 97.06 175 ALA A CA 1
ATOM 1370 C C . ALA A 1 175 ? -15.082 -2.037 8.557 1.00 97.06 175 ALA A C 1
ATOM 1372 O O . ALA A 1 175 ? -16.129 -1.715 7.990 1.00 97.06 175 ALA A O 1
ATOM 1373 N N . TYR A 1 176 ? -14.597 -1.377 9.611 1.00 95.38 176 TYR A N 1
ATOM 1374 C CA . TYR A 1 176 ? -15.183 -0.160 10.161 1.00 95.38 176 TYR A CA 1
ATOM 1375 C C . TYR A 1 176 ? -15.130 0.995 9.152 1.00 95.38 176 TYR A C 1
ATOM 1377 O O . TYR A 1 176 ? -16.178 1.522 8.775 1.00 95.38 176 TYR A O 1
ATOM 1385 N N . ALA A 1 177 ? -13.950 1.311 8.613 1.00 96.62 177 ALA A N 1
ATOM 1386 C CA . ALA A 1 177 ? -13.776 2.392 7.642 1.00 96.62 177 ALA A CA 1
ATOM 1387 C C . ALA A 1 177 ? -14.648 2.200 6.387 1.00 96.62 177 ALA A C 1
ATOM 1389 O O . ALA A 1 177 ? -15.264 3.143 5.892 1.00 96.62 177 ALA A O 1
ATOM 1390 N N . VAL A 1 178 ? -14.779 0.963 5.895 1.00 97.31 178 VAL A N 1
ATOM 1391 C CA . VAL A 1 178 ? -15.613 0.642 4.724 1.00 97.31 178 VAL A CA 1
ATOM 1392 C C . VAL A 1 178 ? -17.108 0.868 4.976 1.00 97.31 178 VAL A C 1
ATOM 1394 O O . VAL A 1 178 ? -17.839 1.166 4.029 1.00 97.31 178 VAL A O 1
ATOM 1397 N N . ARG A 1 179 ? -17.585 0.757 6.223 1.00 95.62 179 ARG A N 1
ATOM 1398 C CA . ARG A 1 179 ? -18.980 1.085 6.573 1.00 95.62 179 ARG A CA 1
ATOM 1399 C C . ARG A 1 179 ? -19.253 2.585 6.501 1.00 95.62 179 ARG A C 1
ATOM 1401 O O . ARG A 1 179 ? -20.371 2.953 6.151 1.00 95.62 179 ARG A O 1
ATOM 1408 N N . LEU A 1 180 ? -18.248 3.408 6.800 1.00 95.25 180 LEU A N 1
ATOM 1409 C CA . LEU A 1 180 ? -18.349 4.868 6.783 1.00 95.25 180 LEU A CA 1
ATOM 1410 C C . LEU A 1 180 ? -18.207 5.468 5.376 1.00 95.25 180 LEU A C 1
ATOM 1412 O O . LEU A 1 180 ? -18.616 6.601 5.150 1.00 95.25 180 LEU A O 1
ATOM 1416 N N . LEU A 1 181 ? -17.637 4.723 4.421 1.00 96.88 181 LEU A N 1
ATOM 1417 C CA . LEU A 1 181 ? -17.404 5.225 3.067 1.00 96.88 181 LEU A CA 1
ATOM 1418 C C . LEU A 1 181 ? -18.704 5.702 2.382 1.00 96.88 181 LEU A C 1
ATOM 1420 O O . LEU A 1 181 ? -19.691 4.952 2.340 1.00 96.88 181 LEU A O 1
ATOM 1424 N N . PRO A 1 182 ? -18.690 6.891 1.744 1.00 95.81 182 PRO A N 1
ATOM 1425 C CA . PRO A 1 182 ? -19.849 7.415 1.036 1.00 95.81 182 PRO A CA 1
ATOM 1426 C C . PRO A 1 182 ? -20.216 6.530 -0.161 1.00 95.81 182 PRO A C 1
ATOM 1428 O O . PRO A 1 182 ? -19.356 5.949 -0.833 1.00 95.81 182 PRO A O 1
ATOM 1431 N N . ARG A 1 183 ? -21.522 6.438 -0.443 1.00 95.50 183 ARG A N 1
ATOM 1432 C CA . ARG A 1 183 ? -22.070 5.683 -1.578 1.00 95.50 183 ARG A CA 1
ATOM 1433 C C . ARG A 1 183 ? -22.610 6.637 -2.653 1.00 95.50 183 ARG A C 1
ATOM 1435 O O . ARG A 1 183 ? -23.283 7.600 -2.297 1.00 95.50 183 ARG A O 1
ATOM 1442 N N . PRO A 1 184 ? -22.377 6.363 -3.953 1.00 97.12 184 PRO A N 1
ATOM 1443 C CA . PRO A 1 184 ? -21.586 5.251 -4.496 1.00 97.12 184 PRO A CA 1
ATOM 1444 C C . PRO A 1 184 ? -20.089 5.390 -4.171 1.00 97.12 184 PRO A C 1
ATOM 1446 O O . PRO A 1 184 ? -19.589 6.506 -4.053 1.00 97.12 184 PRO A O 1
ATOM 1449 N N . PHE A 1 185 ? -19.379 4.262 -4.037 1.00 97.75 185 PHE A N 1
ATOM 1450 C CA . PHE A 1 185 ? -17.950 4.271 -3.711 1.00 97.75 185 PHE A CA 1
ATOM 1451 C C . PHE A 1 185 ? -17.148 4.986 -4.804 1.00 97.75 185 PHE A C 1
ATOM 1453 O O . PHE A 1 185 ? -17.257 4.649 -5.985 1.00 97.75 185 PHE A O 1
ATOM 1460 N N . ARG A 1 186 ? -16.315 5.952 -4.409 1.00 97.69 186 ARG A N 1
ATOM 1461 C CA . ARG A 1 186 ? -15.460 6.717 -5.324 1.00 97.69 186 ARG A CA 1
ATOM 1462 C C . ARG A 1 186 ? -13.985 6.473 -5.004 1.00 97.69 186 ARG A C 1
ATOM 1464 O O . ARG A 1 186 ? -13.642 6.358 -3.832 1.00 97.69 186 ARG A O 1
ATOM 1471 N N . PRO A 1 187 ? -13.104 6.381 -6.016 1.00 98.25 187 PRO A N 1
ATOM 1472 C CA . PRO A 1 187 ? -11.669 6.358 -5.775 1.00 98.25 187 PRO A CA 1
ATOM 1473 C C . PRO A 1 187 ? -11.205 7.619 -5.040 1.00 98.25 187 PRO A C 1
ATOM 1475 O O . PRO A 1 187 ? -11.586 8.727 -5.412 1.00 98.25 187 PRO A O 1
ATOM 1478 N N . GLY A 1 188 ? -10.359 7.450 -4.031 1.00 97.69 188 GLY A N 1
ATOM 1479 C CA . GLY A 1 188 ? -9.905 8.544 -3.179 1.00 97.69 188 GLY A CA 1
ATOM 1480 C C . GLY A 1 188 ? -9.154 8.051 -1.949 1.00 97.69 188 GLY A C 1
ATOM 1481 O O . GLY A 1 188 ? -9.184 6.862 -1.628 1.00 97.69 188 GLY A O 1
ATOM 1482 N N . LEU A 1 189 ? -8.457 8.971 -1.285 1.00 97.94 189 LEU A N 1
ATOM 1483 C CA . LEU A 1 189 ? -7.914 8.771 0.056 1.00 97.94 189 LEU A CA 1
ATOM 1484 C C . LEU A 1 189 ? -8.886 9.410 1.045 1.00 97.94 189 LEU A C 1
ATOM 1486 O O . LEU A 1 189 ? -9.182 10.596 0.915 1.00 97.94 189 LEU A O 1
ATOM 1490 N N . TYR A 1 190 ? -9.348 8.632 2.013 1.00 97.81 190 TYR A N 1
ATOM 1491 C CA . TYR A 1 190 ? -10.297 9.063 3.027 1.00 97.81 190 TYR A CA 1
ATOM 1492 C C . TYR A 1 190 ? -9.670 8.871 4.399 1.00 97.81 190 TYR A C 1
ATOM 1494 O O . TYR A 1 190 ? -9.231 7.769 4.730 1.00 97.81 190 TYR A O 1
ATOM 1502 N N . LEU A 1 191 ? -9.620 9.935 5.192 1.00 96.56 191 LEU A N 1
ATOM 1503 C CA . LEU A 1 191 ? -9.244 9.831 6.596 1.00 96.56 191 LEU A CA 1
ATOM 1504 C C . LEU A 1 191 ? -10.451 9.333 7.375 1.00 96.56 191 LEU A C 1
ATOM 1506 O O . LEU A 1 191 ? -11.564 9.802 7.145 1.00 96.56 191 LEU A O 1
ATOM 1510 N N . VAL A 1 192 ? -10.240 8.379 8.277 1.00 95.69 192 VAL A N 1
ATOM 1511 C CA . VAL A 1 192 ? -11.347 7.789 9.037 1.00 95.69 192 VAL A CA 1
ATOM 1512 C C . VAL A 1 192 ? -12.020 8.849 9.912 1.00 95.69 192 VAL A C 1
ATOM 1514 O O . VAL A 1 192 ? -13.243 8.904 9.927 1.00 95.69 192 VAL A O 1
ATOM 1517 N N . ASP A 1 193 ? -11.257 9.768 10.508 1.00 92.44 193 ASP A N 1
ATOM 1518 C CA . ASP A 1 193 ? -11.803 10.892 11.285 1.00 92.44 193 ASP A CA 1
ATOM 1519 C C . ASP A 1 193 ? -12.754 11.787 10.471 1.00 92.44 193 ASP A C 1
ATOM 1521 O O . ASP A 1 193 ? -13.797 12.210 10.973 1.00 92.44 193 ASP A O 1
ATOM 1525 N N . ASP A 1 194 ? -12.407 12.066 9.210 1.00 94.62 194 ASP A N 1
ATOM 1526 C CA . ASP A 1 194 ? -13.242 12.877 8.318 1.00 94.62 194 ASP A CA 1
ATOM 1527 C C . ASP A 1 194 ? -14.517 12.108 7.934 1.00 94.62 194 ASP A C 1
ATOM 1529 O O . ASP A 1 194 ? -15.607 12.677 7.910 1.00 94.62 194 ASP A O 1
ATOM 1533 N N . LEU A 1 195 ? -14.402 10.796 7.691 1.00 95.06 195 LEU A N 1
ATOM 1534 C CA . LEU A 1 195 ? -15.553 9.929 7.420 1.00 95.06 195 LEU A CA 1
ATOM 1535 C C . LEU A 1 195 ? -16.503 9.834 8.622 1.00 95.06 195 LEU A C 1
ATOM 1537 O O . LEU A 1 195 ? -17.717 9.790 8.443 1.00 95.06 195 LEU A O 1
ATOM 1541 N N . GLU A 1 196 ? -15.972 9.799 9.843 1.00 92.69 196 GLU A N 1
ATOM 1542 C CA . GLU A 1 196 ? -16.775 9.829 11.067 1.00 92.69 196 GLU A CA 1
ATOM 1543 C C . GLU A 1 196 ? -17.501 11.165 11.242 1.00 92.69 196 GLU A C 1
ATOM 1545 O O . GLU A 1 196 ? -18.681 11.166 11.594 1.00 92.69 196 GLU A O 1
ATOM 1550 N N . ASP A 1 197 ? -16.822 12.290 10.985 1.00 91.88 197 ASP A N 1
ATOM 1551 C CA . ASP A 1 197 ? -17.429 13.629 10.991 1.00 91.88 197 ASP A CA 1
ATOM 1552 C C . ASP A 1 197 ? -18.590 13.710 9.989 1.00 91.88 197 ASP A C 1
ATOM 1554 O O . ASP A 1 197 ? -19.679 14.180 10.327 1.00 91.88 197 ASP A O 1
ATOM 1558 N N . GLU A 1 198 ? -18.382 13.227 8.762 1.00 92.94 198 GLU A N 1
ATOM 1559 C CA . GLU A 1 198 ? -19.416 13.192 7.725 1.00 92.94 198 GLU A CA 1
ATOM 1560 C C . GLU A 1 198 ? -20.570 12.248 8.088 1.00 92.94 198 GLU A C 1
ATOM 1562 O O . GLU A 1 198 ? -21.737 12.575 7.858 1.00 92.94 198 GLU A O 1
ATOM 1567 N N . ALA A 1 199 ? -20.281 11.078 8.660 1.00 90.75 199 ALA A N 1
ATOM 1568 C CA . ALA A 1 199 ? -21.306 10.129 9.082 1.00 90.75 199 ALA A CA 1
ATOM 1569 C C . ALA A 1 199 ? -22.171 10.699 10.215 1.00 90.75 199 ALA A C 1
ATOM 1571 O O . ALA A 1 199 ? -23.394 10.579 10.160 1.00 90.75 199 ALA A O 1
ATOM 1572 N N . GLU A 1 200 ? -21.563 11.356 11.205 1.00 90.19 200 GLU A N 1
ATOM 1573 C CA . GLU A 1 200 ? -22.274 12.020 12.301 1.00 90.19 200 GLU A CA 1
ATOM 1574 C C . GLU A 1 200 ? -23.182 13.144 11.781 1.00 90.19 200 GLU A C 1
ATOM 1576 O O . GLU A 1 200 ? -24.355 13.215 12.154 1.00 90.19 200 GLU A O 1
ATOM 1581 N N . GLN A 1 201 ? -22.680 13.964 10.850 1.00 91.00 201 GLN A N 1
ATOM 1582 C CA . GLN A 1 201 ? -23.454 15.044 10.229 1.00 91.00 201 GLN A CA 1
ATOM 1583 C C . GLN A 1 201 ? -24.637 14.526 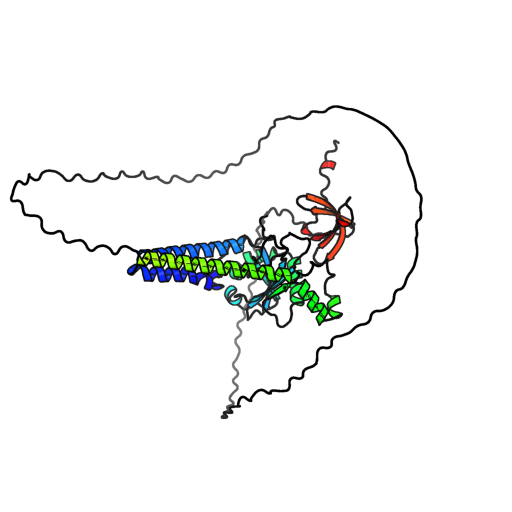9.398 1.00 91.00 201 GLN A C 1
ATOM 1585 O O . GLN A 1 201 ? -25.722 15.101 9.455 1.00 91.00 201 GLN A O 1
ATOM 1590 N N . ASN A 1 202 ? -24.451 13.444 8.635 1.00 90.62 202 ASN A N 1
ATOM 1591 C CA . ASN A 1 202 ? -25.463 12.958 7.691 1.00 90.62 202 ASN A CA 1
ATOM 1592 C C . ASN A 1 202 ? -26.513 12.029 8.321 1.00 90.62 202 ASN A C 1
ATOM 1594 O O . ASN A 1 202 ? -27.665 12.019 7.891 1.00 90.62 202 ASN A O 1
ATOM 1598 N N . LEU A 1 203 ? -26.127 11.205 9.297 1.00 85.69 203 LEU A N 1
ATOM 1599 C CA . LEU A 1 203 ? -26.992 10.163 9.873 1.00 85.69 203 LEU A CA 1
ATOM 1600 C C . LEU A 1 203 ? -27.553 10.548 11.253 1.00 85.69 203 LEU A C 1
ATOM 1602 O O . LEU A 1 203 ? -28.418 9.840 11.784 1.00 85.69 203 LEU A O 1
ATOM 1606 N N . GLY A 1 204 ? -27.086 11.658 11.834 1.00 84.06 204 GLY A N 1
ATOM 1607 C CA . GLY A 1 204 ? -27.565 12.180 13.109 1.00 84.06 204 GLY A CA 1
ATOM 1608 C C . GLY A 1 204 ? -27.399 11.179 14.267 1.00 84.06 204 GLY A C 1
ATOM 1609 O O . GLY A 1 204 ? -26.445 10.397 14.280 1.00 84.06 204 GLY A O 1
ATOM 1610 N N . PRO A 1 205 ? -28.339 11.132 15.233 1.00 78.94 205 PRO A N 1
ATOM 1611 C CA . PRO A 1 205 ? -28.223 10.299 16.438 1.00 78.94 205 PRO A CA 1
ATOM 1612 C C . PRO A 1 205 ? -28.056 8.798 16.169 1.00 78.94 205 PRO A C 1
ATOM 1614 O O . PRO A 1 205 ? -27.507 8.079 16.999 1.00 78.94 205 PRO A O 1
ATOM 1617 N N . ARG A 1 206 ? -28.500 8.302 15.003 1.00 77.19 206 ARG A N 1
ATOM 1618 C CA . ARG A 1 206 ? -28.325 6.890 14.628 1.00 77.19 206 ARG A CA 1
ATOM 1619 C C . ARG A 1 206 ? -26.851 6.527 14.435 1.00 77.19 206 ARG A C 1
ATOM 1621 O O . ARG A 1 206 ? -26.466 5.418 14.799 1.00 77.19 206 ARG A O 1
ATOM 1628 N N . ALA A 1 207 ? -26.028 7.459 13.945 1.00 75.25 207 ALA A N 1
ATOM 1629 C CA . ALA A 1 207 ? -24.588 7.247 13.804 1.00 75.25 207 ALA A CA 1
ATOM 1630 C C . ALA A 1 207 ? -23.883 7.098 15.149 1.00 75.25 207 ALA A C 1
ATOM 1632 O O . ALA A 1 207 ? -22.986 6.270 15.291 1.00 75.25 207 ALA A O 1
ATOM 1633 N N . ALA A 1 208 ? -24.315 7.880 16.141 1.00 75.12 208 ALA A N 1
ATOM 1634 C CA . ALA A 1 208 ? -23.656 7.964 17.439 1.00 75.12 208 ALA A CA 1
ATOM 1635 C C . ALA A 1 208 ? -23.589 6.610 18.169 1.00 75.12 208 ALA A C 1
ATOM 1637 O O . ALA A 1 208 ? -22.705 6.402 18.989 1.00 75.12 208 ALA A O 1
ATOM 1638 N N . SER A 1 209 ? -24.486 5.672 17.843 1.00 80.31 209 SER A N 1
ATOM 1639 C CA . SER A 1 209 ? -24.507 4.337 18.454 1.00 80.31 209 SER A CA 1
ATOM 1640 C C . SER A 1 209 ? -23.369 3.408 18.008 1.00 80.31 209 SER A C 1
ATOM 1642 O O . SER A 1 209 ? -23.040 2.470 18.730 1.00 80.31 209 SER A O 1
ATOM 1644 N N . TRP A 1 210 ? -22.763 3.645 16.840 1.00 80.44 210 TRP A N 1
ATOM 1645 C CA . TRP A 1 210 ? -21.697 2.791 16.295 1.00 80.44 210 TRP A CA 1
ATOM 1646 C C . TRP A 1 210 ? -20.403 3.536 15.959 1.00 80.44 210 TRP A C 1
ATOM 1648 O O . TRP A 1 210 ? -19.410 2.885 15.631 1.00 80.44 210 TRP A O 1
ATOM 1658 N N . VAL A 1 211 ? -20.394 4.873 16.014 1.00 82.75 211 VAL A N 1
ATOM 1659 C CA . VAL A 1 211 ? -19.161 5.667 15.920 1.00 82.75 211 VAL A CA 1
ATOM 1660 C C . VAL A 1 211 ? -18.378 5.490 17.218 1.00 82.75 211 VAL A C 1
ATOM 1662 O O . VAL A 1 211 ? -18.936 5.565 18.313 1.00 82.75 211 VAL A O 1
ATOM 1665 N N . ARG A 1 212 ? -17.079 5.208 17.106 1.00 81.62 212 ARG A N 1
ATOM 1666 C CA . ARG A 1 212 ? -16.236 4.964 18.279 1.00 81.62 212 ARG A CA 1
ATOM 1667 C C . ARG A 1 212 ? -16.094 6.236 19.129 1.00 81.62 212 ARG A C 1
ATOM 1669 O O . ARG A 1 212 ? -16.057 7.336 18.577 1.00 81.62 212 ARG A O 1
ATOM 1676 N N . PRO A 1 213 ? -15.947 6.111 20.463 1.00 76.00 213 PRO A N 1
ATOM 1677 C CA . PRO A 1 213 ? -15.548 7.234 21.302 1.00 76.00 213 PRO A CA 1
ATOM 1678 C C . PRO A 1 213 ? -14.239 7.830 20.776 1.00 76.00 213 PRO A C 1
ATOM 1680 O O . PRO A 1 213 ? -13.245 7.117 20.618 1.00 76.00 213 PRO A O 1
ATOM 1683 N N . ARG A 1 214 ? -14.254 9.129 20.471 1.00 69.00 214 ARG A N 1
ATOM 1684 C CA . ARG A 1 214 ? -13.118 9.813 19.850 1.00 69.00 214 ARG A CA 1
ATOM 1685 C C . ARG A 1 214 ? -11.969 9.955 20.841 1.00 69.00 214 ARG A C 1
ATOM 1687 O O . ARG A 1 214 ? -12.150 10.472 21.942 1.00 69.00 214 ARG A O 1
ATOM 1694 N N . GLY A 1 215 ? -10.780 9.538 20.414 1.00 75.62 215 GLY A N 1
ATOM 1695 C CA . GLY A 1 215 ? -9.535 9.967 21.043 1.00 75.62 215 GLY A CA 1
ATOM 1696 C C . GLY A 1 215 ? -9.271 11.464 20.810 1.00 75.62 215 GLY A C 1
ATOM 1697 O O . GLY A 1 215 ? -10.023 12.131 20.090 1.00 75.62 215 GLY A O 1
ATOM 1698 N N . PRO A 1 216 ? -8.204 12.018 21.409 1.00 76.00 216 PRO A N 1
ATOM 1699 C CA . PRO A 1 216 ? -7.803 13.396 21.157 1.00 76.00 216 PRO A CA 1
ATOM 1700 C C . PRO A 1 216 ? -7.501 13.585 19.663 1.00 76.00 216 PRO A C 1
ATOM 1702 O O . PRO A 1 216 ? -6.766 12.804 19.063 1.00 76.00 216 PRO A O 1
ATOM 1705 N N . ARG A 1 217 ? -8.093 14.618 19.054 1.00 76.38 217 ARG A N 1
ATOM 1706 C CA . ARG A 1 217 ? -7.938 14.895 17.621 1.00 76.38 217 ARG A CA 1
ATOM 1707 C C . ARG A 1 217 ? -6.657 15.671 17.339 1.00 76.38 217 ARG A C 1
ATOM 1709 O O . ARG A 1 217 ? -6.370 16.631 18.063 1.00 76.38 217 ARG A O 1
ATOM 1716 N N . PRO A 1 218 ? -5.947 15.370 16.240 1.00 78.88 218 PRO A N 1
ATOM 1717 C CA . PRO A 1 218 ? -4.941 16.288 15.744 1.00 78.88 218 PRO A CA 1
ATOM 1718 C C . PRO A 1 218 ? -5.626 17.612 15.352 1.00 78.88 218 PRO A C 1
ATOM 1720 O O . PRO A 1 218 ? -6.719 17.603 14.772 1.00 78.88 218 PRO A O 1
ATOM 1723 N N . PRO A 1 219 ? -5.021 18.777 15.643 1.00 79.38 219 PRO A N 1
ATOM 1724 C CA . PRO A 1 219 ? -5.584 20.047 15.208 1.00 79.38 219 PRO A CA 1
ATOM 1725 C C . PRO A 1 219 ? -5.643 20.078 13.675 1.00 79.38 219 PRO A C 1
ATOM 1727 O O . PRO A 1 219 ? -4.676 19.699 13.006 1.00 79.38 219 PRO A O 1
ATOM 1730 N N . LYS A 1 220 ? -6.782 20.514 13.117 1.00 79.44 220 LYS A N 1
ATOM 1731 C CA . LYS A 1 220 ? -6.976 20.608 11.661 1.00 79.44 220 LYS A CA 1
ATOM 1732 C C . LYS A 1 220 ? -5.887 21.513 11.067 1.00 79.44 220 LYS A C 1
ATOM 1734 O O . LYS A 1 220 ? -5.691 22.628 11.548 1.00 79.44 220 LYS A O 1
ATOM 1739 N N . LEU A 1 221 ? -5.187 21.032 10.031 1.00 69.75 221 LEU A N 1
ATOM 1740 C CA . LEU A 1 221 ? -4.165 21.817 9.323 1.00 69.75 221 LEU A CA 1
ATOM 1741 C C . LEU A 1 221 ? -4.799 23.123 8.824 1.00 69.75 221 LEU A C 1
ATOM 1743 O O . LEU A 1 221 ? -5.819 23.104 8.126 1.00 69.75 221 LEU A O 1
ATOM 1747 N N . THR A 1 222 ? -4.210 24.255 9.195 1.00 74.44 222 THR A N 1
ATOM 1748 C CA . THR A 1 222 ? -4.727 25.575 8.822 1.00 74.44 222 THR A CA 1
ATOM 1749 C C . THR A 1 222 ? -4.426 25.866 7.346 1.00 74.44 222 THR A C 1
ATOM 1751 O O . THR A 1 222 ? -3.530 25.280 6.734 1.00 74.44 222 THR A O 1
ATOM 1754 N N . GLY A 1 223 ? -5.200 26.760 6.717 1.00 75.81 223 GLY A N 1
ATOM 1755 C CA . GLY A 1 223 ? -5.098 27.034 5.274 1.00 75.81 223 GLY A CA 1
ATOM 1756 C C . GLY A 1 223 ? -3.711 27.496 4.795 1.00 75.81 223 GLY A C 1
ATOM 1757 O O . GLY A 1 223 ? -3.375 27.307 3.626 1.00 75.81 223 GLY A O 1
ATOM 1758 N N . THR A 1 224 ? -2.880 28.039 5.685 1.00 73.31 224 THR A N 1
ATOM 1759 C CA . THR A 1 224 ? -1.535 28.554 5.382 1.00 73.31 224 THR A CA 1
ATOM 1760 C C . THR A 1 224 ? -0.540 27.453 4.999 1.00 73.31 224 THR A C 1
ATOM 1762 O O . THR A 1 224 ? 0.302 27.663 4.123 1.00 73.31 224 THR A O 1
ATOM 1765 N N . GLU A 1 225 ? -0.663 26.244 5.555 1.00 68.94 225 GLU A N 1
ATOM 1766 C CA . GLU A 1 225 ? 0.217 25.118 5.205 1.00 68.94 225 GLU A CA 1
ATOM 1767 C C . GLU A 1 225 ? -0.040 24.589 3.788 1.00 68.94 225 GLU A C 1
ATOM 1769 O O . GLU A 1 225 ? 0.898 24.169 3.101 1.00 68.94 225 GLU A O 1
ATOM 1774 N N . LYS A 1 226 ? -1.285 24.680 3.295 1.00 69.69 226 LYS A N 1
ATOM 1775 C CA . LYS A 1 226 ? -1.633 24.284 1.918 1.00 69.69 226 LYS A CA 1
ATOM 1776 C C . LYS A 1 226 ? -0.937 25.170 0.880 1.00 69.69 226 LYS A C 1
ATOM 1778 O O . LYS A 1 226 ? -0.462 24.662 -0.136 1.00 69.69 226 LYS A O 1
ATOM 1783 N N . VAL A 1 227 ? -0.817 26.472 1.152 1.00 74.62 227 VAL A N 1
ATOM 1784 C CA . VAL A 1 227 ? -0.160 27.438 0.252 1.00 74.62 227 VAL A CA 1
ATOM 1785 C C . VAL A 1 227 ? 1.340 27.157 0.147 1.00 74.62 227 VAL A C 1
ATOM 1787 O O . VAL A 1 227 ? 1.895 27.131 -0.952 1.00 74.62 227 VAL A O 1
ATOM 1790 N N . ARG A 1 228 ? 1.999 26.850 1.270 1.00 71.56 228 ARG A N 1
ATOM 1791 C CA . ARG A 1 228 ? 3.446 26.585 1.304 1.00 71.56 228 ARG A CA 1
ATOM 1792 C C . ARG A 1 228 ? 3.835 25.337 0.500 1.00 71.56 228 ARG A C 1
ATOM 1794 O O . ARG A 1 228 ? 4.861 25.336 -0.178 1.00 71.56 228 ARG A O 1
ATOM 1801 N N . GLN A 1 229 ? 2.999 24.295 0.515 1.00 64.56 229 GLN A N 1
ATOM 1802 C CA . GLN A 1 229 ? 3.225 23.087 -0.291 1.00 64.56 229 GLN A CA 1
ATOM 1803 C C . GLN A 1 229 ? 3.033 23.314 -1.795 1.00 64.56 229 GLN A C 1
ATOM 1805 O O . GLN A 1 229 ? 3.718 22.674 -2.597 1.00 64.56 229 GLN A O 1
ATOM 1810 N N . PHE A 1 230 ? 2.114 24.203 -2.179 1.00 72.50 230 PHE A N 1
ATOM 1811 C CA . PHE A 1 230 ? 1.876 24.534 -3.582 1.00 72.50 230 PHE A CA 1
ATOM 1812 C C . PHE A 1 230 ? 3.088 25.247 -4.198 1.00 72.50 230 PHE A C 1
ATOM 1814 O O . PHE A 1 230 ? 3.584 24.805 -5.233 1.00 72.50 230 PHE A O 1
ATOM 1821 N N . VAL A 1 231 ? 3.628 26.263 -3.512 1.00 75.44 231 VAL A N 1
ATOM 1822 C CA . VAL A 1 231 ? 4.781 27.059 -3.981 1.00 75.44 231 VAL A CA 1
ATOM 1823 C C . VAL A 1 231 ? 6.041 26.205 -4.178 1.00 75.44 231 VAL A C 1
ATOM 1825 O O . VAL A 1 231 ? 6.766 26.379 -5.155 1.00 75.44 231 VAL A O 1
ATOM 1828 N N . PHE A 1 232 ? 6.293 25.234 -3.294 1.00 76.19 232 PHE A N 1
ATOM 1829 C CA . PHE A 1 232 ? 7.481 24.381 -3.405 1.00 76.19 232 PHE A CA 1
ATOM 1830 C C . PHE A 1 232 ? 7.434 23.449 -4.630 1.00 76.19 232 PHE A C 1
ATOM 1832 O O . PHE A 1 232 ? 8.448 23.231 -5.290 1.00 76.19 232 PHE A O 1
ATOM 1839 N N . ARG A 1 233 ? 6.257 22.904 -4.972 1.00 68.88 233 ARG A N 1
ATOM 1840 C CA . ARG A 1 233 ? 6.108 21.968 -6.102 1.00 68.88 233 ARG A CA 1
ATOM 1841 C C . ARG A 1 233 ? 6.223 22.651 -7.460 1.00 68.88 233 ARG A C 1
ATOM 1843 O O . ARG A 1 233 ? 6.855 22.098 -8.357 1.00 68.88 233 ARG A O 1
ATOM 1850 N N . THR A 1 234 ? 5.629 23.830 -7.616 1.00 78.81 234 THR A N 1
ATOM 1851 C CA . THR A 1 234 ? 5.709 24.585 -8.872 1.00 78.81 234 THR A CA 1
ATOM 1852 C C . THR A 1 234 ? 7.120 25.120 -9.120 1.00 78.81 234 THR A C 1
ATOM 1854 O O . THR A 1 234 ? 7.585 25.074 -10.258 1.00 78.81 234 THR A O 1
ATOM 1857 N N . GLY A 1 235 ? 7.848 25.512 -8.068 1.00 81.38 235 GLY A N 1
ATOM 1858 C CA . GLY A 1 235 ? 9.233 25.981 -8.186 1.00 81.38 235 GLY A CA 1
ATOM 1859 C C . GLY A 1 235 ? 10.217 24.928 -8.719 1.00 81.38 235 GLY A C 1
ATOM 1860 O O . GLY A 1 235 ? 11.029 25.230 -9.591 1.00 81.38 235 GLY A O 1
ATOM 1861 N N . VAL A 1 236 ? 10.134 23.674 -8.253 1.00 80.25 236 VAL A N 1
ATOM 1862 C CA . VAL A 1 236 ? 11.079 22.610 -8.66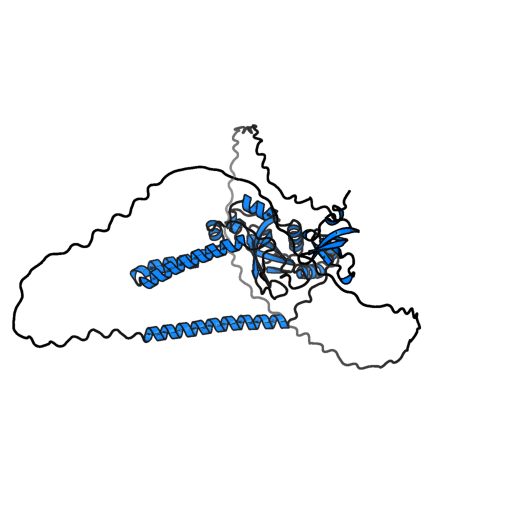2 1.00 80.25 236 VAL A CA 1
ATOM 1863 C C . VAL A 1 236 ? 10.864 22.163 -10.113 1.00 80.25 236 VAL A C 1
ATOM 1865 O O . VAL A 1 236 ? 11.833 21.957 -10.843 1.00 80.25 236 VAL A O 1
ATOM 1868 N N . VAL A 1 237 ? 9.609 22.040 -10.560 1.00 77.19 237 VAL A N 1
ATOM 1869 C CA . VAL A 1 237 ? 9.302 21.679 -11.959 1.00 77.19 237 VAL A CA 1
ATOM 1870 C C . VAL A 1 237 ? 9.783 22.770 -12.915 1.00 77.19 237 VAL A C 1
ATOM 1872 O O . VAL A 1 237 ? 10.368 22.459 -13.951 1.00 77.19 237 VAL A O 1
ATOM 1875 N N . PHE A 1 238 ? 9.602 24.040 -12.545 1.00 85.25 238 PHE A N 1
ATOM 1876 C CA . PHE A 1 238 ? 10.108 25.168 -13.321 1.00 85.25 238 PHE A CA 1
ATOM 1877 C C . PHE A 1 238 ? 11.638 25.114 -13.476 1.00 85.25 238 PHE A C 1
ATOM 1879 O O . PHE A 1 238 ? 12.141 25.217 -14.591 1.00 85.25 238 PHE A O 1
ATOM 1886 N N . LEU A 1 239 ? 12.377 24.841 -12.394 1.00 85.44 239 LEU A N 1
ATOM 1887 C CA . LEU A 1 239 ? 13.840 24.702 -12.436 1.00 85.44 239 LEU A CA 1
ATOM 1888 C C . LEU A 1 239 ? 14.321 23.548 -13.335 1.00 85.44 239 LEU A C 1
ATOM 1890 O O . LEU A 1 239 ? 15.286 23.721 -14.077 1.00 85.44 239 LEU A O 1
ATOM 1894 N N . LEU A 1 240 ? 13.649 22.391 -13.319 1.00 80.50 240 LEU A N 1
ATOM 1895 C CA . LEU A 1 240 ? 14.004 21.254 -14.184 1.00 80.50 240 LEU A CA 1
ATOM 1896 C C . LEU A 1 240 ? 13.763 21.542 -15.671 1.00 80.50 240 LEU A C 1
ATOM 1898 O O . LEU A 1 240 ? 14.583 21.163 -16.508 1.00 80.50 240 LEU A O 1
ATOM 1902 N N . LEU A 1 241 ? 12.668 22.229 -16.007 1.00 84.38 241 LEU A N 1
ATOM 1903 C CA . LEU A 1 241 ? 12.388 22.640 -17.386 1.00 84.38 241 LEU A CA 1
ATOM 1904 C C . LEU A 1 241 ? 13.419 23.655 -17.889 1.00 84.38 241 LEU A C 1
ATOM 1906 O O . LEU A 1 241 ? 13.891 23.531 -19.018 1.00 84.38 241 LEU A O 1
ATOM 1910 N N . VAL A 1 242 ? 13.824 24.604 -17.040 1.00 87.50 242 VAL A N 1
ATOM 1911 C CA . VAL A 1 242 ? 14.900 25.555 -17.353 1.00 87.50 242 VAL A CA 1
ATOM 1912 C C . VAL A 1 242 ? 16.225 24.821 -17.579 1.00 87.50 242 VAL A C 1
ATOM 1914 O O . VAL A 1 242 ? 16.898 25.078 -18.575 1.00 87.50 242 VAL A O 1
ATOM 1917 N N . ALA A 1 243 ? 16.579 23.854 -16.728 1.00 82.06 243 ALA A N 1
ATOM 1918 C CA . ALA A 1 243 ? 17.803 23.068 -16.892 1.00 82.06 243 ALA A CA 1
ATOM 1919 C C . ALA A 1 243 ? 17.813 22.243 -18.193 1.00 82.06 243 ALA A C 1
ATOM 1921 O O . ALA A 1 243 ? 18.831 22.199 -18.882 1.00 82.06 243 ALA A O 1
ATOM 1922 N N . LEU A 1 244 ? 16.683 21.632 -18.567 1.00 83.75 244 LEU A N 1
ATOM 1923 C CA . LEU A 1 244 ? 16.545 20.903 -19.833 1.00 83.75 244 LEU A CA 1
ATOM 1924 C C . LEU A 1 244 ? 16.622 21.829 -21.051 1.00 83.75 244 LEU A C 1
ATOM 1926 O O . LEU A 1 244 ? 17.268 21.476 -22.035 1.00 83.75 244 LEU A O 1
ATOM 1930 N N . ALA A 1 245 ? 16.009 23.012 -20.984 1.00 84.69 245 ALA A N 1
ATOM 1931 C CA . ALA A 1 245 ? 16.085 24.001 -22.056 1.00 84.69 245 ALA A CA 1
ATOM 1932 C C . ALA A 1 245 ? 17.525 24.501 -22.260 1.00 84.69 245 ALA A C 1
ATOM 1934 O O . ALA A 1 245 ? 18.007 24.548 -23.391 1.00 84.69 245 ALA A O 1
ATOM 1935 N N . ILE A 1 246 ? 18.238 24.798 -21.168 1.00 87.69 246 ILE A N 1
ATOM 1936 C CA . ILE A 1 246 ? 19.644 25.222 -21.212 1.00 87.69 246 ILE A CA 1
ATOM 1937 C C . ILE A 1 246 ? 20.536 24.083 -21.722 1.00 87.69 246 ILE A C 1
ATOM 1939 O O . ILE A 1 246 ? 21.327 24.289 -22.640 1.00 87.69 246 ILE A O 1
ATOM 1943 N N . GLY A 1 247 ? 20.389 22.868 -21.183 1.00 84.75 247 GLY A N 1
ATOM 1944 C CA . GLY A 1 247 ? 21.167 21.702 -21.611 1.00 84.75 247 GLY A CA 1
ATOM 1945 C C . GLY A 1 247 ? 20.939 21.341 -23.082 1.00 84.75 247 GLY A C 1
ATOM 1946 O O . GLY A 1 247 ? 21.897 21.073 -23.807 1.00 84.75 247 GLY A O 1
ATOM 1947 N N . GLY A 1 248 ? 19.688 21.405 -23.549 1.00 85.44 248 GLY A N 1
ATOM 1948 C CA . GLY A 1 248 ? 19.334 21.203 -24.954 1.00 85.44 248 GLY A CA 1
ATOM 1949 C C . GLY A 1 248 ? 19.921 22.279 -25.870 1.00 85.44 248 GLY A C 1
ATOM 1950 O O . GLY A 1 248 ? 20.477 21.949 -26.917 1.00 85.44 248 GLY A O 1
ATOM 1951 N N . GLY A 1 249 ? 19.871 23.549 -25.455 1.00 84.31 249 GLY A N 1
ATOM 1952 C CA . GLY A 1 249 ? 20.468 24.663 -26.195 1.00 84.31 249 GLY A CA 1
ATOM 1953 C C . GLY A 1 249 ? 21.987 24.537 -26.331 1.00 84.31 249 GLY A C 1
ATOM 1954 O O . GLY A 1 249 ? 22.521 24.668 -27.431 1.00 84.31 249 GLY A O 1
ATOM 1955 N N . LEU A 1 250 ? 22.682 24.202 -25.240 1.00 86.31 250 LEU A N 1
ATOM 1956 C CA . LEU A 1 250 ? 24.133 23.991 -25.248 1.00 86.31 250 LEU A CA 1
ATOM 1957 C C . LEU A 1 250 ? 24.539 22.792 -26.115 1.00 86.31 250 LEU A C 1
ATOM 1959 O O . LEU A 1 250 ? 25.507 22.877 -26.869 1.00 86.31 250 LEU A O 1
ATOM 1963 N N . PHE A 1 251 ? 23.784 21.693 -26.062 1.00 78.44 251 PHE A N 1
ATOM 1964 C CA . PHE A 1 251 ? 24.030 20.524 -26.907 1.00 78.44 251 PHE A CA 1
ATOM 1965 C C . PHE A 1 251 ? 23.832 20.834 -28.397 1.00 78.44 251 PHE A C 1
ATOM 1967 O O . PHE A 1 251 ? 24.638 20.424 -29.235 1.00 78.44 251 PHE A O 1
ATOM 1974 N N . PHE A 1 252 ? 22.788 21.595 -28.732 1.00 80.44 252 PHE A N 1
ATOM 1975 C CA . PHE A 1 252 ? 22.519 22.013 -30.104 1.00 80.44 252 PHE A CA 1
ATOM 1976 C C . PHE A 1 252 ? 23.600 22.965 -30.635 1.00 80.44 252 PHE A C 1
ATOM 1978 O O . PHE A 1 252 ? 24.113 22.756 -31.734 1.00 80.44 252 PHE A O 1
ATOM 1985 N N . ALA A 1 253 ? 24.019 23.944 -29.828 1.00 79.50 253 ALA A N 1
ATOM 1986 C CA . ALA A 1 253 ? 25.122 24.844 -30.160 1.00 79.50 253 ALA A CA 1
ATOM 1987 C C . ALA A 1 253 ? 26.440 24.080 -30.376 1.00 79.50 253 ALA A C 1
ATOM 1989 O O . ALA A 1 253 ? 27.155 24.327 -31.347 1.00 79.50 253 ALA A O 1
ATOM 1990 N N . TRP A 1 254 ? 26.738 23.092 -29.528 1.00 85.25 254 TRP A N 1
ATOM 1991 C CA . TRP A 1 254 ? 27.904 22.224 -29.699 1.00 85.25 254 TRP A CA 1
ATOM 1992 C C . TRP A 1 254 ? 27.838 21.383 -30.983 1.00 85.25 254 TRP A C 1
ATOM 1994 O O . TRP A 1 254 ? 28.854 21.209 -31.655 1.00 85.25 254 TRP A O 1
ATOM 2004 N N . MET A 1 255 ? 26.652 20.898 -31.370 1.00 81.56 255 MET A N 1
ATOM 2005 C CA . MET A 1 255 ? 26.467 20.194 -32.644 1.00 81.56 255 MET A CA 1
ATOM 2006 C C . MET A 1 255 ? 26.720 21.094 -33.856 1.00 81.56 255 MET A C 1
ATOM 2008 O O . MET A 1 255 ? 27.335 20.642 -34.820 1.00 81.56 255 MET A O 1
ATOM 2012 N N . GLN A 1 256 ? 26.286 22.356 -33.807 1.00 85.81 256 GLN A N 1
ATOM 2013 C CA . GLN A 1 256 ? 26.507 23.309 -34.899 1.00 85.81 256 GLN A CA 1
ATOM 2014 C C . GLN A 1 256 ? 27.974 23.729 -35.035 1.00 85.81 256 GLN A C 1
ATOM 2016 O O . GLN A 1 256 ? 28.446 23.930 -36.151 1.00 85.81 256 GLN A O 1
ATOM 2021 N N . ASN A 1 257 ? 28.701 23.805 -33.918 1.00 85.25 257 ASN A N 1
ATOM 2022 C CA . ASN A 1 257 ? 30.111 24.195 -33.883 1.00 85.25 257 ASN A CA 1
ATOM 2023 C C . ASN A 1 257 ? 31.095 23.033 -34.049 1.00 85.25 257 ASN A C 1
ATOM 2025 O O . ASN A 1 257 ? 32.297 23.218 -33.847 1.00 85.25 257 ASN A O 1
ATOM 2029 N N . ARG A 1 258 ? 30.636 21.831 -34.426 1.00 77.56 258 ARG A N 1
ATOM 2030 C CA . ARG A 1 258 ? 31.581 20.775 -34.789 1.00 77.56 258 ARG A CA 1
ATOM 2031 C C . ARG A 1 258 ? 32.397 21.248 -35.995 1.00 77.56 258 ARG A C 1
ATOM 2033 O O . ARG A 1 258 ? 31.796 21.556 -37.027 1.00 77.56 258 ARG A O 1
ATOM 2040 N N . PRO A 1 259 ? 33.738 21.310 -35.891 1.00 79.44 259 PRO A N 1
ATOM 2041 C CA . PRO A 1 259 ? 34.571 21.711 -37.010 1.00 79.44 259 PRO A CA 1
ATOM 2042 C C . PRO A 1 259 ? 34.259 20.777 -38.176 1.00 79.44 259 PRO A C 1
ATOM 2044 O O . PRO A 1 259 ? 34.403 19.557 -38.067 1.00 79.44 259 PRO A O 1
ATOM 2047 N N . ARG A 1 260 ? 33.750 21.351 -39.272 1.00 75.88 260 ARG A N 1
ATOM 2048 C CA . ARG A 1 260 ? 33.565 20.612 -40.520 1.00 75.88 260 ARG A CA 1
ATOM 2049 C C . ARG A 1 260 ? 34.933 20.057 -40.881 1.00 75.88 260 ARG A C 1
ATOM 2051 O O . ARG A 1 260 ? 35.892 20.824 -40.937 1.00 75.88 260 ARG A O 1
ATOM 2058 N N . ALA A 1 261 ? 35.020 18.738 -41.050 1.00 69.69 261 ALA A N 1
ATOM 2059 C CA . ALA A 1 261 ? 36.247 18.092 -41.481 1.00 69.69 261 ALA A CA 1
ATOM 2060 C C . ALA A 1 261 ? 36.752 18.841 -42.717 1.00 69.69 261 ALA A C 1
ATOM 2062 O O . ALA A 1 261 ? 36.046 18.923 -43.724 1.00 69.69 261 ALA A O 1
ATOM 2063 N N . VAL A 1 262 ? 37.922 19.469 -42.588 1.00 75.88 262 VAL A N 1
ATOM 2064 C CA . VAL A 1 262 ? 38.569 20.145 -43.707 1.00 75.88 262 VAL A CA 1
ATOM 2065 C C . VAL A 1 262 ? 38.789 19.058 -44.758 1.00 75.88 262 VAL A C 1
ATOM 2067 O O . VAL A 1 262 ? 39.386 18.030 -44.420 1.00 75.88 262 VAL A O 1
ATOM 2070 N N . PRO A 1 263 ? 38.253 19.201 -45.983 1.00 72.38 263 PRO A N 1
ATOM 2071 C CA . PRO A 1 263 ? 38.505 18.218 -47.023 1.00 72.38 263 PRO A CA 1
ATOM 2072 C C . PRO A 1 263 ? 40.023 18.083 -47.195 1.00 72.38 263 PRO A C 1
ATOM 2074 O O . PRO A 1 263 ? 40.731 19.087 -47.072 1.00 72.38 263 PRO A O 1
ATOM 2077 N N . PRO A 1 264 ? 40.543 16.866 -47.426 1.00 68.69 264 PRO A N 1
ATOM 2078 C CA . PRO A 1 264 ? 41.973 16.665 -47.592 1.00 68.69 264 PRO A CA 1
ATOM 2079 C C . PRO A 1 264 ? 42.479 17.601 -48.692 1.00 68.69 264 PRO A C 1
ATOM 2081 O O . PRO A 1 264 ? 42.035 17.531 -49.837 1.00 68.69 264 PRO A O 1
ATOM 2084 N N . VAL A 1 265 ? 43.371 18.519 -48.315 1.00 69.12 265 VAL A N 1
ATOM 2085 C CA . VAL A 1 265 ? 44.057 19.409 -49.249 1.00 69.12 265 VAL A CA 1
ATOM 2086 C C . VAL A 1 265 ? 44.862 18.516 -50.184 1.00 69.12 265 VAL A C 1
ATOM 2088 O O . VAL A 1 265 ? 45.757 17.796 -49.741 1.00 69.12 265 VAL A O 1
ATOM 2091 N N . ALA A 1 266 ? 44.509 18.525 -51.469 1.00 62.81 266 ALA A N 1
ATOM 2092 C CA . ALA A 1 266 ? 45.292 17.869 -52.502 1.00 62.81 266 ALA A CA 1
ATOM 2093 C C . ALA A 1 266 ? 46.711 18.450 -52.463 1.00 62.81 266 ALA A C 1
ATOM 2095 O O . ALA A 1 266 ? 46.900 19.649 -52.673 1.00 62.81 266 ALA A O 1
ATOM 2096 N N . GLN A 1 267 ? 47.697 17.612 -52.137 1.00 59.19 267 GLN A N 1
ATOM 2097 C CA . GLN A 1 267 ? 49.098 18.013 -52.171 1.00 59.19 267 GLN A CA 1
ATOM 2098 C C . GLN A 1 267 ? 49.474 18.385 -53.616 1.00 59.19 267 GLN A C 1
ATOM 2100 O O . GLN A 1 267 ? 49.284 17.559 -54.514 1.00 59.19 267 GLN A O 1
ATOM 2105 N N . PRO A 1 268 ? 49.997 19.596 -53.871 1.00 60.16 268 PRO A N 1
ATOM 2106 C CA . PRO A 1 268 ? 50.569 19.925 -55.167 1.00 60.16 268 PRO A CA 1
ATOM 2107 C C . PRO A 1 268 ? 51.846 19.104 -55.377 1.00 60.16 268 PRO A C 1
ATOM 2109 O O . PRO A 1 268 ? 52.665 18.961 -54.470 1.00 60.16 268 PRO A O 1
ATOM 2112 N N . GLY A 1 269 ? 51.971 18.531 -56.575 1.00 60.88 269 GLY A N 1
ATOM 2113 C CA . GLY A 1 269 ? 53.035 17.606 -56.954 1.00 60.88 269 GLY A CA 1
ATOM 2114 C C . GLY A 1 269 ? 54.434 18.140 -56.655 1.00 60.88 269 GLY A C 1
ATOM 2115 O O . GLY A 1 269 ? 54.831 19.195 -57.149 1.00 60.88 269 GLY A O 1
ATOM 2116 N N . GLY A 1 270 ? 55.183 17.376 -55.861 1.00 55.31 270 GLY A N 1
ATOM 2117 C CA . GLY A 1 270 ? 56.619 17.558 -55.700 1.00 55.31 270 GLY A CA 1
ATOM 2118 C C . GLY A 1 270 ? 57.385 17.076 -56.945 1.00 55.31 270 GLY A C 1
ATOM 2119 O O . GLY A 1 270 ? 56.946 16.129 -57.603 1.00 55.31 270 GLY A O 1
ATOM 2120 N N . PRO A 1 271 ? 58.517 17.716 -57.286 1.00 57.03 271 PRO A N 1
ATOM 2121 C CA . PRO A 1 271 ? 59.318 17.379 -58.459 1.00 57.03 271 PRO A CA 1
ATOM 2122 C C . PRO A 1 271 ? 59.939 15.980 -58.349 1.00 57.03 271 PRO A C 1
ATOM 2124 O O . PRO A 1 271 ? 60.486 15.597 -57.315 1.00 57.03 271 PRO A O 1
ATOM 2127 N N . GLN A 1 272 ? 59.860 15.226 -59.449 1.00 50.97 272 GLN A N 1
ATOM 2128 C CA . GLN A 1 272 ? 60.496 13.920 -59.613 1.00 50.97 272 GLN A CA 1
ATOM 2129 C C . GLN A 1 272 ? 62.024 14.074 -59.625 1.00 50.97 272 GLN A C 1
ATOM 2131 O O . GLN A 1 272 ? 62.584 14.701 -60.523 1.00 50.97 272 GLN A O 1
ATOM 2136 N N . LEU A 1 273 ? 62.694 13.476 -58.640 1.00 54.81 273 LEU A N 1
ATOM 2137 C CA . LEU A 1 273 ? 64.138 13.239 -58.658 1.00 54.81 273 LEU A CA 1
ATOM 2138 C C . LEU A 1 273 ? 64.433 11.928 -59.411 1.00 54.81 273 LEU A C 1
ATOM 2140 O O . LEU A 1 273 ? 63.775 10.919 -59.138 1.00 54.81 273 LEU A O 1
ATOM 2144 N N . PRO A 1 274 ? 65.411 11.905 -60.334 1.00 58.16 274 PRO A N 1
ATOM 2145 C CA . PRO A 1 274 ? 65.785 10.695 -61.045 1.00 58.16 274 PRO A CA 1
ATOM 2146 C C . PRO A 1 274 ? 66.761 9.852 -60.214 1.00 58.16 274 PRO A C 1
ATOM 2148 O O . PRO A 1 274 ? 67.796 10.345 -59.787 1.00 58.16 274 PRO A O 1
ATOM 2151 N N . GLY A 1 275 ? 66.412 8.572 -60.055 1.00 51.50 275 GLY A N 1
ATOM 2152 C CA . GLY A 1 275 ? 67.321 7.428 -59.932 1.00 51.50 275 GLY A CA 1
ATOM 2153 C C . GLY A 1 275 ? 68.322 7.406 -58.772 1.00 51.50 275 GLY A C 1
ATOM 2154 O O . GLY A 1 275 ? 69.292 8.147 -58.780 1.00 51.50 275 GLY A O 1
ATOM 2155 N N . ALA A 1 276 ? 68.185 6.423 -57.874 1.00 41.97 276 ALA A N 1
ATOM 2156 C CA . ALA A 1 276 ? 69.215 5.390 -57.695 1.00 41.97 276 ALA A CA 1
ATOM 2157 C C . ALA A 1 276 ? 68.917 4.425 -56.528 1.00 41.97 276 ALA A C 1
ATOM 2159 O O . ALA A 1 276 ? 68.599 4.829 -55.416 1.00 41.97 276 ALA A O 1
ATOM 2160 N N . HIS A 1 277 ? 69.139 3.145 -56.837 1.00 42.34 277 HIS A N 1
ATOM 2161 C CA . HIS A 1 277 ? 69.478 2.013 -55.968 1.00 42.34 277 HIS A CA 1
ATOM 2162 C C . HIS A 1 277 ? 68.436 1.435 -54.993 1.00 42.34 277 HIS A C 1
ATOM 2164 O O . HIS A 1 277 ? 68.356 1.766 -53.815 1.00 42.34 277 HIS A O 1
ATOM 2170 N N . GLN A 1 278 ? 67.748 0.403 -55.502 1.00 50.44 278 GLN A N 1
ATOM 2171 C CA . GLN A 1 278 ? 67.315 -0.770 -54.736 1.00 50.44 278 GLN A CA 1
ATOM 2172 C C . GLN A 1 278 ? 68.508 -1.466 -54.053 1.00 50.44 278 GLN A C 1
ATOM 2174 O O . GLN A 1 278 ? 69.487 -1.775 -54.739 1.00 50.44 278 GLN A O 1
ATOM 2179 N N . PRO A 1 279 ? 68.401 -1.829 -52.764 1.00 53.62 279 PRO A N 1
ATOM 2180 C CA . PRO A 1 279 ? 69.146 -2.935 -52.184 1.00 53.62 279 PRO A CA 1
ATOM 2181 C C . PRO A 1 279 ? 68.333 -4.249 -52.234 1.00 53.62 279 PRO A C 1
ATOM 2183 O O . PRO A 1 279 ? 67.101 -4.223 -52.327 1.00 53.62 279 PRO A O 1
ATOM 2186 N N . PRO A 1 280 ? 69.014 -5.409 -52.207 1.00 53.72 280 PRO A N 1
ATOM 2187 C CA . PRO A 1 280 ? 68.424 -6.707 -52.504 1.00 53.72 280 PRO A CA 1
ATOM 2188 C C . PRO A 1 280 ? 67.598 -7.277 -51.348 1.00 53.72 280 PRO A C 1
ATOM 2190 O O . PRO A 1 280 ? 67.857 -7.041 -50.169 1.00 53.72 280 PRO A O 1
ATOM 2193 N N . ALA A 1 281 ? 66.618 -8.089 -51.735 1.00 51.16 281 ALA A N 1
ATOM 2194 C CA . ALA A 1 281 ? 65.791 -8.901 -50.864 1.00 51.16 281 ALA A CA 1
ATOM 2195 C C . ALA A 1 281 ? 66.630 -9.873 -50.021 1.00 51.16 281 ALA A C 1
ATOM 2197 O O . ALA A 1 281 ? 67.359 -10.707 -50.558 1.00 51.16 281 ALA A O 1
ATOM 2198 N N . ALA A 1 282 ? 66.458 -9.817 -48.701 1.00 43.72 282 ALA A N 1
ATOM 2199 C CA . ALA A 1 282 ? 66.876 -10.875 -47.797 1.00 43.72 282 ALA A CA 1
ATOM 2200 C C . ALA A 1 282 ? 65.986 -10.899 -46.548 1.00 43.72 282 ALA A C 1
ATOM 2202 O O . ALA A 1 282 ? 65.815 -9.884 -45.879 1.00 43.72 282 ALA A O 1
ATOM 2203 N N . GLY A 1 283 ? 65.503 -12.094 -46.204 1.00 42.09 283 GLY A N 1
ATOM 2204 C CA . GLY A 1 283 ? 65.407 -12.488 -44.798 1.00 42.09 283 GLY A CA 1
ATOM 2205 C C . GLY A 1 283 ? 64.019 -12.577 -44.170 1.00 42.09 283 GLY A C 1
ATOM 2206 O O . GLY A 1 283 ? 63.554 -11.642 -43.539 1.00 42.09 283 GLY A O 1
ATOM 2207 N N . ALA A 1 284 ? 63.459 -13.786 -44.246 1.00 43.59 284 ALA A N 1
ATOM 2208 C CA . ALA A 1 284 ? 62.809 -14.507 -43.147 1.00 43.59 284 ALA A CA 1
ATOM 2209 C C . ALA A 1 284 ? 61.666 -13.821 -42.367 1.00 43.59 284 ALA A C 1
ATOM 2211 O O . ALA A 1 284 ? 61.862 -13.032 -41.447 1.00 43.59 284 ALA A O 1
ATOM 2212 N N . GLN A 1 285 ? 60.449 -14.294 -42.645 1.00 44.34 285 GLN A N 1
ATOM 2213 C CA . GLN A 1 285 ? 59.312 -14.210 -41.732 1.00 44.34 285 GLN A CA 1
ATOM 2214 C C . GLN A 1 285 ? 59.643 -14.916 -40.406 1.00 44.34 285 GLN A C 1
ATOM 2216 O O . GLN A 1 285 ? 59.845 -16.130 -40.367 1.00 44.34 285 GLN A O 1
ATOM 2221 N N . VAL A 1 286 ? 59.657 -14.152 -39.316 1.00 51.06 286 VAL A N 1
ATOM 2222 C CA . VAL A 1 286 ? 59.601 -14.669 -37.945 1.00 51.06 286 VAL A CA 1
ATOM 2223 C C . VAL A 1 286 ? 58.131 -14.973 -37.624 1.00 51.06 286 VAL A C 1
ATOM 2225 O O . VAL A 1 286 ? 57.304 -14.063 -37.711 1.00 51.06 286 VAL A O 1
ATOM 2228 N N . PRO A 1 287 ? 57.757 -16.217 -37.274 1.00 66.44 287 PRO A N 1
ATOM 2229 C CA . PRO A 1 287 ? 56.403 -16.515 -36.827 1.00 66.44 287 PRO A CA 1
ATOM 2230 C C . PRO A 1 287 ? 56.165 -15.968 -35.406 1.00 66.44 287 PRO A C 1
ATOM 2232 O O . PRO A 1 287 ? 57.099 -15.919 -34.600 1.00 66.44 287 PRO A O 1
ATOM 2235 N N . PRO A 1 288 ? 54.925 -15.579 -35.062 1.00 65.69 288 PRO A N 1
ATOM 2236 C CA . PRO A 1 288 ? 54.593 -15.117 -33.719 1.00 65.69 288 PRO A CA 1
ATOM 2237 C C . PRO A 1 288 ? 54.773 -16.237 -32.673 1.00 65.69 288 PRO A C 1
ATOM 2239 O O . PRO A 1 288 ? 54.629 -17.422 -32.997 1.00 65.69 288 PRO A O 1
ATOM 2242 N N . PRO A 1 289 ? 55.079 -15.890 -31.408 1.00 56.41 289 PRO A N 1
ATOM 2243 C CA . PRO A 1 289 ? 55.321 -16.869 -30.357 1.00 56.41 289 PRO A CA 1
ATOM 2244 C C . PRO A 1 289 ? 54.062 -17.693 -30.065 1.00 56.41 289 PRO A C 1
ATOM 2246 O O . PRO A 1 289 ? 52.975 -17.158 -29.856 1.00 56.41 289 PRO A O 1
ATOM 2249 N N . ARG A 1 290 ? 54.244 -19.019 -30.033 1.00 49.09 290 ARG A N 1
ATOM 2250 C CA . ARG A 1 290 ? 53.255 -20.003 -29.581 1.00 49.09 290 ARG A CA 1
ATOM 2251 C C . ARG A 1 290 ? 52.773 -19.651 -28.172 1.00 49.09 290 ARG A C 1
ATOM 2253 O O . ARG A 1 290 ? 53.566 -19.637 -27.232 1.00 49.09 290 ARG A O 1
ATOM 2260 N N . GLU A 1 291 ? 51.468 -19.440 -28.033 1.00 45.19 291 GLU A N 1
ATOM 2261 C CA . GLU A 1 291 ? 50.784 -19.436 -26.743 1.00 45.19 291 GLU A CA 1
ATOM 2262 C C . GLU A 1 291 ? 51.043 -20.761 -26.013 1.00 45.19 291 GLU A C 1
ATOM 2264 O O . GLU A 1 291 ? 50.829 -21.853 -26.547 1.00 45.19 291 GLU A O 1
ATOM 2269 N N . GLN A 1 292 ? 51.536 -20.656 -24.780 1.00 52.00 292 GLN A N 1
ATOM 2270 C CA . GLN A 1 292 ? 51.710 -21.790 -23.884 1.00 52.00 292 GLN A CA 1
ATOM 2271 C C . GLN A 1 292 ? 50.338 -22.330 -23.444 1.00 52.00 292 GLN A C 1
ATOM 2273 O O . GLN A 1 292 ? 49.438 -21.547 -23.123 1.00 52.00 292 GLN A O 1
ATOM 2278 N N . PRO A 1 293 ? 50.158 -23.660 -23.371 1.00 50.47 293 PRO A N 1
ATOM 2279 C CA . PRO A 1 293 ? 48.921 -24.246 -22.883 1.00 50.47 293 PRO A CA 1
ATOM 2280 C C . PRO A 1 293 ? 48.759 -23.966 -21.385 1.00 50.47 293 PRO A C 1
ATOM 2282 O O . PRO A 1 293 ? 49.581 -24.368 -20.562 1.00 50.47 293 PRO A O 1
ATOM 2285 N N . ARG A 1 294 ? 47.659 -23.294 -21.027 1.00 46.56 294 ARG A N 1
ATOM 2286 C CA . ARG A 1 294 ? 47.196 -23.175 -19.639 1.00 46.56 294 ARG A CA 1
ATOM 2287 C C . ARG A 1 294 ? 47.040 -24.578 -19.028 1.00 46.56 294 ARG A C 1
ATOM 2289 O O . ARG A 1 294 ? 46.459 -25.449 -19.685 1.00 46.56 294 ARG A O 1
ATOM 2296 N N . PRO A 1 295 ? 47.490 -24.816 -17.785 1.00 49.22 295 PRO A N 1
ATOM 2297 C CA . PRO A 1 295 ? 47.282 -26.098 -17.131 1.00 49.22 295 PRO A CA 1
ATOM 2298 C C . PRO A 1 295 ? 45.785 -26.355 -16.919 1.00 49.22 295 PRO A C 1
ATOM 2300 O O . PRO A 1 295 ? 45.057 -25.544 -16.344 1.00 49.22 295 PRO A O 1
ATOM 2303 N N . ARG A 1 296 ? 45.339 -27.515 -17.410 1.00 39.81 296 ARG A N 1
ATOM 2304 C CA . ARG A 1 296 ? 44.044 -28.125 -17.102 1.00 39.81 296 ARG A CA 1
ATOM 2305 C C . ARG A 1 296 ? 43.971 -28.384 -15.596 1.00 39.81 296 ARG A C 1
ATOM 2307 O O . ARG A 1 296 ? 44.670 -29.258 -15.092 1.00 39.81 296 ARG A O 1
ATOM 2314 N N . PHE A 1 297 ? 43.094 -27.673 -14.894 1.00 41.56 297 PHE A N 1
ATOM 2315 C CA . PHE A 1 297 ? 42.616 -28.122 -13.590 1.00 41.56 297 PHE A CA 1
ATOM 2316 C C . PHE A 1 297 ? 41.614 -29.259 -13.809 1.00 41.56 297 PHE A C 1
ATOM 2318 O O . PHE A 1 297 ? 40.521 -29.049 -14.334 1.00 41.56 297 PHE A O 1
ATOM 2325 N N . SER A 1 298 ? 42.016 -30.474 -13.441 1.00 40.47 298 SER A N 1
ATOM 2326 C CA . SER A 1 298 ? 41.120 -31.626 -13.324 1.00 40.47 298 SER A CA 1
ATOM 2327 C C . SER A 1 298 ? 40.217 -31.487 -12.089 1.00 40.47 298 SER A C 1
ATOM 2329 O O . SER A 1 298 ? 40.671 -30.985 -11.058 1.00 40.47 298 SER A O 1
ATOM 2331 N N . PRO A 1 299 ? 38.965 -31.977 -12.146 1.00 48.47 299 PRO A N 1
ATOM 2332 C CA . PRO A 1 299 ? 38.057 -31.980 -11.012 1.00 48.47 299 PRO A CA 1
ATOM 2333 C C . PRO A 1 299 ? 38.327 -33.212 -10.134 1.00 48.47 299 PRO A C 1
ATOM 2335 O O . PRO A 1 299 ? 37.890 -34.319 -10.433 1.00 48.47 299 PRO A O 1
ATOM 2338 N N . LEU A 1 300 ? 39.040 -33.019 -9.028 1.00 40.06 300 LEU A N 1
ATOM 2339 C CA . LEU A 1 300 ? 38.930 -33.871 -7.839 1.00 40.06 300 LEU A CA 1
ATOM 2340 C C . LEU A 1 300 ? 37.859 -33.197 -6.971 1.00 40.06 300 LEU A C 1
ATOM 2342 O O . LEU A 1 300 ? 37.954 -32.014 -6.684 1.00 40.06 300 LEU A O 1
ATOM 2346 N N . GLY A 1 301 ? 36.737 -33.809 -6.628 1.00 34.69 301 GLY A N 1
ATOM 2347 C CA . GLY A 1 301 ? 36.611 -35.120 -6.018 1.00 34.69 301 GLY A CA 1
ATOM 2348 C C . GLY A 1 301 ? 35.819 -34.886 -4.732 1.00 34.69 301 GLY A C 1
ATOM 2349 O O . GLY A 1 301 ? 36.282 -34.194 -3.831 1.00 34.69 301 GLY A O 1
ATOM 2350 N N . ARG A 1 302 ? 34.587 -35.405 -4.686 1.00 41.56 302 ARG A N 1
ATOM 2351 C CA . ARG A 1 302 ? 33.726 -35.466 -3.495 1.00 41.56 302 ARG A CA 1
ATOM 2352 C C . ARG A 1 302 ? 34.536 -35.810 -2.241 1.00 41.56 302 ARG A C 1
ATOM 2354 O O . ARG A 1 302 ? 35.190 -36.849 -2.233 1.00 41.56 302 ARG A O 1
ATOM 2361 N N . ARG A 1 303 ? 34.329 -35.071 -1.147 1.00 34.59 303 ARG A N 1
ATOM 2362 C CA . ARG A 1 303 ? 34.315 -35.654 0.203 1.00 34.59 303 ARG A CA 1
ATOM 2363 C C . ARG A 1 303 ? 33.427 -34.857 1.158 1.00 34.59 303 ARG A C 1
ATOM 2365 O O . ARG A 1 303 ? 33.627 -33.681 1.422 1.00 34.59 303 ARG A O 1
ATOM 2372 N N . THR A 1 304 ? 32.420 -35.571 1.633 1.00 43.56 304 THR A N 1
ATOM 2373 C CA . THR A 1 304 ? 31.584 -35.353 2.810 1.00 43.56 304 THR A CA 1
ATOM 2374 C C . THR A 1 304 ? 32.398 -35.379 4.108 1.00 43.56 304 THR A C 1
ATOM 2376 O O . THR A 1 304 ? 33.139 -36.335 4.317 1.00 43.56 304 THR A O 1
ATOM 2379 N N . ALA A 1 305 ? 32.184 -34.398 4.987 1.00 34.88 305 ALA A N 1
ATOM 2380 C CA . ALA A 1 305 ? 32.345 -34.435 6.454 1.00 34.88 305 ALA A CA 1
ATOM 2381 C C . ALA A 1 305 ? 31.819 -33.073 6.960 1.00 34.88 305 ALA A C 1
ATOM 2383 O O . ALA A 1 305 ? 32.321 -32.044 6.532 1.00 34.88 305 ALA A O 1
ATOM 2384 N N . ARG A 1 306 ? 30.675 -32.923 7.643 1.00 40.50 306 ARG A N 1
ATOM 2385 C CA . ARG A 1 306 ? 30.318 -33.359 9.005 1.00 40.50 306 ARG A CA 1
ATOM 2386 C C . ARG A 1 306 ? 31.480 -33.205 9.987 1.00 40.50 306 ARG A C 1
ATOM 2388 O O . ARG A 1 306 ? 32.283 -34.119 10.087 1.00 40.50 306 ARG A O 1
ATOM 2395 N N . GLN A 1 307 ? 31.503 -32.092 10.722 1.00 33.75 307 GLN A N 1
ATOM 2396 C CA . GLN A 1 307 ? 32.065 -32.004 12.074 1.00 33.75 307 GLN A CA 1
ATOM 2397 C C . GLN A 1 307 ? 31.632 -30.696 12.760 1.00 33.75 307 GLN A C 1
ATOM 2399 O O . GLN A 1 307 ? 32.072 -29.607 12.409 1.00 33.75 307 GLN A O 1
ATOM 2404 N N . THR A 1 308 ? 30.739 -30.841 13.737 1.00 40.88 308 THR A N 1
ATOM 2405 C CA . THR A 1 308 ? 30.723 -30.058 14.982 1.00 40.88 308 THR A CA 1
ATOM 2406 C C . THR A 1 308 ? 31.914 -30.520 15.836 1.00 40.88 308 THR A C 1
ATOM 2408 O O . THR A 1 308 ? 32.254 -31.706 15.762 1.00 40.88 308 THR A O 1
ATOM 2411 N N . PRO A 1 309 ? 32.550 -29.639 16.624 1.00 49.88 309 PRO A N 1
ATOM 2412 C CA . PRO A 1 309 ? 32.442 -29.726 18.097 1.00 49.88 309 PRO A CA 1
ATOM 2413 C C . PRO A 1 309 ? 32.258 -28.332 18.754 1.00 49.88 309 PRO A C 1
ATOM 2415 O O . PRO A 1 309 ? 32.579 -27.318 18.146 1.00 49.88 309 PRO A O 1
ATOM 2418 N N . ALA A 1 310 ? 31.480 -28.212 19.841 1.00 31.80 310 ALA A N 1
ATOM 2419 C CA . ALA A 1 310 ? 31.912 -28.194 21.261 1.00 31.80 310 ALA A CA 1
ATOM 2420 C C . ALA A 1 310 ? 32.856 -27.007 21.579 1.00 31.80 310 ALA A C 1
ATOM 2422 O O . ALA A 1 310 ? 33.906 -26.883 20.971 1.00 31.80 310 ALA A O 1
ATOM 2423 N N . ALA A 1 311 ? 32.417 -25.986 22.322 1.00 40.34 311 ALA A N 1
ATOM 2424 C CA . ALA A 1 311 ? 32.330 -25.916 23.790 1.00 40.34 311 ALA A CA 1
ATOM 2425 C C . ALA A 1 311 ? 33.708 -25.859 24.482 1.00 40.34 311 ALA A C 1
ATOM 2427 O O . ALA A 1 311 ? 34.306 -26.895 24.725 1.00 40.34 311 ALA A O 1
ATOM 2428 N N . GLU A 1 312 ? 34.137 -24.642 24.830 1.00 31.34 312 GLU A N 1
ATOM 2429 C CA . GLU A 1 312 ? 35.119 -24.259 25.865 1.00 31.34 312 GLU A CA 1
ATOM 2430 C C . GLU A 1 312 ? 34.991 -22.721 25.999 1.00 31.34 312 GLU A C 1
ATOM 2432 O O . GLU A 1 312 ? 34.885 -22.038 24.985 1.00 31.34 312 GLU A O 1
ATOM 2437 N N . GLY A 1 313 ? 34.846 -22.066 27.153 1.00 33.69 313 GLY A N 1
ATOM 2438 C CA . GLY A 1 313 ? 35.180 -22.437 28.527 1.00 33.69 313 GLY A CA 1
ATOM 2439 C C . GLY A 1 313 ? 36.428 -21.663 28.982 1.00 33.69 313 GLY A C 1
ATOM 2440 O O . GLY A 1 313 ? 37.455 -21.788 28.335 1.00 33.69 313 GLY A O 1
ATOM 2441 N N . ALA A 1 314 ? 36.319 -20.934 30.107 1.00 33.28 314 ALA A N 1
ATOM 2442 C CA . ALA A 1 314 ? 37.354 -20.168 30.843 1.00 33.28 314 ALA A CA 1
ATOM 2443 C C . ALA A 1 314 ? 37.672 -18.744 30.310 1.00 33.28 314 ALA A C 1
ATOM 2445 O O . ALA A 1 314 ? 38.043 -18.567 29.159 1.00 33.28 314 ALA A O 1
ATOM 2446 N N . ASN A 1 315 ? 37.338 -17.659 31.028 1.00 35.94 315 ASN A N 1
ATOM 2447 C CA . ASN A 1 315 ? 37.851 -17.111 32.310 1.00 35.94 315 ASN A CA 1
ATOM 2448 C C . ASN A 1 315 ? 39.119 -16.245 32.164 1.00 35.94 315 ASN A C 1
ATOM 2450 O O . ASN A 1 315 ? 40.201 -16.771 31.945 1.00 35.94 315 ASN A O 1
ATOM 2454 N N . SER A 1 316 ? 38.964 -14.939 32.418 1.00 35.22 316 SER A N 1
ATOM 2455 C CA . SER A 1 316 ? 39.901 -14.059 33.153 1.00 35.22 316 SER A CA 1
ATOM 2456 C C . SER A 1 316 ? 39.157 -12.732 33.415 1.00 35.22 316 SER A C 1
ATOM 2458 O O . SER A 1 316 ? 38.762 -12.058 32.468 1.00 35.22 316 SER A O 1
ATOM 2460 N N . GLU A 1 317 ? 38.622 -12.494 34.611 1.00 32.38 317 GLU A N 1
ATOM 2461 C CA . GLU A 1 317 ? 39.272 -11.866 35.778 1.00 32.38 317 GLU A CA 1
ATOM 2462 C C . GLU A 1 317 ? 39.392 -10.326 35.731 1.00 32.38 317 GLU A C 1
ATOM 2464 O O . GLU A 1 317 ? 40.089 -9.753 34.904 1.00 32.38 317 GLU A O 1
ATOM 2469 N N . ASN A 1 318 ? 38.733 -9.719 36.729 1.00 35.91 318 ASN A N 1
ATOM 2470 C CA . ASN A 1 318 ? 39.189 -8.627 37.599 1.00 35.91 318 ASN A CA 1
ATOM 2471 C C . ASN A 1 318 ? 39.495 -7.238 37.009 1.00 35.91 318 ASN A C 1
ATOM 2473 O O . ASN A 1 318 ? 40.591 -6.998 36.520 1.00 35.91 318 ASN A O 1
ATOM 2477 N N . ALA A 1 319 ? 38.593 -6.272 37.259 1.00 33.19 319 ALA A N 1
ATOM 2478 C CA . ALA A 1 319 ? 38.970 -4.899 37.645 1.00 33.19 319 ALA A CA 1
ATOM 2479 C C . ALA A 1 319 ? 37.777 -4.071 38.186 1.00 33.19 319 ALA A C 1
ATOM 2481 O O . ALA A 1 319 ? 37.111 -3.343 37.456 1.00 33.19 319 ALA A O 1
ATOM 2482 N N . ALA A 1 320 ? 37.545 -4.157 39.494 1.00 38.19 320 ALA A N 1
ATOM 2483 C CA . ALA A 1 320 ? 37.045 -3.095 40.380 1.00 38.19 320 ALA A CA 1
ATOM 2484 C C . ALA A 1 320 ? 37.551 -3.479 41.789 1.00 38.19 320 ALA A C 1
ATOM 2486 O O . ALA A 1 320 ? 37.608 -4.683 42.050 1.00 38.19 320 ALA A O 1
ATOM 2487 N N . PRO A 1 321 ? 37.954 -2.554 42.687 1.00 52.47 321 PRO A N 1
ATOM 2488 C CA . PRO A 1 321 ? 37.200 -1.341 43.014 1.00 52.47 321 PRO A CA 1
ATOM 2489 C C . PRO A 1 321 ? 38.066 -0.087 43.252 1.00 52.47 321 PRO A C 1
ATOM 2491 O O . PRO A 1 321 ? 39.277 -0.162 43.432 1.00 52.47 321 PRO A O 1
ATOM 2494 N N . ASN A 1 322 ? 37.428 1.080 43.337 1.00 41.41 322 ASN A N 1
ATOM 2495 C CA . ASN A 1 322 ? 37.969 2.159 44.158 1.00 41.41 322 ASN A CA 1
ATOM 2496 C C . ASN A 1 322 ? 36.828 2.856 44.896 1.00 41.41 322 ASN A C 1
ATOM 2498 O O . ASN A 1 322 ? 35.908 3.401 44.288 1.00 41.41 322 ASN A O 1
ATOM 2502 N N . ALA A 1 323 ? 36.901 2.761 46.217 1.00 38.66 323 ALA A N 1
ATOM 2503 C CA . ALA A 1 323 ? 36.031 3.402 47.177 1.00 38.66 323 ALA A CA 1
ATOM 2504 C C . ALA A 1 323 ? 36.849 4.419 47.978 1.00 38.66 323 ALA A C 1
ATOM 2506 O O . ALA A 1 323 ? 37.998 4.153 48.328 1.00 38.66 323 ALA A O 1
ATOM 2507 N N . GLY A 1 324 ? 36.192 5.526 48.323 1.00 33.47 324 GLY A N 1
ATOM 2508 C CA . GLY A 1 324 ? 36.506 6.373 49.474 1.00 33.47 324 GLY A CA 1
ATOM 2509 C C . GLY A 1 324 ? 36.845 7.836 49.139 1.00 33.47 324 GLY A C 1
ATOM 2510 O O . GLY A 1 324 ? 37.289 8.106 48.022 1.00 33.47 324 GLY A O 1
ATOM 2511 N N . PRO A 1 325 ? 36.735 8.774 50.105 1.00 55.12 325 PRO A N 1
ATOM 2512 C CA . PRO A 1 325 ? 36.053 8.670 51.405 1.00 55.12 325 PRO A CA 1
ATOM 2513 C C . PRO A 1 325 ? 35.139 9.871 51.766 1.00 55.12 325 PRO A C 1
ATOM 2515 O O . PRO A 1 325 ? 35.221 10.950 51.189 1.00 55.12 325 PRO A O 1
ATOM 2518 N N . ASP A 1 326 ? 34.254 9.603 52.732 1.00 37.25 326 ASP A N 1
ATOM 2519 C CA . ASP A 1 326 ? 33.757 10.415 53.859 1.00 37.25 326 ASP A CA 1
ATOM 2520 C C . ASP A 1 326 ? 33.751 11.957 53.832 1.00 37.25 326 ASP A C 1
ATOM 2522 O O . ASP A 1 326 ? 34.765 12.612 53.603 1.00 37.25 326 ASP A O 1
ATOM 2526 N N . GLY A 1 327 ? 32.647 12.529 54.345 1.00 33.00 327 GLY A N 1
ATOM 2527 C CA . GLY A 1 327 ? 32.747 13.721 55.198 1.00 33.00 327 GLY A CA 1
ATOM 2528 C C . GLY A 1 327 ? 31.502 14.607 55.352 1.00 33.00 327 GLY A C 1
ATOM 2529 O O . GLY A 1 327 ? 31.263 15.471 54.518 1.00 33.00 327 GLY A O 1
ATOM 2530 N N . GLY A 1 328 ? 30.826 14.489 56.507 1.00 32.34 328 GLY A N 1
ATOM 2531 C CA . GLY A 1 328 ? 30.038 15.555 57.164 1.00 32.34 328 GLY A CA 1
ATOM 2532 C C . GLY A 1 328 ? 28.607 15.763 56.646 1.00 32.34 328 GLY A C 1
ATOM 2533 O O . GLY A 1 328 ? 28.350 15.729 55.457 1.00 32.34 328 GLY A O 1
ATOM 2534 N N . GLY A 1 329 ? 27.579 16.014 57.450 1.00 32.09 329 GLY A N 1
ATOM 2535 C CA . GLY A 1 329 ? 27.469 16.334 58.866 1.00 32.09 329 GLY A CA 1
ATOM 2536 C C . GLY A 1 329 ? 26.032 16.828 59.105 1.00 32.09 329 GLY A C 1
ATOM 2537 O O . GLY A 1 329 ? 25.449 17.500 58.259 1.00 32.09 329 GLY A O 1
ATOM 2538 N N . PHE A 1 330 ? 25.451 16.431 60.235 1.00 35.22 330 PHE A N 1
ATOM 2539 C CA . PHE A 1 330 ? 24.145 16.848 60.755 1.00 35.22 330 PHE A CA 1
ATOM 2540 C C . PHE A 1 330 ? 23.939 18.371 60.740 1.00 35.22 330 PHE A C 1
ATOM 2542 O O . PHE A 1 330 ? 24.874 19.060 61.120 1.00 35.22 330 PHE A O 1
ATOM 2549 N N . ILE A 1 331 ? 22.709 18.856 60.485 1.00 34.66 331 ILE A N 1
ATOM 2550 C CA . ILE A 1 331 ? 21.931 19.732 61.397 1.00 34.66 331 ILE A CA 1
ATOM 2551 C C . ILE A 1 331 ? 20.426 19.562 61.106 1.00 34.66 331 ILE A C 1
ATOM 2553 O O . ILE A 1 331 ? 19.963 19.647 59.971 1.00 34.66 331 ILE A O 1
ATOM 2557 N N . ALA A 1 332 ? 19.670 19.335 62.179 1.00 37.56 332 ALA A N 1
ATOM 2558 C CA . ALA A 1 332 ? 18.216 19.319 62.244 1.00 37.56 332 ALA A CA 1
ATOM 2559 C C . ALA A 1 332 ? 17.614 20.733 62.205 1.00 37.56 332 ALA A C 1
ATOM 2561 O O . ALA A 1 332 ? 18.182 21.653 62.784 1.00 37.56 332 ALA A O 1
ATOM 2562 N N . SER A 1 333 ? 16.405 20.887 61.658 1.00 32.88 333 SER A N 1
ATOM 2563 C CA . SER A 1 333 ? 15.384 21.794 62.205 1.00 32.88 333 SER A CA 1
ATOM 2564 C C . SER A 1 333 ? 14.011 21.484 61.613 1.00 32.88 333 SER A C 1
ATOM 2566 O O . SER A 1 333 ? 13.846 21.303 60.411 1.00 32.88 333 SER A O 1
ATOM 2568 N N . SER A 1 334 ? 13.052 21.392 62.526 1.00 33.44 334 SER A N 1
ATOM 2569 C CA . SER A 1 334 ? 11.648 21.023 62.354 1.00 33.44 334 SER A CA 1
ATOM 2570 C C . SER A 1 334 ? 10.787 22.298 62.110 1.00 33.44 334 SER A C 1
ATOM 2572 O O . SER A 1 334 ? 11.335 23.314 61.683 1.00 33.44 334 SER A O 1
ATOM 2574 N N . PRO A 1 335 ? 9.452 22.307 62.276 1.00 56.91 335 PRO A N 1
ATOM 2575 C CA . PRO A 1 335 ? 8.497 22.545 61.197 1.00 56.91 335 PRO A CA 1
ATOM 2576 C C . PRO A 1 335 ? 7.787 23.910 61.297 1.00 56.91 335 PRO A C 1
ATOM 2578 O O . PRO A 1 335 ? 7.727 24.528 62.360 1.00 56.91 335 PRO A O 1
ATOM 2581 N N . ARG A 1 336 ? 7.138 24.361 60.214 1.00 34.09 336 ARG A N 1
ATOM 2582 C CA . ARG A 1 336 ? 6.077 25.381 60.303 1.00 34.09 336 ARG A CA 1
ATOM 2583 C C . ARG A 1 336 ? 4.863 25.012 59.461 1.00 34.09 336 ARG A C 1
ATOM 2585 O O . ARG A 1 336 ? 4.946 24.810 58.255 1.00 34.09 336 ARG A O 1
ATOM 2592 N N . GLN A 1 337 ? 3.743 24.942 60.166 1.00 40.56 337 GLN A N 1
ATOM 2593 C CA . GLN A 1 337 ? 2.375 24.833 59.676 1.00 40.56 337 GLN A CA 1
ATOM 2594 C C . GLN A 1 337 ? 1.732 26.259 59.643 1.00 40.56 337 GLN A C 1
ATOM 2596 O O . GLN A 1 337 ? 2.466 27.232 59.829 1.00 40.56 337 GLN A O 1
ATOM 2601 N N . PRO A 1 338 ? 0.431 26.454 59.334 1.00 61.88 338 PRO A N 1
ATOM 2602 C CA . PRO A 1 338 ? -0.042 27.267 58.210 1.00 61.88 338 PRO A CA 1
ATOM 2603 C C . PRO A 1 338 ? -0.776 28.563 58.622 1.00 61.88 338 PRO A C 1
ATOM 2605 O O . PRO A 1 338 ? -1.075 28.786 59.792 1.00 61.88 338 PRO A O 1
ATOM 2608 N N . GLY A 1 339 ? -1.143 29.406 57.648 1.00 32.34 339 GLY A N 1
ATOM 2609 C CA . GLY A 1 339 ? -2.015 30.563 57.886 1.00 32.34 339 GLY A CA 1
ATOM 2610 C C . GLY A 1 339 ? -2.534 31.249 56.608 1.00 32.34 339 GLY A C 1
ATOM 2611 O O . GLY A 1 339 ? -1.942 31.052 55.551 1.00 32.34 339 GLY A O 1
ATOM 2612 N N . PRO A 1 340 ? -3.662 31.991 56.674 1.00 52.22 340 PRO A N 1
ATOM 2613 C CA . PRO A 1 340 ? -4.725 31.879 55.669 1.00 52.22 340 PRO A CA 1
ATOM 2614 C C . PRO A 1 340 ? -5.218 33.216 55.056 1.00 52.22 340 PRO A C 1
ATOM 2616 O O . PRO A 1 340 ? -4.834 34.292 55.492 1.00 52.22 340 PRO A O 1
ATOM 2619 N N . ARG A 1 341 ? -6.206 33.087 54.148 1.00 39.78 341 ARG A N 1
ATOM 2620 C CA . ARG A 1 341 ? -7.233 34.070 53.711 1.00 39.78 341 ARG A CA 1
ATOM 2621 C C . ARG A 1 341 ? -6.794 35.291 52.886 1.00 39.78 341 ARG A C 1
ATOM 2623 O O . ARG A 1 341 ? -5.975 36.097 53.295 1.00 39.78 341 ARG A O 1
ATOM 2630 N N . GLY A 1 342 ? -7.524 35.503 51.788 1.00 36.69 342 GLY A N 1
ATOM 2631 C CA . GLY A 1 342 ? -7.567 36.771 51.061 1.00 36.69 342 GLY A CA 1
ATOM 2632 C C . GLY A 1 342 ? -8.541 36.734 49.884 1.00 36.69 342 GLY A C 1
ATOM 2633 O O . GLY A 1 342 ? -8.137 36.484 48.757 1.00 36.69 342 GLY A O 1
ATOM 2634 N N . VAL A 1 343 ? -9.826 36.968 50.157 1.00 44.47 343 VAL A N 1
ATOM 2635 C CA . VAL A 1 343 ? -10.818 37.416 49.160 1.00 44.47 343 VAL A CA 1
ATOM 2636 C C . VAL A 1 343 ? -10.515 38.880 48.815 1.00 44.47 343 VAL A C 1
ATOM 2638 O O . VAL A 1 343 ? -10.145 39.632 49.718 1.00 44.47 343 VAL A O 1
ATOM 2641 N N . PRO A 1 344 ? -10.735 39.321 47.564 1.00 54.84 344 PRO A N 1
ATOM 2642 C CA . PRO A 1 344 ? -11.427 40.601 47.406 1.00 54.84 344 PRO A CA 1
ATOM 2643 C C . PRO A 1 344 ? -12.520 40.613 46.312 1.00 54.84 344 PRO A C 1
ATOM 2645 O O . PRO A 1 344 ? -12.629 39.676 45.519 1.00 54.84 344 PRO A O 1
ATOM 2648 N N . PRO A 1 345 ? -13.370 41.662 46.309 1.00 52.56 345 PRO A N 1
ATOM 2649 C CA . PRO A 1 345 ? -14.714 41.654 45.739 1.00 52.56 345 PRO A CA 1
ATOM 2650 C C . PRO A 1 345 ? -14.854 42.428 44.413 1.00 52.56 345 PRO A C 1
ATOM 2652 O O . PRO A 1 345 ? -14.058 43.304 44.110 1.00 52.56 345 PRO A O 1
ATOM 2655 N N . GLY A 1 346 ? -15.939 42.119 43.690 1.00 35.78 346 GLY A N 1
ATOM 2656 C CA . GLY A 1 346 ? -17.004 43.052 43.277 1.00 35.78 346 GLY A CA 1
ATOM 2657 C C . GLY A 1 346 ? -16.728 44.266 42.368 1.00 35.7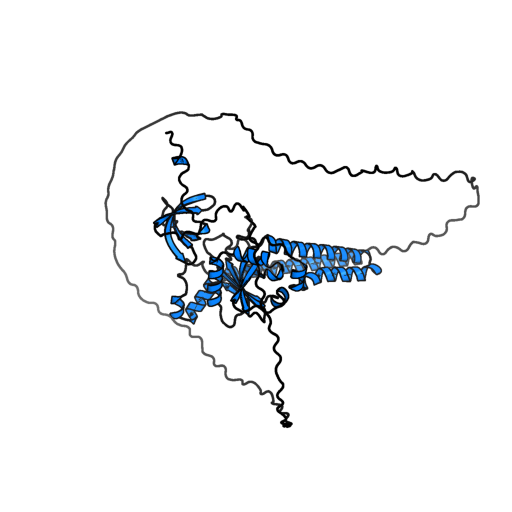8 346 GLY A C 1
ATOM 2658 O O . GLY A 1 346 ? -15.830 45.058 42.610 1.00 35.78 346 GLY A O 1
ATOM 2659 N N . MET A 1 347 ? -17.701 44.487 41.463 1.00 33.66 347 MET A N 1
ATOM 2660 C CA . MET A 1 347 ? -18.039 45.729 40.730 1.00 33.66 347 MET A CA 1
ATOM 2661 C C . MET A 1 347 ? -17.150 46.056 39.506 1.00 33.66 347 MET A C 1
ATOM 2663 O O . MET A 1 347 ? -15.941 45.942 39.555 1.00 33.66 347 MET A O 1
ATOM 2667 N N . THR A 1 348 ? -17.642 46.459 38.329 1.00 37.31 348 THR A N 1
ATOM 2668 C CA . THR A 1 348 ? -18.841 47.224 37.945 1.00 37.31 348 THR A CA 1
ATOM 2669 C C . THR A 1 348 ? -19.256 46.914 36.497 1.00 37.31 348 THR A C 1
ATOM 2671 O O . THR A 1 348 ? -18.453 46.513 35.658 1.00 37.31 348 THR A O 1
ATOM 2674 N N . ALA A 1 349 ? -20.534 47.160 36.209 1.00 38.03 349 ALA A N 1
ATOM 2675 C CA . ALA A 1 349 ? -21.124 47.192 34.880 1.00 38.03 349 ALA A CA 1
ATOM 2676 C C . ALA A 1 349 ? -20.556 48.324 34.001 1.00 38.03 349 ALA A C 1
ATOM 2678 O O . ALA A 1 349 ? -20.344 49.438 34.483 1.00 38.03 349 ALA A O 1
ATOM 2679 N N . ARG A 1 350 ? -20.451 48.089 32.685 1.00 35.72 350 ARG A N 1
ATOM 2680 C CA . ARG A 1 350 ? -20.576 49.165 31.695 1.00 35.72 350 ARG A CA 1
ATOM 2681 C C . ARG A 1 350 ? -21.243 48.709 30.401 1.00 35.72 350 ARG A C 1
ATOM 2683 O O . ARG A 1 350 ? -20.983 47.651 29.843 1.00 35.72 350 ARG A O 1
ATOM 2690 N N . THR A 1 351 ? -22.147 49.584 30.010 1.00 34.31 351 THR A N 1
ATOM 2691 C CA . THR A 1 351 ? -23.133 49.607 28.944 1.00 34.31 351 THR A CA 1
ATOM 2692 C C . THR A 1 351 ? -22.523 49.716 27.542 1.00 34.31 351 THR A C 1
ATOM 2694 O O . THR A 1 351 ? -21.561 50.444 27.336 1.00 34.31 351 THR A O 1
ATOM 2697 N N . SER A 1 352 ? -23.228 49.104 26.583 1.00 35.03 352 SER A N 1
ATOM 2698 C CA . SER A 1 352 ? -23.620 49.669 25.279 1.00 35.03 352 SER A CA 1
ATOM 2699 C C . SER A 1 352 ? -22.537 50.107 24.279 1.00 35.03 352 SER A C 1
ATOM 2701 O O . SER A 1 352 ? -21.951 51.173 24.414 1.00 35.03 352 SER A O 1
ATOM 2703 N N . ALA A 1 353 ? -22.433 49.382 23.159 1.00 41.50 353 ALA A N 1
ATOM 2704 C CA . ALA A 1 353 ? -22.348 50.008 21.836 1.00 41.50 353 ALA A CA 1
ATOM 2705 C C . ALA A 1 353 ? -22.798 49.033 20.734 1.00 41.50 353 ALA A C 1
ATOM 2707 O O . ALA A 1 353 ? -22.205 47.991 20.474 1.00 41.50 353 ALA A O 1
ATOM 2708 N N . ARG A 1 354 ? -23.904 49.421 20.113 1.00 36.91 354 ARG A N 1
ATOM 2709 C CA . ARG A 1 354 ? -24.640 48.840 18.991 1.00 36.91 354 ARG A CA 1
ATOM 2710 C C . ARG A 1 354 ? -24.034 49.360 17.684 1.00 36.91 354 ARG A C 1
ATOM 2712 O O . ARG A 1 354 ? -23.904 50.574 17.601 1.00 36.91 354 ARG A O 1
ATOM 2719 N N . GLN A 1 355 ? -23.757 48.514 16.679 1.00 36.66 355 GLN A N 1
ATOM 2720 C CA . GLN A 1 355 ? -23.803 48.845 15.231 1.00 36.66 355 GLN A CA 1
ATOM 2721 C C . GLN A 1 355 ? -23.450 47.629 14.329 1.00 36.66 355 GLN A C 1
ATOM 2723 O O . GLN A 1 355 ? -22.969 46.627 14.848 1.00 36.66 355 GLN A O 1
ATOM 2728 N N . PRO A 1 356 ? -23.819 47.610 13.027 1.00 52.81 356 PRO A N 1
ATOM 2729 C CA . PRO A 1 356 ? -24.913 46.753 12.576 1.00 52.81 356 PRO A CA 1
ATOM 2730 C C . PRO A 1 356 ? -24.540 45.701 11.517 1.00 52.81 356 PRO A C 1
ATOM 2732 O O . PRO A 1 356 ? -23.512 45.757 10.844 1.00 52.81 356 PRO A O 1
ATOM 2735 N N . ALA A 1 357 ? -25.471 44.759 11.359 1.00 36.25 357 ALA A N 1
ATOM 2736 C CA . ALA A 1 357 ? -25.492 43.697 10.366 1.00 36.25 357 ALA A CA 1
ATOM 2737 C C . ALA A 1 357 ? -25.449 44.226 8.920 1.00 36.25 357 ALA A C 1
ATOM 2739 O O . ALA A 1 357 ? -26.237 45.088 8.530 1.00 36.25 357 ALA A O 1
ATOM 2740 N N . LYS A 1 358 ? -24.560 43.642 8.109 1.00 39.72 358 LYS A N 1
ATOM 2741 C CA . LYS A 1 358 ? -24.571 43.747 6.646 1.00 39.72 358 LYS A CA 1
ATOM 2742 C C . LYS A 1 358 ? -25.237 42.507 6.055 1.00 39.72 358 LYS A C 1
ATOM 2744 O O . LYS A 1 358 ? -24.666 41.422 6.048 1.00 39.72 358 LYS A O 1
ATOM 2749 N N . THR A 1 359 ? -26.439 42.710 5.536 1.00 38.66 359 THR A N 1
ATOM 2750 C CA . THR A 1 359 ? -27.162 41.812 4.631 1.00 38.66 359 THR A CA 1
ATOM 2751 C C . THR A 1 359 ? -26.525 41.863 3.237 1.00 38.66 359 THR A C 1
ATOM 2753 O O . THR A 1 359 ? -26.385 42.962 2.696 1.00 38.66 359 THR A O 1
ATOM 2756 N N . PRO A 1 360 ? -26.212 40.731 2.583 1.00 54.47 360 PRO A N 1
ATOM 2757 C CA . PRO A 1 360 ? -26.069 40.699 1.139 1.00 54.47 360 PRO A CA 1
ATOM 2758 C C . PRO A 1 360 ? -27.358 40.215 0.464 1.00 54.47 360 PRO A C 1
ATOM 2760 O O . PRO A 1 360 ? -27.833 39.097 0.647 1.00 54.47 360 PRO A O 1
ATOM 2763 N N . SER A 1 361 ? -27.885 41.146 -0.325 1.00 42.16 361 SER A N 1
ATOM 2764 C CA . SER A 1 361 ? -28.852 41.047 -1.413 1.00 42.16 361 SER A CA 1
ATOM 2765 C C . SER A 1 361 ? -28.967 39.679 -2.104 1.00 42.16 361 SER A C 1
ATOM 2767 O O . SER A 1 361 ? -28.027 39.146 -2.693 1.00 42.16 361 SER A O 1
ATOM 2769 N N . ARG A 1 362 ? -30.204 39.182 -2.087 1.00 35.47 362 ARG A N 1
ATOM 2770 C CA . ARG A 1 362 ? -30.760 38.067 -2.852 1.00 35.47 362 ARG A CA 1
ATOM 2771 C C . ARG A 1 362 ? -31.011 38.550 -4.287 1.00 35.47 362 ARG A C 1
ATOM 2773 O O . ARG A 1 362 ? -32.030 39.183 -4.547 1.00 35.47 362 ARG A O 1
ATOM 2780 N N . ARG A 1 363 ? -30.093 38.270 -5.219 1.00 42.78 363 ARG A N 1
ATOM 2781 C CA . ARG A 1 363 ? -30.306 38.529 -6.654 1.00 42.78 363 ARG A CA 1
ATOM 2782 C C . ARG A 1 363 ? -30.822 37.263 -7.332 1.00 42.78 363 ARG A C 1
ATOM 2784 O O . ARG A 1 363 ? -30.124 36.259 -7.427 1.00 42.78 363 ARG A O 1
ATOM 2791 N N . ALA A 1 364 ? -32.080 37.335 -7.749 1.00 40.00 364 ALA A N 1
ATOM 2792 C CA . ALA A 1 364 ? -32.750 36.359 -8.585 1.00 40.00 364 ALA A CA 1
ATOM 2793 C C . ALA A 1 364 ? -32.062 36.276 -9.954 1.00 40.00 364 ALA A C 1
ATOM 2795 O O . ALA A 1 364 ? -31.938 37.298 -10.625 1.00 40.00 364 ALA A O 1
ATOM 2796 N N . ASN A 1 365 ? -31.676 35.069 -10.372 1.00 40.91 365 ASN A N 1
ATOM 2797 C CA . ASN A 1 365 ? -31.481 34.758 -11.781 1.00 40.91 365 ASN A CA 1
ATOM 2798 C C . ASN A 1 365 ? -32.526 33.735 -12.211 1.00 40.91 365 ASN A C 1
ATOM 2800 O O . ASN A 1 365 ? -32.753 32.701 -11.584 1.00 40.91 365 ASN A O 1
ATOM 2804 N N . ARG A 1 366 ? -33.210 34.164 -13.260 1.00 35.78 366 ARG A N 1
ATOM 2805 C CA . ARG A 1 366 ? -34.384 33.626 -13.911 1.00 35.78 366 ARG A CA 1
ATOM 2806 C C . ARG A 1 366 ? -33.937 32.618 -14.968 1.00 35.78 366 ARG A C 1
ATOM 2808 O O . ARG A 1 366 ? -32.942 32.843 -15.642 1.00 35.78 366 ARG A O 1
ATOM 2815 N N . ALA A 1 367 ? -34.709 31.540 -15.037 1.00 36.91 367 ALA A N 1
ATOM 2816 C CA . ALA A 1 367 ? -34.924 30.601 -16.133 1.00 36.91 367 ALA A CA 1
ATOM 2817 C C . ALA A 1 367 ? -34.133 30.803 -17.439 1.00 36.91 367 ALA A C 1
ATOM 2819 O O . ALA A 1 367 ? -34.393 31.759 -18.161 1.00 36.91 367 ALA A O 1
ATOM 2820 N N . GLU A 1 368 ? -33.356 29.784 -17.811 1.00 41.84 368 GLU A N 1
ATOM 2821 C CA . GLU A 1 368 ? -33.225 29.348 -19.204 1.00 41.84 368 GLU A CA 1
ATOM 2822 C C . GLU A 1 368 ? -33.350 27.818 -19.262 1.00 41.84 368 GLU A C 1
ATOM 2824 O O . GLU A 1 368 ? -32.602 27.076 -18.624 1.00 41.84 368 GLU A O 1
ATOM 2829 N N . SER A 1 369 ? -34.381 27.371 -19.977 1.00 40.56 369 SER A N 1
ATOM 2830 C CA . SER A 1 369 ? -34.676 25.975 -20.291 1.00 40.56 369 SER A CA 1
ATOM 2831 C C . SER A 1 369 ? -33.716 25.436 -21.362 1.00 40.56 369 SER A C 1
ATOM 2833 O O . SER A 1 369 ? -33.288 26.196 -22.231 1.00 40.56 369 SER A O 1
ATOM 2835 N N . PRO A 1 370 ? -33.415 24.126 -21.366 1.00 53.62 370 PRO A N 1
ATOM 2836 C CA . PRO A 1 370 ? -32.587 23.504 -22.396 1.00 53.62 370 PRO A CA 1
ATOM 2837 C C . PRO A 1 370 ? -33.361 23.308 -23.716 1.00 53.62 370 PRO A C 1
ATOM 2839 O O . PRO A 1 370 ? -34.558 23.006 -23.678 1.00 53.62 370 PRO A O 1
ATOM 2842 N N . PRO A 1 371 ? -32.706 23.413 -24.888 1.00 57.78 371 PRO A N 1
ATOM 2843 C CA . PRO A 1 371 ? -33.334 23.078 -26.157 1.00 57.78 371 PRO A CA 1
ATOM 2844 C C . PRO A 1 371 ? -33.479 21.561 -26.336 1.00 57.78 371 PRO A C 1
ATOM 2846 O O . PRO A 1 371 ? -32.579 20.771 -26.043 1.00 57.78 371 PRO A O 1
ATOM 2849 N N . ALA A 1 372 ? -34.653 21.194 -26.842 1.00 36.44 372 ALA A N 1
ATOM 2850 C CA . ALA A 1 372 ? -35.074 19.857 -27.218 1.00 36.44 372 ALA A CA 1
ATOM 2851 C C . ALA A 1 372 ? -34.118 19.205 -28.232 1.00 36.44 372 ALA A C 1
ATOM 2853 O O . ALA A 1 372 ? -33.796 19.801 -29.260 1.00 36.44 372 ALA A O 1
ATOM 2854 N N . MET A 1 373 ? -33.724 17.953 -27.973 1.00 38.25 373 MET A N 1
ATOM 2855 C CA . MET A 1 373 ? -33.198 17.066 -29.008 1.00 38.25 373 MET A CA 1
ATOM 2856 C C . MET A 1 373 ? -34.295 16.124 -29.495 1.00 38.25 373 MET A C 1
ATOM 2858 O O . MET A 1 373 ? -34.929 15.397 -28.734 1.00 38.25 373 MET A O 1
ATOM 2862 N N . THR A 1 374 ? -34.480 16.205 -30.802 1.00 42.03 374 THR A N 1
ATOM 2863 C CA . THR A 1 374 ? -35.438 15.553 -31.677 1.00 42.03 374 THR A CA 1
ATOM 2864 C C . THR A 1 374 ? -35.411 14.027 -31.576 1.00 42.03 374 THR A C 1
ATOM 2866 O O . THR A 1 374 ? -34.416 13.378 -31.900 1.00 42.03 374 THR A O 1
ATOM 2869 N N . GLU A 1 375 ? -36.558 13.460 -31.201 1.00 35.22 375 GLU A N 1
ATOM 2870 C CA . GLU A 1 375 ? -36.947 12.073 -31.450 1.00 35.22 375 GLU A CA 1
ATOM 2871 C C . GLU A 1 375 ? -36.891 11.768 -32.953 1.00 35.22 375 GLU A C 1
ATOM 2873 O O . GLU A 1 375 ? -37.598 12.381 -33.756 1.00 35.22 375 GLU A O 1
ATOM 2878 N N . LYS A 1 376 ? -36.102 10.763 -33.344 1.00 44.53 376 LYS A N 1
ATOM 2879 C CA . LYS A 1 376 ? -36.223 10.124 -34.656 1.00 44.53 376 LYS A CA 1
ATOM 2880 C C . LYS A 1 376 ? -36.807 8.727 -34.467 1.00 44.53 376 LYS A C 1
ATOM 2882 O O . LYS A 1 376 ? -36.096 7.750 -34.257 1.00 44.53 376 LYS A O 1
ATOM 2887 N N . ARG A 1 377 ? -38.138 8.667 -34.544 1.00 34.75 377 ARG A N 1
ATOM 2888 C CA . ARG A 1 377 ? -38.921 7.458 -34.824 1.00 34.75 377 ARG A CA 1
ATOM 2889 C C . ARG A 1 377 ? -38.434 6.844 -36.141 1.00 34.75 377 ARG A C 1
ATOM 2891 O O . ARG A 1 377 ? -38.530 7.490 -37.181 1.00 34.75 377 ARG A O 1
ATOM 2898 N N . LEU A 1 378 ? -38.025 5.579 -36.115 1.00 47.41 378 LEU A N 1
ATOM 2899 C CA . LEU A 1 378 ? -38.197 4.682 -37.255 1.00 47.41 378 LEU A CA 1
ATOM 2900 C C . LEU A 1 378 ? -38.932 3.432 -36.768 1.00 47.41 378 LEU A C 1
ATOM 2902 O O . LEU A 1 378 ? -38.513 2.769 -35.825 1.00 47.41 378 LEU A O 1
ATOM 2906 N N . ALA A 1 379 ? -40.071 3.180 -37.400 1.00 40.41 379 ALA A N 1
ATOM 2907 C CA . ALA A 1 379 ? -40.916 2.014 -37.216 1.00 40.41 379 ALA A CA 1
ATOM 2908 C C . ALA A 1 379 ? -40.596 0.934 -38.269 1.00 40.41 379 ALA A C 1
ATOM 2910 O O . ALA A 1 379 ? -39.981 1.244 -39.290 1.00 40.41 379 ALA A O 1
ATOM 2911 N N . ARG A 1 380 ? -41.186 -0.257 -38.048 1.00 35.44 380 ARG A N 1
ATOM 2912 C CA . ARG A 1 380 ? -41.280 -1.489 -38.880 1.00 35.44 380 ARG A CA 1
ATOM 2913 C C . ARG A 1 380 ? -40.238 -2.557 -38.518 1.00 35.44 380 ARG A C 1
ATOM 2915 O O . ARG A 1 380 ? -39.069 -2.237 -38.396 1.00 35.44 380 ARG A O 1
ATOM 2922 N N . GLY A 1 381 ? -40.567 -3.838 -38.342 1.00 34.44 381 GLY A N 1
ATOM 2923 C CA . GLY A 1 381 ? -41.818 -4.612 -38.448 1.00 34.44 381 GLY A CA 1
ATOM 2924 C C . GLY A 1 381 ? -41.658 -5.887 -37.593 1.00 34.44 381 GLY A C 1
ATOM 2925 O O . GLY A 1 381 ? -40.541 -6.308 -37.324 1.00 34.44 381 GLY A O 1
ATOM 2926 N N . THR A 1 382 ? -42.689 -6.370 -36.895 1.00 39.31 382 THR A N 1
ATOM 2927 C CA . THR A 1 382 ? -43.641 -7.401 -37.367 1.00 39.31 382 THR A CA 1
ATOM 2928 C C . THR A 1 382 ? -42.968 -8.613 -38.021 1.00 39.31 382 THR A C 1
ATOM 2930 O O . THR A 1 382 ? -42.677 -8.543 -39.204 1.00 39.31 382 THR A O 1
ATOM 2933 N N . THR A 1 383 ? -42.778 -9.697 -37.252 1.00 36.38 383 THR A N 1
ATOM 2934 C CA . THR A 1 383 ? -43.120 -11.095 -37.618 1.00 36.38 383 THR A CA 1
ATOM 2935 C C . THR A 1 383 ? -42.799 -12.051 -36.456 1.00 36.38 383 THR A C 1
ATOM 2937 O O . THR A 1 383 ? -41.647 -12.371 -36.190 1.00 36.38 383 THR A O 1
ATOM 2940 N N . ALA A 1 384 ? -43.848 -12.516 -35.788 1.00 38.41 384 ALA A N 1
ATOM 2941 C CA . ALA A 1 384 ? -44.015 -13.867 -35.240 1.00 38.41 384 ALA A CA 1
ATOM 2942 C C . ALA A 1 384 ? -45.315 -14.402 -35.899 1.00 38.41 384 ALA A C 1
ATOM 2944 O O . ALA A 1 384 ? -46.053 -13.559 -36.425 1.00 38.41 384 ALA A O 1
ATOM 2945 N N . PRO A 1 385 ? -45.667 -15.704 -35.897 1.00 52.97 385 PRO A N 1
ATOM 2946 C CA . PRO A 1 385 ? -45.168 -16.795 -35.048 1.00 52.97 385 PRO A CA 1
ATOM 2947 C C . PRO A 1 385 ? -44.839 -18.085 -35.827 1.00 52.97 385 PRO A C 1
ATOM 2949 O O . PRO A 1 385 ? -45.323 -18.247 -36.937 1.00 52.97 385 PRO A O 1
ATOM 2952 N N . GLN A 1 386 ? -44.125 -19.047 -35.226 1.00 38.44 386 GLN A N 1
ATOM 2953 C CA . GLN A 1 386 ? -44.391 -20.474 -35.475 1.00 38.44 386 GLN A CA 1
ATOM 2954 C C . GLN A 1 386 ? -44.105 -21.330 -34.236 1.00 38.44 386 GLN A C 1
ATOM 2956 O O . GLN A 1 386 ? -43.000 -21.385 -33.703 1.00 38.44 386 GLN A O 1
ATOM 2961 N N . THR A 1 387 ? -45.181 -21.973 -33.809 1.00 41.16 387 THR A N 1
ATOM 2962 C CA . THR A 1 387 ? -45.337 -23.082 -32.874 1.00 41.16 387 THR A CA 1
ATOM 2963 C C . THR A 1 387 ? -44.910 -24.379 -33.558 1.00 41.16 387 THR A C 1
ATOM 2965 O O . THR A 1 387 ? -45.399 -24.623 -34.645 1.00 41.16 387 THR A O 1
ATOM 2968 N N . PHE A 1 388 ? -44.068 -25.203 -32.934 1.00 34.09 388 PHE A N 1
ATOM 2969 C CA . PHE A 1 388 ? -43.903 -26.667 -33.093 1.00 34.09 388 PHE A CA 1
ATOM 2970 C C . PHE A 1 388 ? -42.727 -27.032 -32.169 1.00 34.09 388 PHE A C 1
ATOM 2972 O O . PHE A 1 388 ? -41.769 -26.278 -32.075 1.00 34.09 388 PHE A O 1
ATOM 2979 N N . GLY A 1 389 ? -42.673 -28.118 -31.419 1.00 32.94 389 GLY A N 1
ATOM 2980 C CA . GLY A 1 389 ? -43.528 -29.272 -31.240 1.00 32.94 389 GLY A CA 1
ATOM 2981 C C . GLY A 1 389 ? -42.810 -30.136 -30.200 1.00 32.94 389 GLY A C 1
ATOM 2982 O O . GLY A 1 389 ? -41.582 -30.168 -30.137 1.00 32.94 389 GLY A O 1
ATOM 2983 N N . SER A 1 390 ? -43.593 -30.764 -29.336 1.00 39.78 390 SER A N 1
ATOM 2984 C CA . SER A 1 390 ? -43.139 -31.677 -28.295 1.00 39.78 390 SER A CA 1
ATOM 2985 C C . SER A 1 390 ? -42.480 -32.916 -28.911 1.00 39.78 390 SER A C 1
ATOM 2987 O O . SER A 1 390 ? -43.120 -33.580 -29.721 1.00 39.78 390 SER A O 1
ATOM 2989 N N . THR A 1 391 ? -41.274 -33.285 -28.477 1.00 37.75 391 THR A N 1
ATOM 2990 C CA . THR A 1 391 ? -40.826 -34.687 -28.499 1.00 37.75 391 THR A CA 1
ATOM 2991 C C . THR A 1 391 ? -39.975 -34.998 -27.276 1.00 37.75 391 THR A C 1
ATOM 2993 O O . THR A 1 391 ? -38.883 -34.468 -27.080 1.00 37.75 391 THR A O 1
ATOM 2996 N N . SER A 1 392 ? -40.547 -35.889 -26.475 1.00 40.47 392 SER A N 1
ATOM 2997 C CA . SER A 1 392 ? -39.961 -36.697 -25.415 1.00 40.47 392 SER A CA 1
ATOM 2998 C C . SER A 1 392 ? -38.781 -37.529 -25.932 1.00 40.47 392 SER A C 1
ATOM 3000 O O . SER A 1 392 ? -38.941 -38.205 -26.944 1.00 40.47 392 SER A O 1
ATOM 3002 N N . VAL A 1 393 ? -37.638 -37.525 -25.231 1.00 42.28 393 VAL A N 1
ATOM 3003 C CA . VAL A 1 393 ? -36.601 -38.575 -25.324 1.00 42.28 393 VAL A CA 1
ATOM 3004 C C . VAL A 1 393 ? -35.943 -38.757 -23.949 1.00 42.28 393 VAL A C 1
ATOM 3006 O O . VAL A 1 393 ? -35.081 -37.990 -23.529 1.00 42.28 393 VAL A O 1
ATOM 3009 N N . GLU A 1 394 ? -36.449 -39.753 -23.225 1.00 38.91 394 GLU A N 1
ATOM 3010 C CA . GLU A 1 394 ? -35.709 -40.935 -22.763 1.00 38.91 394 GLU A CA 1
ATOM 3011 C C . GLU A 1 394 ? -34.250 -40.743 -22.264 1.00 38.91 394 GLU A C 1
ATOM 3013 O O . GLU A 1 394 ? -33.282 -40.766 -23.017 1.00 38.91 394 GLU A O 1
ATOM 3018 N N . ASN A 1 395 ? -34.106 -40.649 -20.940 1.00 38.06 395 ASN A N 1
ATOM 3019 C CA . ASN A 1 395 ? -33.397 -41.634 -20.111 1.00 38.06 395 ASN A CA 1
ATOM 3020 C C . ASN A 1 395 ? -32.012 -42.145 -20.593 1.00 38.06 395 ASN A C 1
ATOM 3022 O O . ASN A 1 395 ? -31.914 -43.100 -21.361 1.00 38.06 395 ASN A O 1
ATOM 3026 N N . ARG A 1 396 ? -30.925 -41.659 -19.973 1.00 38.00 396 ARG A N 1
ATOM 3027 C CA . ARG A 1 396 ? -29.769 -42.521 -19.656 1.00 38.00 396 ARG A CA 1
ATOM 3028 C C . ARG A 1 396 ? -29.024 -42.068 -18.404 1.00 38.00 396 ARG A C 1
ATOM 3030 O O . ARG A 1 396 ? -28.316 -41.067 -18.375 1.00 38.00 396 ARG A O 1
ATOM 3037 N N . ARG A 1 397 ? -29.197 -42.888 -17.369 1.00 37.09 397 ARG A N 1
ATOM 3038 C CA . ARG A 1 397 ? -28.381 -42.981 -16.160 1.00 37.09 397 ARG A CA 1
ATOM 3039 C C . ARG A 1 397 ? -26.923 -43.281 -16.528 1.00 37.09 397 ARG A C 1
ATOM 3041 O O . ARG A 1 397 ? -26.655 -44.307 -17.143 1.00 37.09 397 ARG A O 1
ATOM 3048 N N . THR A 1 398 ? -25.991 -42.487 -16.016 1.00 40.97 398 THR A N 1
ATOM 3049 C CA . THR A 1 398 ? -24.643 -42.963 -15.671 1.00 40.97 398 THR A CA 1
ATOM 3050 C C . THR A 1 398 ? -24.299 -42.445 -14.286 1.00 40.97 398 THR A C 1
ATOM 3052 O O . THR A 1 398 ? -24.098 -41.252 -14.072 1.00 40.97 398 THR A O 1
ATOM 3055 N N . ALA A 1 399 ? -24.319 -43.375 -13.336 1.00 35.50 399 ALA A N 1
ATOM 3056 C CA . ALA A 1 399 ? -23.961 -43.181 -11.946 1.00 35.50 399 ALA A CA 1
ATOM 3057 C C . ALA A 1 399 ? -22.464 -42.867 -11.825 1.00 35.50 399 ALA A C 1
ATOM 3059 O O . ALA A 1 399 ? -21.626 -43.661 -12.250 1.00 35.50 399 ALA A O 1
ATOM 3060 N N . PHE A 1 400 ? -22.133 -41.730 -11.215 1.00 35.25 400 PHE A N 1
ATOM 3061 C CA . PHE A 1 400 ? -20.774 -41.411 -10.792 1.00 35.25 400 PHE A CA 1
ATOM 3062 C C . PHE A 1 400 ? -20.637 -41.796 -9.313 1.00 35.25 400 PHE A C 1
ATOM 3064 O O . PHE A 1 400 ? -21.216 -41.160 -8.432 1.00 35.25 400 PHE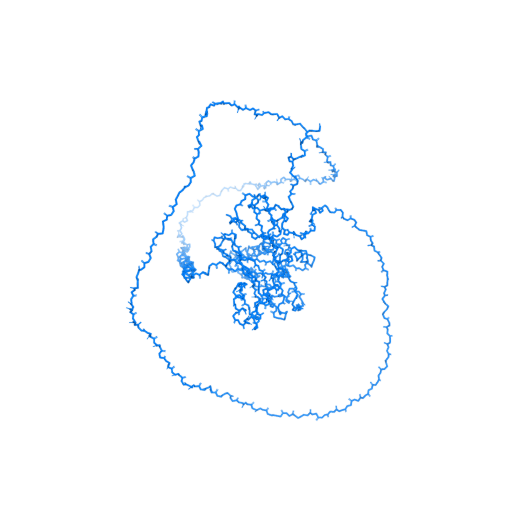 A O 1
ATOM 3071 N N . ARG A 1 401 ? -19.930 -42.902 -9.060 1.00 33.47 401 ARG A N 1
ATOM 3072 C CA . ARG A 1 401 ? -19.502 -43.358 -7.728 1.00 33.47 401 ARG A CA 1
ATOM 3073 C C . ARG A 1 401 ? -18.488 -42.356 -7.150 1.00 33.47 401 ARG A C 1
ATOM 3075 O O . ARG A 1 401 ? -17.515 -42.064 -7.841 1.00 33.47 401 ARG A O 1
ATOM 3082 N N . PRO A 1 402 ? -18.622 -41.893 -5.896 1.00 41.88 402 PRO A N 1
ATOM 3083 C CA . PRO A 1 402 ? -17.507 -41.282 -5.188 1.00 41.88 402 PRO A CA 1
ATOM 3084 C C . PRO A 1 402 ? -16.620 -42.385 -4.589 1.00 41.88 402 PRO A C 1
ATOM 3086 O O . PRO A 1 402 ? -17.077 -43.176 -3.762 1.00 41.88 402 PRO A O 1
ATOM 3089 N N . SER A 1 403 ? -15.361 -42.448 -5.031 1.00 36.31 403 SER A N 1
ATOM 3090 C CA . SER A 1 403 ? -14.330 -43.270 -4.394 1.00 36.31 403 SER A CA 1
ATOM 3091 C C . SER A 1 403 ? -13.949 -42.671 -3.046 1.00 36.31 403 SER A C 1
ATOM 3093 O O . SER A 1 403 ? -13.541 -41.515 -2.942 1.00 36.31 403 SER A O 1
ATOM 3095 N N . ARG A 1 404 ? -14.137 -43.513 -2.036 1.00 46.78 404 ARG A N 1
ATOM 3096 C CA . ARG A 1 404 ? -13.514 -43.515 -0.717 1.00 46.78 404 ARG A CA 1
ATOM 3097 C C . ARG A 1 404 ? -12.082 -44.062 -0.865 1.00 46.78 404 ARG A C 1
ATOM 3099 O O . ARG A 1 404 ? -11.786 -44.643 -1.907 1.00 46.78 404 ARG A O 1
ATOM 3106 N N . ASP A 1 405 ? -11.279 -43.887 0.184 1.00 40.00 405 ASP A N 1
ATOM 3107 C CA . ASP A 1 405 ? -9.873 -44.311 0.376 1.00 40.00 405 ASP A CA 1
ATOM 3108 C C . ASP A 1 405 ? -8.882 -43.173 0.055 1.00 40.00 405 ASP A C 1
ATOM 3110 O O . ASP A 1 405 ? -8.981 -42.526 -0.981 1.00 40.00 405 ASP A O 1
ATOM 3114 N N . GLY A 1 406 ? -7.916 -42.811 0.895 1.00 34.47 406 GLY A N 1
ATOM 3115 C CA . GLY A 1 406 ? -7.441 -43.357 2.161 1.00 34.47 406 GLY A CA 1
ATOM 3116 C C . GLY A 1 406 ? -6.315 -42.454 2.691 1.00 34.47 406 GLY A C 1
ATOM 3117 O O . GLY A 1 406 ? -5.835 -41.565 1.984 1.00 34.47 406 GLY A O 1
ATOM 3118 N N . GLU A 1 407 ? -5.965 -42.656 3.956 1.00 40.19 407 GLU A N 1
ATOM 3119 C CA . GLU A 1 407 ? -4.935 -41.960 4.730 1.00 40.19 407 GLU A CA 1
ATOM 3120 C C . GLU A 1 407 ? -3.561 -41.850 4.053 1.00 40.19 407 GLU A C 1
ATOM 3122 O O . GLU A 1 407 ? -3.101 -42.781 3.401 1.00 40.19 407 GLU A O 1
ATOM 3127 N N . THR A 1 408 ? -2.850 -40.768 4.381 1.00 37.09 408 THR A N 1
ATOM 3128 C CA . THR A 1 408 ? -1.503 -40.878 4.968 1.00 37.09 408 THR A CA 1
ATOM 3129 C C . THR A 1 408 ? -1.313 -39.731 5.958 1.00 37.09 408 THR A C 1
ATOM 3131 O O . THR A 1 408 ? -1.114 -38.578 5.568 1.00 37.09 408 THR A O 1
ATOM 3134 N N . GLU A 1 409 ? -1.427 -40.073 7.239 1.00 44.94 409 GLU A N 1
ATOM 3135 C CA . GLU A 1 409 ? -0.758 -39.406 8.352 1.00 44.94 409 GLU A CA 1
ATOM 3136 C C . GLU A 1 409 ? 0.750 -39.679 8.247 1.00 44.94 409 GLU A C 1
ATOM 3138 O O . GLU A 1 409 ? 1.133 -40.822 8.025 1.00 44.94 409 GLU A O 1
ATOM 3143 N N . ASP A 1 410 ? 1.576 -38.633 8.344 1.00 46.12 410 ASP A N 1
ATOM 3144 C CA . ASP A 1 410 ? 2.904 -38.603 8.987 1.00 46.12 410 ASP A CA 1
ATOM 3145 C C . ASP A 1 410 ? 3.742 -37.451 8.413 1.00 46.12 410 ASP A C 1
ATOM 3147 O O . ASP A 1 410 ? 4.452 -37.598 7.423 1.00 46.12 410 ASP A O 1
ATOM 3151 N N . GLU A 1 411 ? 3.724 -36.2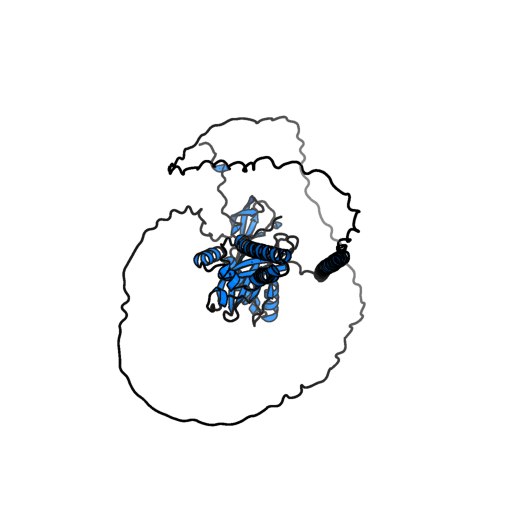93 9.078 1.00 42.12 411 GLU A N 1
ATOM 3152 C CA . GLU A 1 411 ? 4.917 -35.440 9.109 1.00 42.12 411 GLU A CA 1
ATOM 3153 C C . GLU A 1 411 ? 4.944 -34.620 10.406 1.00 42.12 411 GLU A C 1
ATOM 3155 O O . GLU A 1 411 ? 4.430 -33.505 10.510 1.00 42.12 411 GLU A O 1
ATOM 3160 N N . LYS A 1 412 ? 5.561 -35.212 11.435 1.00 38.59 412 LYS A N 1
ATOM 3161 C CA . LYS A 1 412 ? 6.053 -34.512 12.626 1.00 38.59 412 LYS A CA 1
ATOM 3162 C C . LYS A 1 412 ? 7.095 -33.473 12.199 1.00 38.59 412 LYS A C 1
ATOM 3164 O O . LYS A 1 412 ? 8.282 -33.776 12.119 1.00 38.59 412 LYS A O 1
ATOM 3169 N N . GLN A 1 413 ? 6.665 -32.233 11.985 1.00 35.94 413 GLN A N 1
ATOM 3170 C CA . GLN A 1 413 ? 7.563 -31.081 11.953 1.00 35.94 413 GLN A CA 1
ATOM 3171 C C . GLN A 1 413 ? 7.682 -30.463 13.346 1.00 35.94 413 GLN A C 1
ATOM 3173 O O . GLN A 1 413 ? 6.848 -29.689 13.812 1.00 35.94 413 GLN A O 1
ATOM 3178 N N . THR A 1 414 ? 8.781 -30.810 14.006 1.00 40.62 414 THR A N 1
ATOM 3179 C CA . THR A 1 414 ? 9.409 -30.054 15.088 1.00 40.62 414 THR A CA 1
ATOM 3180 C C . THR A 1 414 ? 9.919 -28.720 14.538 1.00 40.62 414 THR A C 1
ATOM 3182 O O . THR A 1 414 ? 11.076 -28.579 14.152 1.00 40.62 414 THR A O 1
ATOM 3185 N N . THR A 1 415 ? 9.056 -27.707 14.515 1.00 39.44 415 THR A N 1
ATOM 3186 C CA . THR A 1 415 ? 9.486 -26.308 14.430 1.00 39.44 415 THR A CA 1
ATOM 3187 C C . THR A 1 415 ? 9.413 -25.690 15.817 1.00 39.44 415 THR A C 1
ATOM 3189 O O . THR A 1 415 ? 8.332 -25.595 16.396 1.00 39.44 415 THR A O 1
ATOM 3192 N N . ASN A 1 416 ? 10.568 -25.261 16.330 1.00 42.00 416 ASN A N 1
ATOM 3193 C CA . ASN A 1 416 ? 10.706 -24.385 17.492 1.00 42.00 416 ASN A CA 1
ATOM 3194 C C . ASN A 1 416 ? 9.952 -23.070 17.241 1.00 42.00 416 ASN A C 1
ATOM 3196 O O . ASN A 1 416 ? 10.523 -22.067 16.816 1.00 42.00 416 ASN A O 1
ATOM 3200 N N . ALA A 1 417 ? 8.648 -23.088 17.496 1.00 38.72 417 ALA A N 1
ATOM 3201 C CA . ALA A 1 417 ? 7.845 -21.903 17.688 1.00 38.72 417 ALA A CA 1
ATOM 3202 C C . ALA A 1 417 ? 8.232 -21.321 19.049 1.00 38.72 417 ALA A C 1
ATOM 3204 O O . ALA A 1 417 ? 7.873 -21.861 20.095 1.00 38.72 417 ALA A O 1
ATOM 3205 N N . SER A 1 418 ? 8.977 -20.216 19.037 1.00 40.66 418 SER A N 1
ATOM 3206 C CA . SER A 1 418 ? 8.979 -19.290 20.166 1.00 40.66 418 SER A CA 1
ATOM 3207 C C . SER A 1 418 ? 7.520 -18.923 20.418 1.00 40.66 418 SER A C 1
ATOM 3209 O O . SER A 1 418 ? 6.910 -18.226 19.609 1.00 40.66 418 SER A O 1
ATOM 3211 N N . ALA A 1 419 ? 6.950 -19.505 21.471 1.00 39.47 419 ALA A N 1
ATOM 3212 C CA . ALA A 1 419 ? 5.532 -19.506 21.769 1.00 39.47 419 ALA A CA 1
ATOM 3213 C C . ALA A 1 419 ? 4.951 -18.089 21.695 1.00 39.47 419 ALA A C 1
ATOM 3215 O O . ALA A 1 419 ? 5.154 -17.265 22.587 1.00 39.47 419 ALA A O 1
ATOM 3216 N N . SER A 1 420 ? 4.184 -17.821 20.639 1.00 39.44 420 SER A N 1
ATOM 3217 C CA . SER A 1 420 ? 3.147 -16.803 20.667 1.00 39.44 420 SER A CA 1
ATOM 3218 C C . SER A 1 420 ? 2.136 -17.265 21.709 1.00 39.44 420 SER A C 1
ATOM 3220 O O . SER A 1 420 ? 1.242 -18.058 21.403 1.00 39.44 420 SER A O 1
ATOM 3222 N N . GLN A 1 421 ? 2.338 -16.860 22.964 1.00 43.78 421 GLN A N 1
ATOM 3223 C CA . GLN A 1 421 ? 1.357 -17.119 24.005 1.00 43.78 421 GLN A CA 1
ATOM 3224 C C . GLN A 1 421 ? -0.009 -16.629 23.505 1.00 43.78 421 GLN A C 1
ATOM 3226 O O . GLN A 1 421 ? -0.073 -15.573 22.861 1.00 43.78 421 GLN A O 1
ATOM 3231 N N . PRO A 1 422 ? -1.090 -17.397 23.731 1.00 45.62 422 PRO A N 1
ATOM 3232 C CA . PRO A 1 422 ? -2.431 -16.951 23.383 1.00 45.62 422 PRO A CA 1
ATOM 3233 C C . PRO A 1 422 ? -2.614 -15.560 23.982 1.00 45.62 422 PRO A C 1
ATOM 3235 O O . PRO A 1 422 ? -2.310 -15.376 25.160 1.00 45.62 422 PRO A O 1
ATOM 3238 N N . ARG A 1 423 ? -3.018 -14.584 23.153 1.00 56.66 423 ARG A N 1
ATOM 3239 C CA . ARG A 1 423 ? -3.243 -13.182 23.537 1.00 56.66 423 ARG A CA 1
ATOM 3240 C C . ARG A 1 423 ? -4.279 -13.158 24.659 1.00 56.66 423 ARG A C 1
ATOM 3242 O O . ARG A 1 423 ? -5.477 -13.072 24.406 1.00 56.66 423 ARG A O 1
ATOM 3249 N N . SER A 1 424 ? -3.823 -13.340 25.893 1.00 55.84 424 SER A N 1
ATOM 3250 C CA . SER A 1 424 ? -4.668 -13.398 27.069 1.00 55.84 424 SER A CA 1
ATOM 3251 C C . SER A 1 424 ? -5.377 -12.062 27.157 1.00 55.84 424 SER A C 1
ATOM 3253 O O . SER A 1 424 ? -4.718 -11.022 27.162 1.00 55.84 424 SER A O 1
ATOM 3255 N N . SER A 1 425 ? -6.706 -12.086 27.187 1.00 83.88 425 SER A N 1
ATOM 3256 C CA . SER A 1 425 ? -7.518 -10.910 27.470 1.00 83.88 425 SER A CA 1
ATOM 3257 C C . SER A 1 425 ? -7.011 -10.282 28.769 1.00 83.88 425 SER A C 1
ATOM 3259 O O . SER A 1 425 ? -7.212 -10.849 29.847 1.00 83.88 425 SER A O 1
ATOM 3261 N N . TRP A 1 426 ? -6.303 -9.159 28.660 1.00 92.94 426 TRP A N 1
ATOM 3262 C CA . TRP A 1 426 ? -5.868 -8.377 29.811 1.00 92.94 426 TRP A CA 1
ATOM 3263 C C . TRP A 1 426 ? -7.084 -8.029 30.673 1.00 92.94 426 TRP A C 1
ATOM 3265 O O . TRP A 1 426 ? -8.190 -7.896 30.151 1.00 92.94 426 TRP A O 1
ATOM 3275 N N . LYS A 1 427 ? -6.904 -7.889 31.985 1.00 96.12 427 LYS A N 1
ATOM 3276 C CA . LYS A 1 427 ? -7.964 -7.457 32.906 1.00 96.12 427 LYS A CA 1
ATOM 3277 C C . LYS A 1 427 ? -7.679 -6.049 33.408 1.00 96.12 427 LYS A C 1
ATOM 3279 O O . LYS A 1 427 ? -6.525 -5.690 33.610 1.00 96.12 427 LYS A O 1
ATOM 3284 N N . VAL A 1 428 ? -8.726 -5.261 33.642 1.00 96.50 428 VAL A N 1
ATOM 3285 C CA . VAL A 1 428 ? -8.589 -3.991 34.371 1.00 96.50 428 VAL A CA 1
ATOM 3286 C C . VAL A 1 428 ? -8.043 -4.278 35.776 1.00 96.50 428 VAL A C 1
ATOM 3288 O O . VAL A 1 428 ? -8.452 -5.253 36.404 1.00 96.50 428 VAL A O 1
ATOM 3291 N N . GLY A 1 429 ? -7.083 -3.475 36.227 1.00 97.19 429 GLY A N 1
ATOM 3292 C CA . GLY A 1 429 ? -6.310 -3.665 37.455 1.00 97.19 429 GLY A CA 1
ATOM 3293 C C . GLY A 1 429 ? -5.141 -4.651 37.332 1.00 97.19 429 GLY A C 1
ATOM 3294 O O . GLY A 1 429 ? -4.396 -4.861 38.288 1.00 97.19 429 GLY A O 1
ATOM 3295 N N . GLN A 1 430 ? -4.952 -5.299 36.176 1.00 97.38 430 GLN A N 1
ATOM 3296 C CA . GLN A 1 430 ? -3.847 -6.237 35.995 1.00 97.38 430 GLN A CA 1
ATOM 3297 C C . GLN A 1 430 ? -2.513 -5.489 35.915 1.00 97.38 430 GLN A C 1
ATOM 3299 O O . GLN A 1 430 ? -2.349 -4.586 35.091 1.00 97.38 430 GLN A O 1
ATOM 3304 N N . ARG A 1 431 ? -1.539 -5.921 36.725 1.00 97.50 431 ARG A N 1
ATOM 3305 C CA . ARG A 1 431 ? -0.147 -5.481 36.591 1.00 97.50 431 ARG A CA 1
ATOM 3306 C C . ARG A 1 431 ? 0.482 -6.093 35.351 1.00 97.50 431 ARG A C 1
ATOM 3308 O O . ARG A 1 431 ? 0.419 -7.305 35.137 1.00 97.50 431 ARG A O 1
ATOM 3315 N N . VAL A 1 432 ? 1.089 -5.236 34.552 1.00 96.75 432 VAL A N 1
ATOM 3316 C CA . VAL A 1 432 ? 1.712 -5.548 33.271 1.00 96.75 432 VAL A CA 1
ATOM 3317 C C . VAL A 1 432 ? 3.029 -4.791 33.154 1.00 96.75 432 VAL A C 1
ATOM 3319 O O . VAL A 1 432 ? 3.338 -3.914 33.956 1.00 96.75 432 VAL A O 1
ATOM 3322 N N . GLU A 1 433 ? 3.812 -5.119 32.143 1.00 96.88 433 GLU A N 1
ATOM 3323 C CA . GLU A 1 433 ? 4.900 -4.271 31.679 1.00 96.88 433 GLU A CA 1
ATOM 3324 C C . GLU A 1 433 ? 4.532 -3.700 30.315 1.00 96.88 433 GLU A C 1
ATOM 3326 O O . GLU A 1 433 ? 4.025 -4.418 29.449 1.00 96.88 433 GLU A O 1
ATOM 3331 N N . VAL A 1 434 ? 4.799 -2.412 30.120 1.00 96.88 434 VAL A N 1
ATOM 3332 C CA . VAL A 1 434 ? 4.517 -1.697 28.877 1.00 96.88 434 VAL A CA 1
ATOM 3333 C C . VAL A 1 434 ? 5.822 -1.235 28.245 1.00 96.88 434 VAL A C 1
ATOM 3335 O O . VAL A 1 434 ? 6.670 -0.634 28.904 1.00 96.88 434 VAL A O 1
ATOM 3338 N N . LEU A 1 435 ? 5.997 -1.531 26.957 1.00 94.56 435 LEU A N 1
ATOM 3339 C CA . LEU A 1 435 ? 7.155 -1.097 26.184 1.00 94.56 435 LEU A CA 1
ATOM 3340 C C . LEU A 1 435 ? 7.053 0.406 25.928 1.00 94.56 435 LEU A C 1
ATOM 3342 O O . LEU A 1 435 ? 6.132 0.849 25.239 1.00 94.56 435 LEU A O 1
ATOM 3346 N N . TRP A 1 436 ? 8.010 1.181 26.425 1.00 92.94 436 TRP A N 1
ATOM 3347 C CA . TRP A 1 436 ? 8.150 2.606 26.139 1.00 92.94 436 TRP A CA 1
ATOM 3348 C C . TRP A 1 436 ? 9.585 2.902 25.696 1.00 92.94 436 TRP A C 1
ATOM 3350 O O . TRP A 1 436 ? 10.558 2.596 26.389 1.00 92.94 436 TRP A O 1
ATOM 3360 N N . GLY A 1 437 ? 9.734 3.435 24.481 1.00 90.56 437 GLY A N 1
ATOM 3361 C CA . GLY A 1 437 ? 11.034 3.472 23.809 1.00 90.56 437 GLY A CA 1
ATOM 3362 C C . GLY A 1 437 ? 11.593 2.056 23.618 1.00 90.56 437 GLY A C 1
ATOM 3363 O O . GLY A 1 437 ? 10.941 1.210 23.010 1.00 90.56 437 GLY A O 1
ATOM 3364 N N . SER A 1 438 ? 12.786 1.801 24.157 1.00 88.31 438 SER A N 1
ATOM 3365 C CA . SER A 1 438 ? 13.461 0.492 24.097 1.00 88.31 438 SER A CA 1
ATOM 3366 C C . SER A 1 438 ? 13.405 -0.288 25.416 1.00 88.31 438 SER A C 1
ATOM 3368 O O . SER A 1 438 ? 14.088 -1.303 25.552 1.00 88.31 438 SER A O 1
ATOM 3370 N N . HIS A 1 439 ? 12.628 0.180 26.398 1.00 94.69 439 HIS A N 1
ATOM 3371 C CA . HIS A 1 439 ? 12.585 -0.389 27.744 1.00 94.69 439 HIS A CA 1
ATOM 3372 C C . HIS A 1 439 ? 11.158 -0.759 28.148 1.00 94.69 439 HIS A C 1
ATOM 3374 O O . HIS A 1 439 ? 10.185 -0.147 27.711 1.00 94.69 439 HIS A O 1
ATOM 3380 N N . TRP A 1 440 ? 11.042 -1.790 28.978 1.00 96.19 440 TRP A N 1
ATOM 3381 C CA . TRP A 1 440 ? 9.776 -2.235 29.547 1.00 96.19 440 TRP A CA 1
ATOM 3382 C C . TRP A 1 440 ? 9.617 -1.620 30.931 1.00 96.19 440 TRP A C 1
ATOM 3384 O O . TRP A 1 440 ? 10.511 -1.757 31.763 1.00 96.19 440 TRP A O 1
ATOM 3394 N N . PHE A 1 441 ? 8.498 -0.942 31.162 1.00 96.62 441 PHE A N 1
ATOM 3395 C CA . PHE A 1 441 ? 8.203 -0.281 32.429 1.00 96.62 441 PHE A CA 1
ATOM 3396 C C . PHE A 1 441 ? 6.992 -0.928 33.097 1.00 96.62 441 PHE A C 1
ATOM 3398 O O . PHE A 1 441 ? 6.042 -1.287 32.395 1.00 96.62 441 PHE A O 1
ATOM 3405 N N . PRO A 1 442 ? 6.989 -1.068 34.432 1.00 97.31 442 PRO A N 1
ATOM 3406 C CA . PRO A 1 442 ? 5.838 -1.591 35.150 1.00 97.31 442 PRO A CA 1
ATOM 3407 C C . PRO A 1 442 ? 4.645 -0.644 34.992 1.00 97.31 442 PRO A C 1
ATOM 3409 O O . PRO A 1 442 ? 4.768 0.574 35.134 1.00 97.31 442 PRO A O 1
ATOM 3412 N N . ALA A 1 443 ? 3.480 -1.212 34.713 1.00 97.94 443 ALA A N 1
ATOM 3413 C CA . ALA A 1 443 ? 2.240 -0.482 34.522 1.00 97.94 443 ALA A CA 1
ATOM 3414 C C . ALA A 1 443 ? 1.034 -1.284 35.034 1.00 97.94 443 ALA A C 1
ATOM 3416 O O . ALA A 1 443 ? 1.114 -2.483 35.308 1.00 97.94 443 ALA A O 1
ATOM 3417 N N . GLU A 1 444 ? -0.104 -0.616 35.150 1.00 98.00 444 GLU A N 1
ATOM 3418 C CA . GLU A 1 444 ? -1.394 -1.203 35.494 1.00 98.00 444 GLU A CA 1
ATOM 3419 C C . GLU A 1 444 ? -2.414 -0.899 34.397 1.00 98.00 444 GLU A C 1
ATOM 3421 O O . GLU A 1 444 ? -2.465 0.209 33.863 1.00 98.00 444 GLU A O 1
ATOM 3426 N N . VAL A 1 445 ? -3.231 -1.889 34.038 1.00 97.75 445 VAL A N 1
ATOM 3427 C CA . VAL A 1 445 ? -4.298 -1.712 33.049 1.00 97.75 445 VAL A CA 1
ATOM 3428 C C . VAL A 1 445 ? -5.471 -0.968 33.685 1.00 97.75 445 VAL A C 1
ATOM 3430 O O . VAL A 1 445 ? -6.215 -1.543 34.470 1.00 97.75 445 VAL A O 1
ATOM 3433 N N . LEU A 1 446 ? -5.693 0.289 33.308 1.00 97.38 446 LEU A N 1
ATOM 3434 C CA . LEU A 1 446 ? -6.818 1.091 33.798 1.00 97.38 446 LEU A CA 1
ATOM 3435 C C . LEU A 1 446 ? -8.132 0.783 33.076 1.00 97.38 446 LEU A C 1
ATOM 3437 O O . LEU A 1 446 ? -9.203 0.805 33.676 1.00 97.38 446 LEU A O 1
ATOM 3441 N N . GLN A 1 447 ? -8.071 0.547 31.766 1.00 95.94 447 GLN A N 1
ATOM 3442 C CA . GLN A 1 447 ? -9.261 0.331 30.947 1.00 95.94 447 GLN A CA 1
ATOM 3443 C C . GLN A 1 447 ? -8.921 -0.525 29.733 1.00 95.94 447 GLN A C 1
ATOM 3445 O O . GLN A 1 447 ? -7.910 -0.298 29.072 1.00 95.94 447 GLN A O 1
ATOM 3450 N N . LEU A 1 448 ? -9.798 -1.467 29.395 1.00 93.44 448 LEU A N 1
ATOM 3451 C CA . LEU A 1 448 ? -9.743 -2.186 28.124 1.00 93.44 448 LEU A CA 1
ATOM 3452 C C . LEU A 1 448 ? -10.561 -1.417 27.089 1.00 93.44 448 LEU A C 1
ATOM 3454 O O . LEU A 1 448 ? -11.725 -1.093 27.326 1.00 93.44 448 LEU A O 1
ATOM 3458 N N . LEU A 1 449 ? -9.947 -1.118 25.951 1.00 86.06 449 LEU A N 1
ATOM 3459 C CA . LEU A 1 449 ? -10.586 -0.463 24.819 1.00 86.06 449 LEU A CA 1
ATOM 3460 C C . LEU A 1 449 ? -10.828 -1.481 23.691 1.00 86.06 449 LEU A C 1
ATOM 3462 O O . LEU A 1 449 ? -10.168 -2.523 23.633 1.00 86.06 449 LEU A O 1
ATOM 3466 N N . PRO A 1 450 ? -11.754 -1.190 22.760 1.00 77.81 450 PRO A N 1
ATOM 3467 C CA . PRO A 1 450 ? -11.931 -1.994 21.555 1.00 77.81 450 PRO A CA 1
ATOM 3468 C C . PRO A 1 450 ? -10.620 -2.182 20.770 1.00 77.81 450 PRO A C 1
ATOM 3470 O O . PRO A 1 450 ? -9.728 -1.327 20.818 1.00 77.81 450 PRO A O 1
ATOM 3473 N N . HIS A 1 451 ? -10.540 -3.275 20.004 1.00 69.00 451 HIS A N 1
ATOM 3474 C CA . HIS A 1 451 ? -9.403 -3.624 19.131 1.00 69.00 451 HIS A CA 1
ATOM 3475 C C . HIS A 1 451 ? -8.103 -3.934 19.884 1.00 69.00 451 HIS A C 1
ATOM 3477 O O . HIS A 1 451 ? -7.010 -3.601 19.434 1.00 69.00 451 HIS A O 1
ATOM 3483 N N . GLY A 1 452 ? -8.220 -4.539 21.070 1.00 83.12 452 GLY A N 1
ATOM 3484 C CA . GLY A 1 452 ? -7.060 -4.993 21.839 1.00 83.12 452 GLY A CA 1
ATOM 3485 C C . GLY A 1 452 ? -6.167 -3.857 22.340 1.00 83.12 452 GLY A C 1
ATOM 3486 O O . GLY A 1 452 ? -4.988 -4.079 22.600 1.00 83.12 452 GLY A O 1
ATOM 3487 N N . ARG A 1 453 ? -6.690 -2.633 22.463 1.00 87.69 453 ARG A N 1
ATOM 3488 C CA . ARG A 1 453 ? -5.977 -1.518 23.096 1.00 87.69 453 ARG A CA 1
ATOM 3489 C C . ARG A 1 453 ? -6.303 -1.469 24.583 1.00 87.69 453 ARG A C 1
ATOM 3491 O O . ARG A 1 453 ? -7.400 -1.836 24.994 1.00 87.69 453 ARG A O 1
ATOM 3498 N N . ALA A 1 454 ? -5.372 -0.986 25.390 1.00 94.88 454 ALA A N 1
ATOM 3499 C CA . ALA A 1 454 ? -5.605 -0.761 26.807 1.00 94.88 454 ALA A CA 1
ATOM 3500 C C . ALA A 1 454 ? -5.076 0.610 27.219 1.00 94.88 454 ALA A C 1
ATOM 3502 O O . ALA A 1 454 ? -3.986 1.006 26.809 1.00 94.88 454 ALA A O 1
ATOM 3503 N N . LYS A 1 455 ? -5.850 1.328 28.033 1.00 96.38 455 LYS A N 1
ATOM 3504 C CA . LYS A 1 455 ? -5.347 2.481 28.773 1.00 96.38 455 LYS A CA 1
ATOM 3505 C C . LYS A 1 455 ? -4.551 1.947 29.952 1.00 96.38 455 LYS A C 1
ATOM 3507 O O . LYS A 1 455 ? -5.083 1.143 30.720 1.00 96.38 455 LYS A O 1
ATOM 3512 N N . ILE A 1 456 ? -3.307 2.377 30.077 1.00 98.00 456 ILE A N 1
ATOM 3513 C CA . ILE A 1 456 ? -2.391 1.948 31.132 1.00 98.00 456 ILE A CA 1
ATOM 3514 C C . ILE A 1 456 ? -1.966 3.138 31.991 1.00 98.00 456 ILE A C 1
ATOM 3516 O O . ILE A 1 456 ? -1.999 4.277 31.527 1.00 98.00 456 ILE A O 1
ATOM 3520 N N . HIS A 1 457 ? -1.568 2.850 33.226 1.00 98.25 457 HIS A N 1
ATOM 3521 C CA . HIS A 1 457 ? -0.923 3.776 34.154 1.00 98.25 457 HIS A CA 1
ATOM 3522 C C . HIS A 1 457 ? 0.460 3.241 34.513 1.00 98.25 457 HIS A C 1
ATOM 3524 O O . HIS A 1 457 ? 0.572 2.088 34.926 1.00 98.25 457 HIS A O 1
ATOM 3530 N N . TYR A 1 458 ? 1.513 4.040 34.366 1.00 97.81 458 TYR A N 1
ATOM 3531 C CA . TYR A 1 458 ? 2.869 3.623 34.730 1.00 97.81 458 TYR A CA 1
ATOM 3532 C C . TYR A 1 458 ? 3.057 3.658 36.251 1.00 97.81 458 TYR A C 1
ATOM 3534 O O . TYR A 1 458 ? 2.853 4.688 36.887 1.00 97.81 458 TYR A O 1
ATOM 3542 N N . VAL A 1 459 ? 3.478 2.539 36.848 1.00 97.25 459 VAL A N 1
ATOM 3543 C CA . VAL A 1 459 ? 3.616 2.424 38.309 1.00 97.25 459 VAL A CA 1
ATOM 3544 C C . VAL A 1 459 ? 4.685 3.396 38.809 1.00 97.25 459 VAL A C 1
ATOM 3546 O O . VAL A 1 459 ? 5.841 3.313 38.397 1.00 97.25 459 VAL A O 1
ATOM 3549 N N . GLY A 1 460 ? 4.305 4.293 39.722 1.00 96.44 460 GLY A N 1
ATOM 3550 C CA . GLY A 1 460 ? 5.202 5.297 40.309 1.00 96.44 460 GLY A CA 1
ATOM 3551 C C . GLY A 1 460 ? 5.329 6.592 39.502 1.00 96.44 460 GLY A C 1
ATOM 3552 O O . GLY A 1 460 ? 6.134 7.447 39.864 1.00 96.44 460 GLY A O 1
ATOM 3553 N N . TRP A 1 461 ? 4.542 6.753 38.438 1.00 97.00 461 TRP A N 1
ATOM 3554 C CA . TRP A 1 461 ? 4.503 7.964 37.621 1.00 97.00 461 TRP A CA 1
ATOM 3555 C C . TRP A 1 461 ? 3.174 8.700 37.806 1.00 97.00 461 TRP A C 1
ATOM 3557 O O . TRP A 1 461 ? 2.191 8.138 38.278 1.00 97.00 461 TRP A O 1
ATOM 3567 N N . ASP A 1 462 ? 3.141 9.980 37.443 1.00 96.94 462 ASP A N 1
ATOM 3568 C CA . ASP A 1 462 ? 1.915 10.780 37.500 1.00 96.94 462 ASP A CA 1
ATOM 3569 C C . ASP A 1 462 ? 0.903 10.341 36.421 1.00 96.94 462 ASP A C 1
ATOM 3571 O O . ASP A 1 462 ? 1.287 9.979 35.307 1.00 96.94 462 ASP A O 1
ATOM 3575 N N . SER A 1 463 ? -0.394 10.433 36.732 1.00 95.62 463 SER A N 1
ATOM 3576 C CA . SER A 1 463 ? -1.517 10.163 35.817 1.00 95.62 463 SER A CA 1
ATOM 3577 C C . SER A 1 463 ? -1.472 10.923 34.482 1.00 95.62 463 SER A C 1
ATOM 3579 O O . SER A 1 463 ? -2.066 10.488 33.496 1.00 95.62 463 SER A O 1
ATOM 3581 N N . MET A 1 464 ? -0.738 12.039 34.396 1.00 93.19 464 MET A N 1
ATOM 3582 C CA . MET A 1 464 ? -0.504 12.741 33.127 1.00 93.19 464 MET A CA 1
ATOM 3583 C C . MET A 1 464 ? 0.276 11.905 32.092 1.00 93.19 464 MET A C 1
ATOM 3585 O O . MET A 1 464 ? 0.312 12.272 30.915 1.00 93.19 464 MET A O 1
ATOM 3589 N N . TRP A 1 465 ? 0.910 10.809 32.522 1.00 94.81 465 TRP A N 1
ATOM 3590 C CA . TRP A 1 465 ? 1.620 9.848 31.674 1.00 94.81 465 TRP A CA 1
ATOM 3591 C C . TRP A 1 465 ? 0.771 8.645 31.265 1.00 94.81 465 TRP A C 1
ATOM 3593 O O . TRP A 1 465 ? 1.265 7.783 30.537 1.00 94.81 465 TRP A O 1
ATOM 3603 N N . ASP A 1 466 ? -0.492 8.586 31.690 1.00 96.38 466 ASP A N 1
ATOM 3604 C CA . ASP A 1 466 ? -1.420 7.565 31.225 1.00 96.38 466 ASP A CA 1
ATOM 3605 C C . ASP A 1 466 ? -1.552 7.636 29.701 1.00 96.38 466 ASP A C 1
ATOM 3607 O O . ASP A 1 466 ? -1.840 8.688 29.121 1.00 96.38 466 ASP A O 1
ATOM 3611 N N . GLU A 1 467 ? -1.398 6.498 29.032 1.00 96.25 467 GLU A N 1
ATOM 3612 C CA . GLU A 1 467 ? -1.558 6.404 27.583 1.00 96.25 467 GLU A CA 1
ATOM 3613 C C . GLU A 1 467 ? -2.382 5.180 27.186 1.00 96.25 467 GLU A C 1
ATOM 3615 O O . GLU A 1 467 ? -2.558 4.229 27.949 1.00 96.25 467 GLU A O 1
ATOM 3620 N N . VAL A 1 468 ? -2.929 5.222 25.973 1.00 94.88 468 VAL A N 1
ATOM 3621 C CA . VAL A 1 468 ? -3.602 4.079 25.356 1.00 94.88 468 VAL A CA 1
ATOM 3622 C C . VAL A 1 468 ? -2.593 3.377 24.465 1.00 94.88 468 VAL A C 1
ATOM 3624 O O . VAL A 1 468 ? -2.123 3.955 23.489 1.00 94.88 468 VAL A O 1
ATOM 3627 N N . VAL A 1 469 ? -2.277 2.124 24.784 1.00 93.81 469 VAL A N 1
ATOM 3628 C CA . VAL A 1 469 ? -1.302 1.324 24.039 1.00 93.81 469 VAL A CA 1
ATOM 3629 C C . VAL A 1 469 ? -1.967 0.104 23.395 1.00 93.81 469 VAL A C 1
ATOM 3631 O O . VAL A 1 469 ? -2.924 -0.446 23.950 1.00 93.81 469 VAL A O 1
ATOM 3634 N N . PRO A 1 470 ? -1.501 -0.348 22.218 1.00 90.56 470 PRO A N 1
ATOM 3635 C CA . PRO A 1 4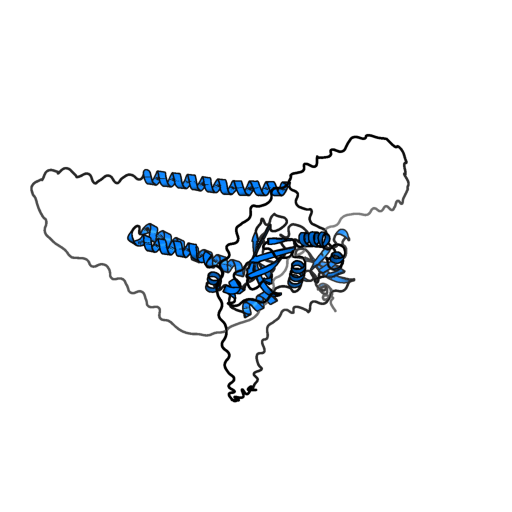70 ? -1.922 -1.626 21.654 1.00 90.56 470 PRO A CA 1
ATOM 3636 C C . PRO A 1 470 ? -1.420 -2.795 22.511 1.00 90.56 470 PRO A C 1
ATOM 3638 O O . PRO A 1 470 ? -0.348 -2.710 23.111 1.00 90.56 470 PRO A O 1
ATOM 3641 N N . ALA A 1 471 ? -2.138 -3.924 22.505 1.00 90.50 471 ALA A N 1
ATOM 3642 C CA . ALA A 1 471 ? -1.750 -5.141 23.228 1.00 90.50 471 ALA A CA 1
ATOM 3643 C C . ALA A 1 471 ? -0.333 -5.634 22.892 1.00 90.50 471 ALA A C 1
ATOM 3645 O O . ALA A 1 471 ? 0.294 -6.271 23.729 1.00 90.50 471 ALA A O 1
ATOM 3646 N N . SER A 1 472 ? 0.197 -5.317 21.705 1.00 90.19 472 SER A N 1
ATOM 3647 C CA . SER A 1 472 ? 1.571 -5.654 21.307 1.00 90.19 472 SER A CA 1
ATOM 3648 C C . SER A 1 472 ? 2.653 -4.953 22.138 1.00 90.19 472 SER A C 1
ATOM 3650 O O . SER A 1 472 ? 3.779 -5.443 22.193 1.00 90.19 472 SER A O 1
ATOM 3652 N N . ARG A 1 473 ? 2.333 -3.828 22.792 1.00 95.00 473 ARG A N 1
ATOM 3653 C CA . ARG A 1 473 ? 3.225 -3.118 23.724 1.00 95.00 473 ARG A CA 1
ATOM 3654 C C . ARG A 1 473 ? 3.063 -3.587 25.168 1.00 95.00 473 ARG A C 1
ATOM 3656 O O . ARG A 1 473 ? 3.723 -3.021 26.026 1.00 95.00 473 ARG A O 1
ATOM 3663 N N . ILE A 1 474 ? 2.206 -4.568 25.450 1.00 95.50 474 ILE A N 1
ATOM 3664 C CA . ILE A 1 474 ? 1.900 -5.037 26.805 1.00 95.50 474 ILE A CA 1
ATOM 3665 C C . ILE A 1 474 ? 2.399 -6.472 26.958 1.00 95.50 474 ILE A C 1
ATOM 3667 O O . ILE A 1 474 ? 2.170 -7.313 26.089 1.00 95.50 474 ILE A O 1
ATOM 3671 N N . ARG A 1 475 ? 3.052 -6.775 28.078 1.00 95.38 475 ARG A N 1
ATOM 3672 C CA . ARG A 1 475 ? 3.396 -8.146 28.465 1.00 95.38 475 ARG A CA 1
ATOM 3673 C C . ARG A 1 475 ? 3.142 -8.377 29.948 1.00 95.38 475 ARG A C 1
ATOM 3675 O O . ARG A 1 475 ? 2.986 -7.433 30.718 1.00 95.38 475 ARG A O 1
ATOM 3682 N N . LEU A 1 476 ? 3.109 -9.643 30.353 1.00 95.38 476 LEU A N 1
ATOM 3683 C CA . LEU A 1 476 ? 3.114 -9.986 31.773 1.00 95.38 476 LEU A CA 1
ATOM 3684 C C . LEU A 1 476 ? 4.447 -9.555 32.405 1.00 95.38 476 LEU A C 1
ATOM 3686 O O . LEU A 1 476 ? 5.477 -9.700 31.738 1.00 95.38 476 LEU A O 1
ATOM 3690 N N . PRO A 1 477 ? 4.446 -9.062 33.659 1.00 94.00 477 PRO A N 1
ATOM 3691 C CA . PRO A 1 477 ? 5.677 -8.734 34.363 1.00 94.00 477 PRO A CA 1
ATOM 3692 C C . PRO A 1 477 ? 6.597 -9.949 34.379 1.00 94.00 477 PRO A C 1
ATOM 3694 O O . PRO A 1 477 ? 6.145 -11.062 34.674 1.00 94.00 477 PRO A O 1
ATOM 3697 N N . GLN A 1 478 ? 7.867 -9.760 34.026 1.00 92.12 478 GLN A N 1
ATOM 3698 C CA . GLN A 1 478 ? 8.815 -10.855 34.179 1.00 92.12 478 GLN A CA 1
ATOM 3699 C C . GLN A 1 478 ? 9.077 -11.027 35.677 1.00 92.12 478 GLN A C 1
ATOM 3701 O O . GLN A 1 478 ? 9.296 -10.027 36.356 1.00 92.12 478 GLN A O 1
ATOM 3706 N N . PRO A 1 479 ? 9.033 -12.256 36.224 1.00 87.06 479 PRO A N 1
ATOM 3707 C CA . PRO A 1 479 ? 9.442 -12.462 37.604 1.00 87.06 479 PRO A CA 1
ATOM 3708 C C . PRO A 1 479 ? 10.872 -11.941 37.730 1.00 87.06 479 PRO A C 1
ATOM 3710 O O . PRO A 1 479 ? 11.744 -12.357 36.960 1.00 87.06 479 PRO A O 1
ATOM 3713 N N . ASP A 1 480 ? 11.071 -10.984 38.637 1.00 74.81 480 ASP A N 1
ATOM 3714 C CA . ASP A 1 480 ? 12.345 -10.311 38.848 1.00 74.81 480 ASP A CA 1
ATOM 3715 C C . ASP A 1 480 ? 13.471 -11.346 38.878 1.00 74.81 480 ASP A C 1
ATOM 3717 O O . ASP A 1 480 ? 13.555 -12.181 39.783 1.00 74.81 480 ASP A O 1
ATOM 3721 N N . LYS A 1 481 ? 14.361 -11.304 37.879 1.00 60.47 481 LYS A N 1
ATOM 3722 C CA . LYS A 1 481 ? 15.535 -12.192 37.837 1.00 60.47 481 LYS A CA 1
ATOM 3723 C C . LYS A 1 481 ? 16.428 -12.019 39.074 1.00 60.47 481 LYS A C 1
ATOM 3725 O O . LYS A 1 481 ? 17.218 -12.906 39.376 1.00 60.47 481 LYS A O 1
ATOM 3730 N N . SER A 1 482 ? 16.277 -10.911 39.796 1.00 53.41 482 SER A N 1
ATOM 3731 C CA . SER A 1 482 ? 16.946 -10.584 41.055 1.00 53.41 482 SER A CA 1
ATOM 3732 C C . SER A 1 482 ? 16.369 -11.297 42.287 1.00 53.41 482 SER A C 1
ATOM 3734 O O . SER A 1 482 ? 17.071 -11.396 43.288 1.00 53.41 482 SER A O 1
ATOM 3736 N N . ALA A 1 483 ? 15.148 -11.843 42.243 1.00 56.19 483 ALA A N 1
ATOM 3737 C CA . ALA A 1 483 ? 14.576 -12.573 43.383 1.00 56.19 483 ALA A CA 1
ATOM 3738 C C . ALA A 1 483 ? 15.046 -14.043 43.467 1.00 56.19 483 ALA A C 1
ATOM 3740 O O . ALA A 1 483 ? 14.900 -14.681 44.506 1.00 56.19 483 ALA A O 1
ATOM 3741 N N . SER A 1 484 ? 15.637 -14.589 42.394 1.00 51.69 484 SER A N 1
ATOM 3742 C CA . SER A 1 484 ? 16.075 -15.994 42.325 1.00 51.69 484 SER A CA 1
ATOM 3743 C C . SER A 1 484 ? 17.540 -16.229 42.732 1.00 51.69 484 SER A C 1
ATOM 3745 O O . SER A 1 484 ? 18.005 -17.365 42.653 1.00 51.69 484 SER A O 1
ATOM 3747 N N . SER A 1 485 ? 18.276 -15.196 43.155 1.00 49.16 485 SER A N 1
ATOM 3748 C CA . SER A 1 485 ? 19.678 -15.302 43.597 1.00 49.16 485 SER A CA 1
ATOM 3749 C C . SER A 1 485 ? 19.861 -15.216 45.117 1.00 49.16 485 SER A C 1
ATOM 3751 O O . SER A 1 485 ? 20.975 -14.985 45.579 1.00 49.16 485 SER A O 1
ATOM 3753 N N . ALA A 1 486 ? 18.797 -15.389 45.907 1.00 41.78 486 ALA A N 1
ATOM 3754 C CA . ALA A 1 486 ? 18.947 -15.545 47.350 1.00 41.78 486 ALA A CA 1
ATOM 3755 C C . ALA A 1 486 ? 19.650 -16.891 47.637 1.00 41.78 486 ALA A C 1
ATOM 3757 O O . ALA A 1 486 ? 19.135 -17.931 47.211 1.00 41.78 486 ALA A O 1
ATOM 3758 N N . PRO A 1 487 ? 20.824 -16.901 48.299 1.00 48.28 487 PRO A N 1
ATOM 3759 C CA . PRO A 1 487 ? 21.476 -18.144 48.690 1.00 48.28 487 PRO A CA 1
ATOM 3760 C C . PRO A 1 487 ? 20.565 -18.889 49.674 1.00 48.28 487 PRO A C 1
ATOM 3762 O O . PRO A 1 487 ? 20.003 -18.275 50.582 1.00 48.28 487 PRO A O 1
ATOM 3765 N N . ARG A 1 488 ? 20.374 -20.190 49.435 1.00 47.84 488 ARG A N 1
ATOM 3766 C CA . ARG A 1 488 ? 19.688 -21.093 50.367 1.00 47.84 488 ARG A CA 1
ATOM 3767 C C . ARG A 1 488 ? 20.532 -21.362 51.598 1.00 47.84 488 ARG A C 1
ATOM 3769 O O . ARG A 1 488 ? 21.766 -21.483 51.424 1.00 47.84 488 ARG A O 1
#

Foldseek 3Di:
DDQFAPAQQQDAFDVVLLCLFCVVLLCQLVVLQVVLVVCCVPPVVSSVVSNVVSVVSVVVSNVVLRCQNRTFYKWKKWQQFQVQQWIKTWDWFALVPDPDTFIKIFIDHGSVCSLVVHGDDGGDMFIWTKDFADDSPDRGTPDIDTDTVSSGDPPPVSRVVSSVSHDPLSVVSRVLQVVLADPPHDGDMGTSVVSLVVCCVPVPPVSVVPRFDDDDDDPPDDPVVVVVVVVVVVVVVVVVVVVCVVVVVVVVVVVVPDPDPDPPDDDDDDDDDDDDDDDDDDDDDDDDDDDDDDDDDDDDDDDDDDDDDDDDDDDDDDDDDDDDDDDDDDDDDDDDDDDDDDDDDDDDDDDDDDDDDDDDDDDDDDDDDDDDDDDDDDDDDDDDDDDDDDDDDDDDDDDDDDDDDDDDDDDPDPDPDPDPDDLPDDDQQAWKWFDDPNDTFIWGFHAQDPSQWTFIGGPPDDPVPTDIGHSVRIGHDDDPPVVPPDDD

Radius of gyration: 40.11 Å; chains: 1; bounding box: 115×94×123 Å

Sequence (488 aa):
METRASNPCQMDVQIRQVLRCYPAEALIPSGCFLVGILLLPVQLYVGIGLLIAGVASGVRVIGMWRSLFWEFDLCPGVVLDGEVGLIAVWTDLTTGRDRYDYPAVRVLKTPLHRAVGRVLKRGTRLATVASYTGSPLERRWRNFHPIPLHCGTRDTRAIANARSRIPDEAWEELAYAVRLLPRPFRPGLYLVDDLEDEAEQNLGPRAASWVRPRGPRPPKLTGTEKVRQFVFRTGVVFLLLVALAIGGGLFFAWMQNRPRAVPPVAQPGGPQLPGAHQPPAAGAQVPPPREQPRPRFSPLGRRTARQTPAAEGANSENAAPNAGPDGGGFIASSPRQPGPRGVPPGMTARTSARQPAKTPSRRANRAESPPAMTEKRLARGTTAPQTFGSTSVENRRTAFRPSRDGETEDEKQTTNASASQPRSSWKVGQRVEVLWGSHWFPAEVLQLLPHGRAKIHYVGWDSMWDEVVPASRIRLPQPDKSASSAPR

pLDDT: mean 74.98, std 24.66, range [31.34, 98.62]